Protein AF-A0A9Q1F837-F1 (afdb_monomer)

Foldseek 3Di:
DPPDDPPPVPPPPPDPPPPPDDDPVRCCVPDVDDQPEPVDDCPVVDQQDCCRAPVSHPHDLVSLCSNVVDDVVSVVCLVVSQPDFPPPPPQAPPPWDWAGDSRDIATHEDPQFAFRRSPDGHPLPCQCVPPRNLAPAHWDSPDPHIAHDDFPQWDQDSRRHDTHGNDQFAAPDQNVVVVPVVPDPDPPPPDPDPFQPQSNCQQKKFKFFQNATAAIWGAAFQFKIKDWLVSCPPGDQQRIWIWGSDGDPVDDPPRIDTFRFPDKAQDPPQDPVVRPRGMIMTTTPGGHDDDSRHHGHTQGDPVCCVNPVVPDPDWDWDDDAPSHPNHDDPDPDDDDDPDDDDDDDDDDDDDDDDDDDDDDDDDDPRTPGSHDDDDDDDDDDD

Secondary structure (DSSP, 8-state):
--SSSSSSSSS--------S---HHHHTTT--PPPSSS--TTGGGSPP-HIIIIISS---HHHHHHHHS-HHHHHHHHHHHTTS-TTSS---STTPEEEEETTEEEEEPPTTEESTTS-EE--TTSGGGTGGGG-SSEEE-SSSS-EEE--TTEEE-TTSS-EEE-SSS-TT--HHHHHTTTT--------S-SS--TTSSTTEEEEEETTEEEEEEEEEETTEEEE-STTTTT--GGGEEEEES---TTS--S--EEEEEEEEEE-TT--TTT-TT--EEEEESS----BTTB-PPPPPPHHHIIIIITT-S-------GGGSTT--PPP-PPPPP--PPPPP----------------S---SSS--S-PPPP-------

Solvent-accessible surface area (backbone atoms only — not comparable to full-atom values): 24014 Å² total; per-residue (Å²): 143,88,86,82,85,84,81,74,85,84,78,80,81,75,81,78,76,70,73,92,69,72,56,79,85,64,39,60,81,78,50,88,73,78,74,77,45,93,78,54,101,61,57,90,78,50,81,53,41,59,61,39,47,56,65,70,34,88,54,57,73,65,57,42,33,56,38,58,76,36,74,69,61,28,51,58,49,46,68,56,56,51,72,51,72,73,49,79,64,64,70,24,32,82,80,20,45,54,44,75,57,89,77,51,70,47,44,50,48,43,93,51,35,33,58,66,34,16,74,40,80,43,76,75,89,47,35,37,79,47,73,41,48,65,20,68,65,35,53,46,49,89,52,99,59,62,45,50,48,49,55,77,46,35,41,66,41,88,69,55,29,47,59,47,70,76,46,98,67,28,43,66,56,46,52,60,65,63,69,48,63,83,81,56,96,60,89,82,71,84,76,88,69,96,67,81,56,85,33,69,58,25,25,44,26,40,31,28,48,80,87,39,55,31,42,62,35,36,30,55,46,56,39,34,32,43,34,43,21,78,78,51,60,99,56,63,55,88,44,30,30,39,30,35,29,66,77,55,94,90,58,89,85,82,57,57,45,81,36,49,42,65,44,79,49,56,44,90,71,48,34,92,86,81,55,45,53,54,36,23,40,35,34,41,64,57,65,56,78,72,50,58,34,23,31,25,41,67,80,78,54,72,66,51,36,67,64,56,57,67,67,54,92,77,84,72,73,60,72,74,57,79,78,21,77,70,41,78,74,76,73,94,68,77,77,83,73,87,77,77,84,79,81,91,77,91,80,94,75,92,76,90,79,88,81,88,79,85,82,86,72,90,82,78,81,73,48,54,60,94,69,80,84,82,81,81,83,81,78,86,75,134

pLDDT: mean 73.71, std 23.47, range [21.19, 98.62]

Structure (mmCIF, N/CA/C/O backbone):
data_AF-A0A9Q1F837-F1
#
_entry.id   AF-A0A9Q1F837-F1
#
loop_
_atom_site.group_PDB
_atom_site.id
_atom_site.type_symbol
_atom_site.label_atom_id
_atom_site.label_alt_id
_atom_site.label_comp_id
_atom_site.label_asym_id
_atom_site.label_entity_id
_atom_site.label_seq_id
_atom_site.pdbx_PDB_ins_code
_atom_site.Cartn_x
_atom_site.Cartn_y
_atom_site.Cartn_z
_atom_site.occupancy
_atom_site.B_iso_or_equiv
_atom_site.auth_seq_id
_atom_site.auth_comp_id
_atom_site.auth_asym_id
_atom_site.auth_atom_id
_atom_site.pdbx_PDB_model_num
ATOM 1 N N . MET A 1 1 ? 28.807 -13.223 -107.323 1.00 49.41 1 MET A N 1
ATOM 2 C CA . MET A 1 1 ? 28.927 -12.597 -105.988 1.00 49.41 1 MET A CA 1
ATOM 3 C C . MET A 1 1 ? 27.594 -11.956 -105.612 1.00 49.41 1 MET A C 1
ATOM 5 O O . MET A 1 1 ? 27.428 -10.772 -105.844 1.00 49.41 1 MET A O 1
ATOM 9 N N . LEU A 1 2 ? 26.618 -12.739 -105.137 1.00 50.03 2 LEU A N 1
ATOM 10 C CA . LEU A 1 2 ? 25.263 -12.261 -104.789 1.00 50.03 2 LEU A CA 1
ATOM 11 C C . LEU A 1 2 ? 24.526 -13.318 -103.935 1.00 50.03 2 LEU A C 1
ATOM 13 O O . LEU A 1 2 ? 23.435 -13.759 -104.266 1.00 50.03 2 LEU A O 1
ATOM 17 N N . GLY A 1 3 ? 25.159 -13.812 -102.865 1.00 49.75 3 GLY A N 1
ATOM 18 C CA . GLY A 1 3 ? 24.591 -14.938 -102.104 1.00 49.75 3 GLY A CA 1
ATOM 19 C C . GLY A 1 3 ? 25.174 -15.179 -100.716 1.00 49.75 3 GLY A C 1
ATOM 20 O O . GLY A 1 3 ? 25.172 -16.314 -100.263 1.00 49.75 3 GLY A O 1
ATOM 21 N N . ALA A 1 4 ? 25.707 -14.151 -100.049 1.00 54.00 4 ALA A N 1
ATOM 22 C CA . ALA A 1 4 ? 26.308 -14.315 -98.718 1.00 54.00 4 ALA A CA 1
ATOM 23 C C . ALA A 1 4 ? 26.071 -13.123 -97.772 1.00 54.00 4 ALA A C 1
ATOM 25 O O . ALA A 1 4 ? 26.853 -12.906 -96.855 1.00 54.00 4 ALA A O 1
ATOM 26 N N . LEU A 1 5 ? 25.009 -12.335 -97.987 1.00 52.34 5 LEU A N 1
ATOM 27 C CA . LEU A 1 5 ? 24.703 -11.169 -97.140 1.00 52.34 5 LEU A CA 1
ATOM 28 C C . LEU A 1 5 ? 23.272 -11.145 -96.581 1.00 52.34 5 LEU A C 1
ATOM 30 O O . LEU A 1 5 ? 22.821 -10.113 -96.102 1.00 52.34 5 LEU A O 1
ATOM 34 N N . PHE A 1 6 ? 22.566 -12.281 -96.611 1.00 52.66 6 PHE A N 1
ATOM 35 C CA . PHE A 1 6 ? 21.201 -12.402 -96.071 1.00 52.66 6 PHE A CA 1
ATOM 36 C C . PHE A 1 6 ? 21.035 -13.504 -95.008 1.00 52.66 6 PHE A C 1
ATOM 38 O O . PHE A 1 6 ? 19.918 -13.821 -94.617 1.00 52.66 6 PHE A O 1
ATOM 45 N N . LEU A 1 7 ? 22.141 -14.068 -94.505 1.00 49.50 7 LEU A N 1
ATOM 46 C CA . LEU A 1 7 ? 22.149 -15.129 -93.481 1.00 49.50 7 LEU A CA 1
ATOM 47 C C . LEU A 1 7 ? 22.931 -14.755 -92.210 1.00 49.50 7 LEU A C 1
ATOM 49 O O . LEU A 1 7 ? 23.364 -15.628 -91.470 1.00 49.50 7 LEU A O 1
ATOM 53 N N . VAL A 1 8 ? 23.108 -13.458 -91.933 1.00 50.75 8 VAL A N 1
ATOM 54 C CA . VAL A 1 8 ? 23.737 -12.988 -90.677 1.00 50.75 8 VAL A CA 1
ATOM 55 C C . VAL A 1 8 ? 22.755 -12.212 -89.783 1.00 50.75 8 VAL A C 1
ATOM 57 O O . VAL A 1 8 ? 23.043 -11.978 -88.617 1.00 50.75 8 VAL A O 1
ATOM 60 N N . ILE A 1 9 ? 21.542 -11.898 -90.258 1.00 52.59 9 ILE A N 1
ATOM 61 C CA . ILE A 1 9 ? 20.534 -11.149 -89.472 1.00 52.59 9 ILE A CA 1
ATOM 62 C C . ILE A 1 9 ? 19.490 -12.075 -88.798 1.00 52.59 9 ILE A C 1
ATOM 64 O O . ILE A 1 9 ? 18.581 -11.608 -88.126 1.00 52.59 9 ILE A O 1
ATOM 68 N N . LEU A 1 10 ? 19.630 -13.405 -88.890 1.00 54.31 10 LEU A N 1
ATOM 69 C CA . LEU A 1 10 ? 18.697 -14.371 -88.271 1.00 54.31 10 LEU A CA 1
ATOM 70 C C . LEU A 1 10 ? 19.353 -15.312 -87.243 1.00 54.31 10 LEU A C 1
ATOM 72 O O . LEU A 1 10 ? 18.916 -16.447 -87.080 1.00 54.31 10 LEU A O 1
ATOM 76 N N . ALA A 1 11 ? 20.394 -14.861 -86.534 1.00 52.72 11 ALA A N 1
ATOM 77 C CA . ALA A 1 11 ? 21.032 -15.663 -85.478 1.00 52.72 11 ALA A CA 1
ATOM 78 C C . ALA A 1 11 ? 21.363 -14.890 -84.184 1.00 52.72 11 ALA A C 1
ATOM 80 O O . ALA A 1 11 ? 22.184 -15.346 -83.395 1.00 52.72 11 ALA A O 1
ATOM 81 N N . PHE A 1 12 ? 20.718 -13.744 -83.934 1.00 51.28 12 PHE A N 1
ATOM 82 C CA . PHE A 1 12 ? 20.869 -12.986 -82.679 1.00 51.28 12 PHE A CA 1
ATOM 83 C C . PHE A 1 12 ? 19.525 -12.579 -82.055 1.00 51.28 12 PHE A C 1
ATOM 85 O O . PHE A 1 12 ? 19.347 -11.469 -81.570 1.00 51.28 12 PHE A O 1
ATOM 92 N N . SER A 1 13 ? 18.573 -13.507 -82.014 1.00 51.66 13 SER A N 1
ATOM 93 C CA . SER A 1 13 ? 17.441 -13.446 -81.080 1.00 51.66 13 SER A CA 1
ATOM 94 C C . SER A 1 13 ? 17.563 -14.552 -80.031 1.00 51.66 13 SER A C 1
ATOM 96 O O . SER A 1 13 ? 16.630 -15.307 -79.768 1.00 51.66 13 SER A O 1
ATOM 98 N N . TYR A 1 14 ? 18.736 -14.648 -79.398 1.00 50.56 14 TYR A N 1
ATOM 99 C CA . TYR A 1 14 ? 18.804 -15.262 -78.077 1.00 50.56 14 TYR A CA 1
ATOM 100 C C . TYR A 1 14 ? 18.215 -14.262 -77.087 1.00 50.56 14 TYR A C 1
ATOM 102 O O . TYR A 1 14 ? 18.799 -13.215 -76.815 1.00 50.56 14 TYR A O 1
ATOM 110 N N . ASN A 1 15 ? 17.018 -14.577 -76.599 1.00 54.75 15 ASN A N 1
ATOM 111 C CA . ASN A 1 15 ? 16.369 -13.881 -75.500 1.00 54.75 15 ASN A CA 1
ATOM 112 C C . ASN A 1 15 ? 17.292 -13.904 -74.273 1.00 54.75 15 ASN A C 1
ATOM 114 O O . ASN A 1 15 ? 17.287 -14.867 -73.508 1.00 54.75 15 ASN A O 1
ATOM 118 N N . VAL A 1 16 ? 18.061 -12.839 -74.054 1.00 54.22 16 VAL A N 1
ATOM 119 C CA . VAL A 1 16 ? 18.551 -12.528 -72.711 1.00 54.22 16 VAL A CA 1
ATOM 120 C C . VAL A 1 16 ? 17.363 -11.928 -71.977 1.00 54.22 16 VAL A C 1
ATOM 122 O O . VAL A 1 16 ? 17.152 -10.719 -71.972 1.00 54.22 16 VAL A O 1
ATOM 125 N N . SER A 1 17 ? 16.536 -12.794 -71.395 1.00 55.31 17 SER A N 1
ATOM 126 C CA . SER A 1 17 ? 15.575 -12.360 -70.390 1.00 55.31 17 SER A CA 1
ATOM 127 C C . SER A 1 17 ? 16.374 -12.046 -69.130 1.00 55.31 17 SER A C 1
ATOM 129 O O . SER A 1 17 ? 16.526 -12.892 -68.253 1.00 55.31 17 SER A O 1
ATOM 131 N N . ALA A 1 18 ? 16.951 -10.846 -69.061 1.00 57.22 18 ALA A N 1
ATOM 132 C CA . ALA A 1 18 ? 17.406 -10.310 -67.791 1.00 57.22 18 ALA A CA 1
ATOM 133 C C . ALA A 1 18 ? 16.170 -10.244 -66.888 1.00 57.22 18 ALA A C 1
ATOM 135 O O . ALA A 1 18 ? 15.168 -9.623 -67.246 1.00 57.22 18 ALA A O 1
ATOM 136 N N . SER A 1 19 ? 16.194 -10.940 -65.754 1.00 58.0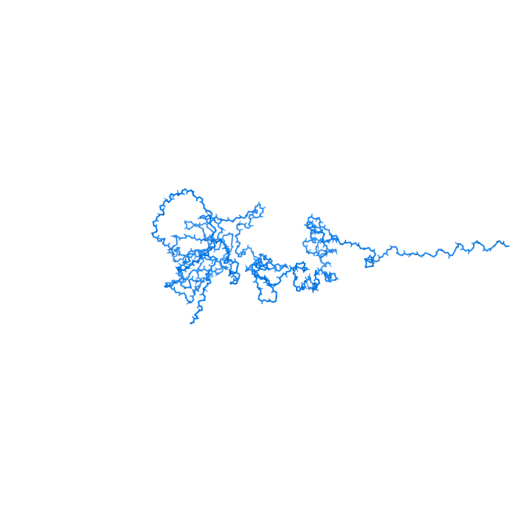3 19 SER A N 1
ATOM 137 C CA . SER A 1 19 ? 15.150 -10.789 -64.750 1.00 58.03 19 SER A CA 1
ATOM 138 C C . SER A 1 19 ? 15.141 -9.326 -64.308 1.00 58.03 19 SER A C 1
ATOM 140 O O . SER A 1 19 ? 16.048 -8.874 -63.618 1.00 58.03 19 SER A O 1
ATOM 142 N N . VAL A 1 20 ? 14.115 -8.582 -64.720 1.00 59.66 20 VAL A N 1
ATOM 143 C CA . VAL A 1 20 ? 13.872 -7.189 -64.300 1.00 59.66 20 VAL A CA 1
ATOM 144 C C . VAL A 1 20 ? 13.455 -7.124 -62.818 1.00 59.66 20 VAL A C 1
ATOM 146 O O . VAL A 1 20 ? 13.378 -6.051 -62.228 1.00 59.66 20 VAL A O 1
ATOM 149 N N . PHE A 1 21 ? 13.235 -8.281 -62.187 1.00 56.81 21 PHE A N 1
ATOM 150 C CA . PHE A 1 21 ? 12.857 -8.420 -60.788 1.00 56.81 21 PHE A CA 1
ATOM 151 C C . PHE A 1 21 ? 14.010 -9.006 -59.969 1.00 56.81 21 PHE A C 1
ATOM 153 O O . PHE A 1 21 ? 14.524 -10.081 -60.279 1.00 56.81 21 PHE A O 1
ATOM 160 N N . ILE A 1 22 ? 14.392 -8.284 -58.918 1.00 62.00 22 ILE A N 1
ATOM 161 C CA . ILE A 1 22 ? 15.369 -8.686 -57.900 1.00 62.00 22 ILE A CA 1
ATOM 162 C C . ILE A 1 22 ? 14.607 -9.338 -56.735 1.00 62.00 22 ILE A C 1
ATOM 164 O O . ILE A 1 22 ? 13.473 -8.948 -56.446 1.00 62.00 22 ILE A O 1
ATOM 168 N N . ARG A 1 23 ? 15.191 -10.351 -56.075 1.00 57.88 23 ARG A N 1
ATOM 169 C CA . ARG A 1 23 ? 14.578 -10.973 -54.885 1.00 57.88 23 ARG A CA 1
ATOM 170 C C . ARG A 1 23 ? 14.485 -9.947 -53.754 1.00 57.88 23 ARG A C 1
ATOM 172 O O . ARG A 1 23 ? 15.360 -9.100 -53.625 1.00 57.88 23 ARG A O 1
ATOM 179 N N . LYS A 1 24 ? 13.442 -10.039 -52.920 1.00 55.25 24 LYS A N 1
ATOM 180 C CA . LYS A 1 24 ? 13.195 -9.106 -51.801 1.00 55.25 24 LYS A CA 1
ATOM 181 C C . LYS A 1 24 ? 14.453 -8.887 -50.946 1.00 55.25 24 LYS A C 1
ATOM 183 O O . LYS A 1 24 ? 14.798 -7.743 -50.674 1.00 55.25 24 LYS A O 1
ATOM 188 N N . ASP A 1 25 ? 15.161 -9.970 -50.640 1.00 55.09 25 ASP A N 1
ATOM 189 C CA . ASP A 1 25 ? 16.359 -9.974 -49.793 1.00 55.09 25 ASP A CA 1
ATOM 190 C C . ASP A 1 25 ? 17.552 -9.242 -50.449 1.00 55.09 25 ASP A C 1
ATOM 192 O O . ASP A 1 25 ? 18.325 -8.568 -49.772 1.00 55.09 25 ASP A O 1
ATOM 196 N N . ASP A 1 26 ? 17.651 -9.290 -51.783 1.00 60.25 26 ASP A N 1
ATOM 197 C CA . ASP A 1 26 ? 18.734 -8.684 -52.575 1.00 60.25 26 ASP A CA 1
ATOM 198 C C . ASP A 1 26 ? 18.439 -7.217 -52.966 1.00 60.25 26 ASP A C 1
ATOM 200 O O . ASP A 1 26 ? 19.331 -6.469 -53.373 1.00 60.25 26 ASP A O 1
ATOM 204 N N . ALA A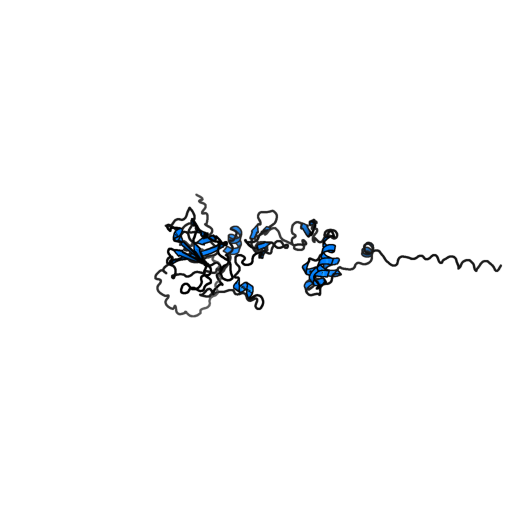 1 27 ? 17.182 -6.771 -52.847 1.00 59.31 27 ALA A N 1
ATOM 205 C CA . ALA A 1 27 ? 16.749 -5.430 -53.250 1.00 59.31 27 ALA A CA 1
ATOM 206 C C . ALA A 1 27 ? 17.224 -4.322 -52.290 1.00 59.31 27 ALA A C 1
ATOM 208 O O . ALA A 1 27 ? 17.371 -3.167 -52.702 1.00 59.31 27 ALA A O 1
ATOM 209 N N . HIS A 1 28 ? 17.523 -4.673 -51.034 1.00 56.28 28 HIS A N 1
ATOM 210 C CA . HIS A 1 28 ? 18.035 -3.752 -50.011 1.00 56.28 28 HIS A CA 1
ATOM 211 C C . HIS A 1 28 ? 19.415 -3.166 -50.349 1.00 56.28 28 HIS A C 1
ATOM 213 O O . HIS A 1 28 ? 19.787 -2.127 -49.813 1.00 56.28 28 HIS A O 1
ATOM 219 N N . VAL A 1 29 ? 20.156 -3.801 -51.267 1.00 60.59 29 VAL A N 1
ATOM 220 C CA . VAL A 1 29 ? 21.487 -3.360 -51.713 1.00 60.59 29 VAL A CA 1
ATOM 221 C C . VAL A 1 29 ? 21.408 -2.207 -52.727 1.00 60.59 29 VAL A C 1
ATOM 223 O O . VAL A 1 29 ? 22.362 -1.446 -52.869 1.00 60.59 29 VAL A O 1
ATOM 226 N N . LEU A 1 30 ? 20.277 -2.045 -53.428 1.00 58.22 30 LEU A N 1
ATOM 227 C CA . LEU A 1 30 ? 20.116 -1.051 -54.503 1.00 58.22 30 LEU A CA 1
ATOM 228 C C . LEU A 1 30 ? 19.112 0.059 -54.175 1.00 58.22 30 LEU A C 1
ATOM 230 O O . LEU A 1 30 ? 19.258 1.174 -54.673 1.00 58.22 30 LEU A O 1
ATOM 234 N N . LEU A 1 31 ? 18.103 -0.220 -53.346 1.00 53.78 31 LEU A N 1
ATOM 235 C CA . LEU A 1 31 ? 17.103 0.758 -52.923 1.00 53.78 31 LEU A CA 1
ATOM 236 C C . LEU A 1 31 ? 17.096 0.865 -51.397 1.00 53.78 31 LEU A C 1
ATOM 238 O O . LEU A 1 31 ? 16.483 0.054 -50.702 1.00 53.78 31 LEU A O 1
ATOM 242 N N . PHE A 1 32 ? 17.730 1.914 -50.872 1.00 50.75 32 PHE A N 1
ATOM 243 C CA . PHE A 1 32 ? 17.558 2.315 -49.478 1.00 50.75 32 PHE A CA 1
ATOM 244 C C . PHE A 1 32 ? 16.167 2.929 -49.303 1.00 50.75 32 PHE A C 1
ATOM 246 O O . PHE A 1 32 ? 15.968 4.129 -49.485 1.00 50.75 32 PHE A O 1
ATOM 253 N N . ARG A 1 33 ? 15.178 2.098 -48.974 1.00 56.41 33 ARG A N 1
ATOM 254 C CA . ARG A 1 33 ? 13.876 2.567 -48.496 1.00 56.41 33 ARG A CA 1
ATOM 255 C C . ARG A 1 33 ? 13.953 2.696 -46.979 1.00 56.41 33 ARG A C 1
ATOM 257 O O . ARG A 1 33 ? 14.179 1.705 -46.292 1.00 56.41 33 ARG A O 1
ATOM 264 N N . SER A 1 34 ? 13.778 3.906 -46.457 1.00 57.41 34 SER A N 1
ATOM 265 C CA . SER A 1 34 ? 13.615 4.109 -45.016 1.00 57.41 34 SER A CA 1
ATOM 266 C C . SER A 1 34 ? 12.340 3.408 -44.539 1.00 57.41 34 SER A C 1
ATOM 268 O O . SER A 1 34 ? 11.319 3.459 -45.235 1.00 57.41 34 SER A O 1
ATOM 270 N N . ARG A 1 35 ? 12.386 2.773 -43.360 1.00 58.97 35 ARG A N 1
ATOM 271 C CA . ARG A 1 35 ? 11.170 2.285 -42.695 1.00 58.97 35 ARG A CA 1
ATOM 272 C C . ARG A 1 35 ? 10.221 3.468 -42.469 1.00 58.97 35 ARG A C 1
ATOM 274 O O . ARG A 1 35 ? 10.666 4.592 -42.239 1.00 58.97 35 ARG A O 1
ATOM 281 N N . ARG A 1 36 ? 8.923 3.227 -42.643 1.00 67.31 36 ARG A N 1
ATOM 282 C CA . ARG A 1 36 ? 7.848 4.195 -42.363 1.00 67.31 36 ARG A CA 1
ATOM 283 C C . ARG A 1 36 ? 7.432 4.170 -40.899 1.00 67.31 36 ARG A C 1
ATOM 285 O O . ARG A 1 36 ? 6.783 5.115 -40.465 1.00 67.31 36 ARG A O 1
ATOM 292 N N . ALA A 1 37 ? 7.776 3.082 -40.229 1.00 59.22 37 ALA A N 1
ATOM 293 C CA . ALA A 1 37 ? 7.587 2.831 -38.819 1.00 59.22 37 ALA A CA 1
ATOM 294 C C . ALA A 1 37 ? 8.666 3.576 -37.986 1.00 59.22 37 ALA A C 1
ATOM 296 O O . ALA A 1 37 ? 9.737 3.891 -38.526 1.00 59.22 37 ALA A O 1
ATOM 297 N N . ASN A 1 38 ? 8.385 3.917 -36.724 1.00 53.75 38 ASN A N 1
ATOM 298 C CA . ASN A 1 38 ? 9.194 4.767 -35.836 1.00 53.75 38 ASN A CA 1
ATOM 299 C C . ASN A 1 38 ? 9.416 6.186 -36.404 1.00 53.75 38 ASN A C 1
ATOM 301 O O . ASN A 1 38 ? 10.490 6.783 -36.285 1.00 53.75 38 ASN A O 1
ATOM 305 N N . SER A 1 39 ? 8.396 6.741 -37.064 1.00 59.28 39 SER A N 1
ATOM 306 C CA . SER A 1 39 ? 8.467 8.026 -37.777 1.00 59.28 39 SER A CA 1
ATOM 307 C C . SER A 1 39 ? 8.285 9.271 -36.888 1.00 59.28 39 SER A C 1
ATOM 309 O O . SER A 1 39 ? 8.365 10.394 -37.396 1.00 59.28 39 SER A O 1
ATOM 311 N N . GLY A 1 40 ? 8.092 9.101 -35.572 1.00 60.16 40 GLY A N 1
ATOM 312 C CA . GLY A 1 40 ? 8.108 10.170 -34.561 1.00 60.16 40 GLY A CA 1
ATOM 313 C C . GLY A 1 40 ? 6.816 10.304 -33.736 1.00 60.16 40 GLY A C 1
ATOM 314 O O . GLY A 1 40 ? 5.962 9.429 -33.743 1.00 60.16 40 GLY A O 1
ATOM 315 N N . PHE A 1 41 ? 6.661 11.444 -33.047 1.00 50.16 41 PHE A N 1
ATOM 316 C CA . PHE A 1 41 ? 5.690 11.719 -31.960 1.00 50.16 41 PHE A CA 1
ATOM 317 C C . PHE A 1 41 ? 4.180 11.543 -32.278 1.00 50.16 41 PHE A C 1
ATOM 319 O O . PHE A 1 41 ? 3.361 11.649 -31.375 1.00 50.16 41 PHE A O 1
ATOM 326 N N . LEU A 1 42 ? 3.778 11.298 -33.531 1.00 60.62 42 LEU A N 1
ATOM 327 C CA . LEU A 1 42 ? 2.361 11.214 -33.948 1.00 60.62 42 LEU A CA 1
ATOM 328 C C . LEU A 1 42 ? 2.003 9.892 -34.647 1.00 60.62 42 LEU A C 1
ATOM 330 O O . LEU A 1 42 ? 1.006 9.825 -35.367 1.00 60.62 42 LEU A O 1
ATOM 334 N N . GLU A 1 43 ? 2.840 8.867 -34.519 1.00 64.88 43 GLU A N 1
ATOM 335 C CA . GLU A 1 43 ? 2.635 7.574 -35.179 1.00 64.88 43 GLU A CA 1
ATOM 336 C C . GLU A 1 43 ? 1.362 6.860 -34.715 1.00 64.88 43 GLU A C 1
ATOM 338 O O . GLU A 1 43 ? 0.568 6.466 -35.568 1.00 64.88 43 GLU A O 1
ATOM 343 N N . GLU A 1 44 ? 1.105 6.880 -33.407 1.00 67.19 44 GLU A N 1
ATOM 344 C CA . GLU A 1 44 ? -0.096 6.349 -32.737 1.00 67.19 44 GLU A CA 1
ATOM 345 C C . GLU A 1 44 ? -1.413 7.006 -33.189 1.00 67.19 44 GLU A C 1
ATOM 347 O O . GLU A 1 44 ? -2.500 6.475 -32.997 1.00 67.19 44 GLU A O 1
ATOM 352 N N . LEU A 1 45 ? -1.355 8.194 -33.804 1.00 73.25 45 LEU A N 1
ATOM 353 C CA . LEU A 1 45 ? -2.552 8.881 -34.307 1.00 73.25 45 LEU A CA 1
ATOM 354 C C . LEU A 1 45 ? -2.952 8.430 -35.722 1.00 73.25 45 LEU A C 1
ATOM 356 O O . LEU A 1 45 ? -3.974 8.871 -36.257 1.00 73.25 45 LEU A O 1
ATOM 360 N N . LYS A 1 46 ? -2.114 7.627 -36.385 1.00 76.25 46 LYS A N 1
ATOM 361 C CA . LYS A 1 46 ? -2.357 7.140 -37.745 1.00 76.25 46 LYS A CA 1
ATOM 362 C C . LYS A 1 46 ? -3.166 5.848 -37.677 1.00 76.25 46 LYS A C 1
ATOM 364 O O . LYS A 1 46 ? -2.939 5.010 -36.823 1.00 76.25 46 LYS A O 1
ATOM 369 N N . ARG A 1 47 ? -4.047 5.630 -38.656 1.00 78.94 47 ARG A N 1
ATOM 370 C CA . ARG A 1 47 ? -4.790 4.364 -38.776 1.00 78.94 47 ARG A CA 1
ATOM 371 C C . ARG A 1 47 ? -3.833 3.166 -38.847 1.00 78.94 47 ARG A C 1
ATOM 373 O O . ARG A 1 47 ? -2.847 3.245 -39.590 1.00 78.94 47 ARG A O 1
ATOM 380 N N . GLY A 1 48 ? -4.167 2.075 -38.156 1.00 78.69 48 GLY A N 1
ATOM 381 C CA . GLY A 1 48 ? -3.409 0.824 -38.175 1.00 78.69 48 GLY A CA 1
ATOM 382 C C . GLY A 1 48 ? -3.100 0.358 -39.601 1.00 78.69 48 GLY A C 1
ATOM 383 O O . GLY A 1 48 ? -3.946 0.392 -40.500 1.00 78.69 48 GLY A O 1
ATOM 384 N N . ASN A 1 49 ? -1.846 -0.020 -39.852 1.00 87.62 49 ASN A N 1
ATOM 385 C CA . ASN A 1 49 ? -1.407 -0.529 -41.147 1.00 87.62 49 ASN A CA 1
ATOM 386 C C . ASN A 1 49 ? -0.481 -1.729 -40.967 1.00 87.62 49 ASN A C 1
ATOM 388 O O . ASN A 1 49 ? 0.629 -1.567 -40.475 1.00 87.62 49 ASN A O 1
ATOM 392 N N . LEU A 1 50 ? -0.899 -2.894 -41.467 1.00 86.25 50 LEU A N 1
ATOM 393 C CA . LEU A 1 50 ? -0.178 -4.156 -41.283 1.00 86.25 50 LEU A CA 1
ATOM 394 C C . LEU A 1 50 ? 1.306 -4.079 -41.652 1.00 86.25 50 LEU A C 1
ATOM 396 O O . LEU A 1 50 ? 2.149 -4.601 -40.932 1.00 86.25 50 LEU A O 1
ATOM 400 N N . GLU A 1 51 ? 1.622 -3.423 -42.772 1.00 82.38 51 GLU A N 1
ATOM 401 C CA . GLU A 1 51 ? 3.001 -3.328 -43.246 1.00 82.38 51 GLU A CA 1
ATOM 402 C C . GLU A 1 51 ? 3.858 -2.462 -42.316 1.00 82.38 51 GLU A C 1
ATOM 404 O O . GLU A 1 51 ? 5.018 -2.775 -42.100 1.00 82.38 51 GLU A O 1
ATOM 409 N N . ARG A 1 52 ? 3.303 -1.384 -41.756 1.00 85.25 52 ARG A N 1
ATOM 410 C CA . ARG A 1 52 ? 4.032 -0.476 -40.864 1.00 85.25 52 ARG A CA 1
ATOM 411 C C . ARG A 1 52 ? 4.155 -1.042 -39.453 1.00 85.25 52 ARG A C 1
ATOM 413 O O . ARG A 1 52 ? 5.277 -1.153 -38.984 1.00 85.25 52 ARG A O 1
ATOM 420 N N . GLU A 1 53 ? 3.036 -1.433 -38.848 1.00 82.81 53 GLU A N 1
ATOM 421 C CA . GLU A 1 53 ? 2.991 -1.811 -37.428 1.00 82.81 53 GLU A CA 1
ATOM 422 C C . GLU A 1 53 ? 3.565 -3.217 -37.191 1.00 82.81 53 GLU A C 1
ATOM 424 O O . GLU A 1 53 ? 4.327 -3.434 -36.260 1.00 82.81 53 GLU A O 1
ATOM 429 N N . CYS A 1 54 ? 3.247 -4.189 -38.058 1.00 82.62 54 CYS A N 1
ATOM 430 C CA . CYS A 1 54 ? 3.544 -5.605 -37.795 1.00 82.62 54 CYS A CA 1
ATOM 431 C C . CYS A 1 54 ? 4.531 -6.264 -38.779 1.00 82.62 54 CYS A C 1
ATOM 433 O O . CYS A 1 54 ? 4.856 -7.441 -38.622 1.00 82.62 54 CYS A O 1
ATOM 435 N N . ILE A 1 55 ? 4.956 -5.581 -39.851 1.00 79.50 55 ILE A N 1
ATOM 436 C CA . ILE A 1 55 ? 5.937 -6.131 -40.814 1.00 79.50 55 ILE A CA 1
ATOM 437 C C . ILE A 1 55 ? 7.242 -5.333 -40.794 1.00 79.50 55 ILE A C 1
ATOM 439 O O . ILE A 1 55 ? 8.317 -5.932 -40.774 1.00 79.50 55 ILE A O 1
ATOM 443 N N . GLU A 1 56 ? 7.169 -4.001 -40.835 1.00 74.69 56 GLU A N 1
ATOM 444 C CA . GLU A 1 56 ? 8.318 -3.104 -40.659 1.00 74.69 56 GLU A CA 1
ATOM 445 C C . GLU A 1 56 ? 8.702 -2.967 -39.169 1.00 74.69 56 GLU A C 1
ATOM 447 O O . GLU A 1 56 ? 9.869 -2.675 -38.867 1.00 74.69 56 GLU A O 1
ATOM 452 N N . GLU A 1 57 ? 7.751 -3.244 -38.270 1.00 70.88 57 GLU A N 1
ATOM 453 C CA . GLU A 1 57 ? 7.882 -3.306 -36.813 1.00 70.88 57 GLU A CA 1
ATOM 454 C C . GLU A 1 57 ? 7.309 -4.589 -36.222 1.00 70.88 57 GLU A C 1
ATOM 456 O O . GLU A 1 57 ? 6.662 -5.383 -36.907 1.00 70.88 57 GLU A O 1
ATOM 461 N N . ILE A 1 58 ? 7.633 -4.815 -34.949 1.00 73.62 58 ILE A N 1
ATOM 462 C CA . ILE A 1 58 ? 7.039 -5.892 -34.176 1.00 73.62 58 ILE A CA 1
ATOM 463 C C . ILE A 1 58 ? 5.882 -5.302 -33.379 1.00 73.62 58 ILE A C 1
ATOM 465 O O . ILE A 1 58 ? 6.130 -4.592 -32.409 1.00 73.62 58 ILE A O 1
ATOM 469 N N . CYS A 1 59 ? 4.662 -5.676 -33.751 1.00 77.44 59 CYS A N 1
ATOM 470 C CA . CYS A 1 59 ? 3.456 -5.286 -33.035 1.00 77.44 59 CYS A CA 1
ATOM 471 C C . CYS A 1 59 ? 3.036 -6.291 -31.946 1.00 77.44 59 CYS A C 1
ATOM 473 O O . CYS A 1 59 ? 3.370 -7.484 -32.023 1.00 77.44 59 CYS A O 1
ATOM 475 N N . ASP A 1 60 ? 2.272 -5.828 -30.958 1.00 79.00 60 ASP A N 1
ATOM 476 C CA . ASP A 1 60 ? 1.536 -6.650 -30.003 1.00 79.00 60 ASP A CA 1
ATOM 477 C C . ASP A 1 60 ? 0.122 -7.032 -30.500 1.00 79.00 60 ASP A C 1
ATOM 479 O O . ASP A 1 60 ? -0.270 -6.752 -31.637 1.00 79.00 60 ASP A O 1
ATOM 483 N N . TYR A 1 61 ? -0.630 -7.782 -29.683 1.00 81.25 61 TYR A N 1
ATOM 484 C CA . TYR A 1 61 ? -1.950 -8.278 -30.089 1.00 81.25 61 TYR A CA 1
ATOM 485 C C . TYR A 1 61 ? -2.958 -7.142 -30.279 1.00 81.25 61 TYR A C 1
ATOM 487 O O . TYR A 1 61 ? -3.841 -7.250 -31.130 1.00 81.25 61 TYR A O 1
ATOM 495 N N . GLU A 1 62 ? -2.844 -6.081 -29.483 1.00 79.94 62 GLU A N 1
ATOM 496 C CA . GLU A 1 62 ? -3.768 -4.956 -29.503 1.00 79.94 62 GLU A CA 1
ATOM 497 C C . GLU A 1 62 ? -3.509 -4.078 -30.726 1.00 79.94 62 GLU A C 1
ATOM 499 O O . GLU A 1 62 ? -4.437 -3.777 -31.472 1.00 79.94 62 GLU A O 1
ATOM 504 N N . GLU A 1 63 ? -2.245 -3.818 -31.042 1.00 83.69 63 GLU A N 1
ATOM 505 C CA . GLU A 1 63 ? -1.847 -3.156 -32.288 1.00 83.69 63 GLU A CA 1
ATOM 506 C C . GLU A 1 63 ? -2.284 -3.968 -33.524 1.00 83.69 63 GLU A C 1
ATOM 508 O O . GLU A 1 63 ? -2.823 -3.425 -34.492 1.00 83.69 63 GLU A O 1
ATOM 513 N N . ALA A 1 64 ? -2.144 -5.301 -33.496 1.00 86.56 64 ALA A N 1
ATOM 514 C CA . ALA A 1 64 ? -2.673 -6.158 -34.558 1.00 86.56 64 ALA A CA 1
ATOM 515 C C . ALA A 1 64 ? -4.209 -6.061 -34.661 1.00 86.56 64 ALA A C 1
ATOM 517 O O . ALA A 1 64 ? -4.755 -6.036 -35.768 1.00 86.56 64 ALA A O 1
ATOM 518 N N . ARG A 1 65 ? -4.916 -5.964 -33.530 1.00 87.62 65 ARG A N 1
ATOM 519 C CA . ARG A 1 65 ? -6.375 -5.782 -33.486 1.00 87.62 65 ARG A CA 1
ATOM 520 C C . ARG A 1 65 ? -6.794 -4.457 -34.122 1.00 87.62 65 ARG A C 1
ATOM 522 O O . ARG A 1 65 ? -7.787 -4.424 -34.850 1.00 87.62 65 ARG A O 1
ATOM 529 N N . GLU A 1 66 ? -6.023 -3.395 -33.915 1.00 86.56 66 GLU A N 1
ATOM 530 C CA . GLU A 1 66 ? -6.238 -2.086 -34.543 1.00 86.56 66 GLU A CA 1
ATOM 531 C C . GLU A 1 66 ? -5.961 -2.084 -36.053 1.00 86.56 66 GLU A C 1
ATOM 533 O O . GLU A 1 66 ? -6.593 -1.340 -36.803 1.00 86.56 66 GLU A O 1
ATOM 538 N N . VAL A 1 67 ? -5.054 -2.941 -36.529 1.00 90.12 67 VAL A N 1
ATOM 539 C CA . VAL A 1 67 ? -4.774 -3.107 -37.962 1.00 90.12 67 VAL A CA 1
ATOM 540 C C . VAL A 1 67 ? -5.938 -3.765 -38.708 1.00 90.12 67 VAL A C 1
ATOM 542 O O . VAL A 1 67 ? -6.258 -3.348 -39.825 1.00 90.12 67 VAL A O 1
ATOM 545 N N . PHE A 1 68 ? -6.532 -4.818 -38.140 1.00 90.56 68 PHE A N 1
ATOM 546 C CA . PHE A 1 68 ? -7.574 -5.595 -38.822 1.00 90.56 68 PHE A CA 1
ATOM 547 C C . PHE A 1 68 ? -8.996 -5.126 -38.503 1.00 90.56 68 PHE A C 1
ATOM 549 O O . PHE A 1 68 ? -9.893 -5.411 -39.294 1.00 90.56 68 PHE A O 1
ATOM 556 N N . GLU A 1 69 ? -9.209 -4.438 -37.373 1.00 86.94 69 GLU A N 1
ATOM 557 C CA . GLU A 1 69 ? -10.530 -4.033 -36.861 1.00 86.94 69 GLU A CA 1
ATOM 558 C C . GLU A 1 69 ? -11.534 -5.223 -36.780 1.00 86.94 69 GLU A C 1
ATOM 560 O O . GLU A 1 69 ? -12.748 -5.024 -36.749 1.00 86.94 69 GLU A O 1
ATOM 565 N N . ASP A 1 70 ? -11.034 -6.471 -36.751 1.00 92.31 70 ASP A N 1
ATOM 566 C CA . ASP A 1 70 ? -11.800 -7.728 -36.788 1.00 92.31 70 ASP A CA 1
ATOM 567 C C . ASP A 1 70 ? -11.114 -8.833 -35.966 1.00 92.31 70 ASP A C 1
ATOM 569 O O . ASP A 1 70 ? -9.960 -9.200 -36.211 1.00 92.31 70 ASP A O 1
ATOM 573 N N . ASP A 1 71 ? -11.839 -9.411 -35.007 1.00 85.31 71 ASP A N 1
ATOM 574 C CA . ASP A 1 71 ? -11.277 -10.364 -34.040 1.00 85.31 71 ASP A CA 1
ATOM 575 C C . ASP A 1 71 ? -10.858 -11.702 -34.672 1.00 85.31 71 ASP A C 1
ATOM 577 O O . ASP A 1 71 ? -9.879 -12.322 -34.246 1.00 85.31 71 ASP A O 1
ATOM 581 N N . ALA A 1 72 ? -11.582 -12.176 -35.692 1.00 88.44 72 ALA A N 1
ATOM 582 C CA . ALA A 1 72 ? -11.302 -13.465 -36.321 1.00 88.44 72 ALA A CA 1
ATOM 583 C C . ALA A 1 72 ? -10.042 -13.396 -37.196 1.00 88.44 72 ALA A C 1
ATOM 585 O O . ALA A 1 72 ? -9.182 -14.279 -37.115 1.00 88.44 72 ALA A O 1
ATOM 586 N N . GLN A 1 73 ? -9.905 -12.328 -37.985 1.00 89.12 73 GLN A N 1
ATOM 587 C CA . GLN A 1 73 ? -8.724 -12.055 -38.802 1.00 89.12 73 GLN A CA 1
ATOM 588 C C . GLN A 1 73 ? -7.500 -11.767 -37.938 1.00 89.12 73 GLN A C 1
ATOM 590 O O . GLN A 1 73 ? -6.442 -12.344 -38.195 1.00 89.12 73 GLN A O 1
ATOM 595 N N . THR A 1 74 ? -7.657 -10.977 -36.871 1.00 87.44 74 THR A N 1
ATOM 596 C CA . THR A 1 74 ? -6.581 -10.715 -35.903 1.00 87.44 74 THR A CA 1
ATOM 597 C C . THR A 1 74 ? -6.064 -12.022 -35.316 1.00 87.44 74 THR A C 1
ATOM 599 O O . THR A 1 74 ? -4.865 -12.285 -35.344 1.00 87.44 74 THR A O 1
ATOM 602 N N . LYS A 1 75 ? -6.961 -12.913 -34.874 1.00 84.69 75 LYS A N 1
ATOM 603 C CA . LYS A 1 75 ? -6.577 -14.212 -34.310 1.00 84.69 75 LYS A CA 1
ATOM 604 C C . LYS A 1 75 ? -5.870 -15.108 -35.328 1.00 84.69 75 LYS A C 1
ATOM 606 O O . LYS A 1 75 ? -4.897 -15.777 -34.983 1.00 84.69 75 LYS A O 1
ATOM 611 N N . GLN A 1 76 ? -6.330 -15.133 -36.578 1.00 85.94 76 GLN A N 1
ATOM 612 C CA . GLN A 1 76 ? -5.711 -15.937 -37.634 1.00 85.94 76 GLN A CA 1
ATOM 613 C C . GLN A 1 76 ? -4.316 -15.418 -38.017 1.00 85.94 76 GLN A C 1
ATOM 615 O O . GLN A 1 76 ? -3.385 -16.213 -38.180 1.00 85.94 76 GLN A O 1
ATOM 620 N N . PHE A 1 77 ? -4.159 -14.097 -38.113 1.00 87.50 77 PHE A N 1
ATOM 621 C CA . PHE A 1 77 ? -2.863 -13.452 -38.286 1.00 87.50 77 PHE A CA 1
ATOM 622 C C . PHE A 1 77 ? -1.939 -13.771 -37.107 1.00 87.50 77 PHE A C 1
ATOM 624 O O . PHE A 1 77 ? -0.840 -14.281 -37.316 1.00 87.50 77 PHE A O 1
ATOM 631 N N . TRP A 1 78 ? -2.415 -13.579 -35.875 1.00 84.00 78 TRP A N 1
ATOM 632 C CA . TRP A 1 78 ? -1.632 -13.748 -34.653 1.00 84.00 78 TRP A CA 1
ATOM 633 C C . TRP A 1 78 ? -1.071 -15.163 -34.481 1.00 84.00 78 TRP A C 1
ATOM 635 O O . TRP A 1 78 ? 0.095 -15.337 -34.128 1.00 84.00 78 TRP A O 1
ATOM 645 N N . MET A 1 79 ? -1.864 -16.189 -34.810 1.00 78.81 79 MET A N 1
ATOM 646 C CA . MET A 1 79 ? -1.429 -17.595 -34.773 1.00 78.81 79 MET A CA 1
ATOM 647 C C . MET A 1 79 ? -0.276 -17.890 -35.743 1.00 78.81 79 MET A C 1
ATOM 649 O O . MET A 1 79 ? 0.514 -18.796 -35.499 1.00 78.81 79 MET A O 1
ATOM 653 N N . THR A 1 80 ? -0.173 -17.138 -36.842 1.00 80.44 80 THR A N 1
ATOM 654 C CA . THR A 1 80 ? 0.919 -17.277 -37.818 1.00 80.44 80 THR A CA 1
ATOM 655 C C . THR A 1 80 ? 2.102 -16.384 -37.446 1.00 80.44 80 THR A C 1
ATOM 657 O O . THR A 1 80 ? 3.256 -16.791 -37.551 1.00 80.44 80 THR A O 1
ATOM 660 N N . TYR A 1 81 ? 1.810 -15.170 -36.984 1.00 77.81 81 TYR A N 1
ATOM 661 C CA . TYR A 1 81 ? 2.773 -14.137 -36.626 1.00 77.81 81 TYR A CA 1
ATOM 662 C C . TYR A 1 81 ? 3.637 -14.522 -35.416 1.00 77.81 81 TYR A C 1
ATOM 664 O O . TYR A 1 81 ? 4.856 -14.400 -35.473 1.00 77.81 81 TYR A O 1
ATOM 672 N N . THR A 1 82 ? 3.037 -15.114 -34.379 1.00 68.31 82 THR A N 1
ATOM 673 C CA . THR A 1 82 ? 3.754 -15.637 -33.198 1.00 68.31 82 THR A CA 1
ATOM 674 C C . THR A 1 82 ? 4.683 -16.822 -33.502 1.00 68.31 82 THR A C 1
ATOM 676 O O . THR A 1 82 ? 5.550 -17.141 -32.693 1.00 68.31 82 THR A O 1
ATOM 679 N N . GLY A 1 83 ? 4.535 -17.465 -34.668 1.00 65.38 83 GLY A N 1
ATOM 680 C CA . GLY A 1 83 ? 5.419 -18.537 -35.139 1.00 65.38 83 GLY A CA 1
ATOM 681 C C . GLY A 1 83 ? 6.709 -18.055 -35.817 1.00 65.38 83 GLY A C 1
ATOM 682 O O . GLY A 1 83 ? 7.542 -18.883 -36.188 1.00 65.38 83 GLY A O 1
ATOM 683 N N . ARG A 1 84 ? 6.883 -16.742 -36.017 1.00 70.56 84 ARG A N 1
ATOM 684 C CA . ARG A 1 84 ? 8.132 -16.134 -36.497 1.00 70.56 84 ARG A CA 1
ATOM 685 C C . ARG A 1 84 ? 9.036 -15.839 -35.297 1.00 70.56 84 ARG A C 1
ATOM 687 O O . ARG A 1 84 ? 8.559 -15.281 -34.319 1.00 70.56 84 ARG A O 1
ATOM 694 N N . ASP A 1 85 ? 10.329 -16.156 -35.399 1.00 72.56 85 ASP A N 1
ATOM 695 C CA . ASP A 1 85 ? 11.329 -15.732 -34.408 1.00 72.56 85 ASP A CA 1
ATOM 696 C C . ASP A 1 85 ? 11.466 -14.189 -34.447 1.00 72.56 85 ASP A C 1
ATOM 698 O O . ASP A 1 85 ? 11.958 -13.644 -35.443 1.00 72.56 85 ASP A O 1
ATOM 702 N N . PRO A 1 86 ? 11.014 -13.464 -33.405 1.00 74.62 86 PRO A N 1
ATOM 703 C CA . PRO A 1 86 ? 11.058 -12.006 -33.332 1.00 74.62 86 PRO A CA 1
ATOM 704 C C . PRO A 1 86 ? 12.484 -11.449 -33.260 1.00 74.62 86 PRO A C 1
ATOM 706 O O . PRO A 1 86 ? 12.686 -10.268 -33.519 1.00 74.62 86 PRO A O 1
ATOM 709 N N . CYS A 1 87 ? 13.482 -12.276 -32.933 1.00 82.19 87 CYS A N 1
ATOM 710 C CA . CYS A 1 87 ? 14.880 -11.866 -32.864 1.00 82.19 87 CYS A CA 1
ATOM 711 C C . CYS A 1 87 ? 15.619 -11.957 -34.210 1.00 82.19 87 CYS A C 1
ATOM 713 O O . CYS A 1 87 ? 16.797 -11.600 -34.267 1.00 82.19 87 CYS A O 1
ATOM 715 N N . LEU A 1 88 ? 14.957 -12.393 -35.294 1.00 81.31 88 LEU A N 1
ATOM 716 C CA . LEU A 1 88 ? 15.551 -12.426 -36.640 1.00 81.31 88 LEU A CA 1
ATOM 717 C C . LEU A 1 88 ? 16.003 -11.038 -37.111 1.00 81.31 88 LEU A C 1
ATOM 719 O O . LEU A 1 88 ? 17.093 -10.900 -37.663 1.00 81.31 88 LEU A O 1
ATOM 723 N N . ASP A 1 89 ? 15.189 -10.019 -36.845 1.00 78.38 89 ASP A N 1
ATOM 724 C CA . ASP A 1 89 ? 15.537 -8.614 -37.027 1.00 78.38 89 ASP A CA 1
ATOM 725 C C . ASP A 1 89 ? 15.673 -7.996 -35.637 1.00 78.38 89 ASP A C 1
ATOM 727 O O . ASP A 1 89 ? 14.667 -7.579 -35.075 1.00 78.38 89 ASP A O 1
ATOM 731 N N . ASN A 1 90 ? 16.889 -7.977 -35.065 1.00 81.44 90 ASN A N 1
ATOM 732 C CA . ASN A 1 90 ? 17.117 -7.569 -33.670 1.00 81.44 90 ASN A CA 1
ATOM 733 C C . ASN A 1 90 ? 16.349 -6.268 -33.317 1.00 81.44 90 ASN A C 1
ATOM 735 O O . ASN A 1 90 ? 16.746 -5.188 -33.773 1.00 81.44 90 ASN A O 1
ATOM 739 N N . PRO A 1 91 ? 15.271 -6.348 -32.511 1.00 84.12 91 PRO A N 1
ATOM 740 C CA . PRO A 1 91 ? 14.434 -5.197 -32.180 1.00 84.12 91 PRO A CA 1
ATOM 741 C C . PRO A 1 91 ? 15.063 -4.291 -31.116 1.00 84.12 91 PRO A C 1
ATOM 743 O O . PRO A 1 91 ? 14.657 -3.139 -30.955 1.00 84.12 91 PRO A O 1
ATOM 746 N N . CYS A 1 92 ? 16.075 -4.786 -30.404 1.00 87.75 92 CYS A N 1
ATOM 747 C CA . CYS A 1 92 ? 16.725 -4.080 -29.315 1.00 87.75 92 CYS A CA 1
ATOM 748 C C . CYS A 1 92 ? 17.659 -2.987 -29.855 1.00 87.75 92 CYS A C 1
ATOM 750 O O . CYS A 1 92 ? 18.607 -3.249 -30.599 1.00 87.75 92 CYS A O 1
ATOM 752 N N . LYS A 1 93 ? 17.401 -1.737 -29.468 1.00 87.56 93 LYS A N 1
ATOM 753 C CA . LYS A 1 93 ? 18.224 -0.566 -29.786 1.00 87.56 93 LYS A CA 1
ATOM 754 C C . LYS A 1 93 ? 19.520 -0.571 -28.970 1.00 87.56 93 LYS A C 1
ATOM 756 O O . LYS A 1 93 ? 19.730 -1.408 -28.096 1.00 87.56 93 LYS A O 1
ATOM 761 N N . ASN A 1 94 ? 20.410 0.370 -29.290 1.00 87.75 94 ASN A N 1
ATOM 762 C CA . ASN A 1 94 ? 21.637 0.648 -28.536 1.00 87.75 94 ASN A CA 1
ATOM 763 C C . ASN A 1 94 ? 22.509 -0.588 -28.257 1.00 87.75 94 ASN A C 1
ATOM 765 O O . ASN A 1 94 ? 23.134 -0.683 -27.211 1.00 87.75 94 ASN A O 1
ATOM 769 N N . ASN A 1 95 ? 22.579 -1.518 -29.216 1.00 88.62 95 ASN A N 1
ATOM 770 C CA . ASN A 1 95 ? 23.354 -2.757 -29.106 1.00 88.62 95 ASN A CA 1
ATOM 771 C C . ASN A 1 95 ? 22.838 -3.734 -28.023 1.00 88.62 95 ASN A C 1
ATOM 773 O O . ASN A 1 95 ? 23.610 -4.525 -27.480 1.00 88.62 95 ASN A O 1
ATOM 777 N N . GLY A 1 96 ? 21.538 -3.686 -27.713 1.00 90.25 96 GLY A N 1
ATOM 778 C CA . GLY A 1 96 ? 20.865 -4.685 -26.884 1.00 90.25 96 GLY A CA 1
ATOM 779 C C . GLY A 1 96 ? 20.799 -6.063 -27.544 1.00 90.25 96 GLY A C 1
ATOM 780 O O . GLY A 1 96 ? 20.779 -6.196 -28.771 1.00 90.25 96 GLY A O 1
ATOM 781 N N . THR A 1 97 ? 20.771 -7.103 -26.712 1.00 92.19 97 THR A N 1
ATOM 782 C CA . THR A 1 97 ? 20.696 -8.502 -27.157 1.00 92.19 97 THR A CA 1
ATOM 783 C C . THR A 1 97 ? 19.254 -8.993 -27.078 1.00 92.19 97 THR A C 1
ATOM 785 O O . THR A 1 97 ? 18.660 -8.969 -26.004 1.00 92.19 97 THR A O 1
ATOM 788 N N . CYS A 1 98 ? 18.689 -9.448 -28.198 1.00 89.69 98 CYS A N 1
ATOM 789 C CA . CYS A 1 98 ? 17.350 -10.039 -28.233 1.00 89.69 98 CYS A CA 1
ATOM 790 C C . CYS A 1 98 ? 17.385 -11.509 -27.808 1.00 89.69 98 CYS A C 1
ATOM 792 O O . CYS A 1 98 ? 18.176 -12.292 -28.335 1.00 89.69 98 CYS A O 1
ATOM 794 N N . ILE A 1 99 ? 16.515 -11.882 -26.871 1.00 87.44 99 ILE A N 1
ATOM 795 C CA . ILE A 1 99 ? 16.362 -13.246 -26.362 1.00 87.44 99 ILE A CA 1
ATOM 796 C C . ILE A 1 99 ? 14.936 -13.712 -26.660 1.00 87.44 99 ILE A C 1
ATOM 798 O O . ILE A 1 99 ? 13.983 -13.188 -26.085 1.00 87.44 99 ILE A O 1
ATOM 802 N N . TYR A 1 100 ? 14.783 -14.699 -27.545 1.00 82.25 100 TYR A N 1
ATOM 803 C CA . TYR A 1 100 ? 13.482 -15.281 -27.883 1.00 82.25 100 TYR A CA 1
ATOM 804 C C . TYR A 1 100 ? 13.020 -16.282 -26.810 1.00 82.25 100 TYR A C 1
ATOM 806 O O . TYR A 1 100 ? 13.774 -17.166 -26.406 1.00 82.25 100 TYR A O 1
ATOM 814 N N . MET A 1 101 ? 11.771 -16.148 -26.359 1.00 72.62 101 MET A N 1
ATOM 815 C CA . MET A 1 101 ? 11.132 -16.928 -25.294 1.00 72.62 101 MET A CA 1
ATOM 816 C C . MET A 1 101 ? 9.822 -17.571 -25.789 1.00 72.62 101 MET A C 1
ATOM 818 O O . MET A 1 101 ? 8.751 -17.264 -25.274 1.00 72.62 101 MET A O 1
ATOM 822 N N . GLU A 1 102 ? 9.912 -18.449 -26.801 1.00 63.22 102 GLU A N 1
ATOM 823 C CA . GLU A 1 102 ? 8.850 -19.285 -27.425 1.00 63.22 102 GLU A CA 1
ATOM 824 C C . GLU A 1 102 ? 7.608 -18.568 -27.998 1.00 63.22 102 GLU A C 1
ATOM 826 O O . GLU A 1 102 ? 7.151 -18.904 -29.086 1.00 63.22 102 GLU A O 1
ATOM 831 N N . LYS A 1 103 ? 7.021 -17.611 -27.279 1.00 60.69 103 LYS A N 1
ATOM 832 C CA . LYS A 1 103 ? 5.855 -16.805 -27.673 1.00 60.69 103 LYS A CA 1
ATOM 833 C C . LYS A 1 103 ? 6.096 -15.298 -27.535 1.00 60.69 103 LYS A C 1
ATOM 835 O O . LYS A 1 103 ? 5.242 -14.519 -27.945 1.00 60.69 103 LYS A O 1
ATOM 840 N N . SER A 1 104 ? 7.226 -14.890 -26.961 1.00 67.38 104 SER A N 1
ATOM 841 C CA . SER A 1 104 ? 7.637 -13.492 -26.789 1.00 67.38 104 SER A CA 1
ATOM 842 C C . SER A 1 104 ? 9.154 -13.354 -26.936 1.00 67.38 104 SER A C 1
ATOM 844 O O . SER A 1 104 ? 9.852 -14.337 -27.176 1.00 67.38 104 SER A O 1
ATOM 846 N N . TYR A 1 105 ? 9.683 -12.140 -26.817 1.00 79.62 105 TYR A N 1
ATOM 847 C CA . TYR A 1 105 ? 11.119 -11.884 -26.740 1.00 79.62 105 TYR A CA 1
ATOM 848 C C . TYR A 1 105 ? 11.400 -10.845 -25.658 1.00 79.62 105 TYR A C 1
ATOM 850 O O . TYR A 1 105 ? 10.514 -10.087 -25.264 1.00 79.62 105 TYR A O 1
ATOM 858 N N . GLN A 1 106 ? 12.642 -10.802 -25.193 1.00 83.94 106 GLN A N 1
ATOM 859 C CA . GLN A 1 106 ? 13.115 -9.806 -24.244 1.00 83.94 106 GLN A CA 1
ATOM 860 C C . GLN A 1 106 ? 14.422 -9.193 -24.737 1.00 83.94 106 GLN A C 1
ATOM 862 O O . GLN A 1 106 ? 15.308 -9.901 -25.217 1.00 83.94 106 GLN A O 1
ATOM 867 N N . CYS A 1 107 ? 14.553 -7.878 -24.582 1.00 88.12 107 CYS A N 1
ATOM 868 C CA . CYS A 1 107 ? 15.805 -7.181 -24.817 1.00 88.12 107 CYS A CA 1
ATOM 869 C C . CYS A 1 107 ? 16.658 -7.147 -23.548 1.00 88.12 107 CYS A C 1
ATOM 871 O O . CYS A 1 107 ? 16.261 -6.592 -22.526 1.00 88.12 107 CYS A O 1
ATOM 873 N N . GLN A 1 108 ? 17.859 -7.711 -23.625 1.00 88.12 108 GLN A N 1
ATOM 874 C CA . GLN A 1 108 ? 18.901 -7.509 -22.630 1.00 88.12 108 GLN A CA 1
ATOM 875 C C . GLN A 1 108 ? 19.683 -6.241 -22.986 1.00 88.12 108 GLN A C 1
ATOM 877 O O . GLN A 1 108 ? 20.456 -6.226 -23.949 1.00 88.12 108 GLN A O 1
ATOM 882 N N . CYS A 1 109 ? 19.462 -5.176 -22.217 1.00 86.38 109 CYS A N 1
ATOM 883 C CA . CYS A 1 109 ? 20.068 -3.873 -22.473 1.00 86.38 109 CYS A CA 1
ATOM 884 C C . CYS A 1 109 ? 21.506 -3.778 -21.944 1.00 86.38 109 CYS A C 1
ATOM 886 O O . CYS A 1 109 ? 21.807 -4.329 -20.882 1.00 86.38 109 CYS A O 1
ATOM 888 N N . PRO A 1 110 ? 22.408 -3.104 -22.680 1.00 82.75 110 PRO A N 1
ATOM 889 C CA . PRO A 1 110 ? 23.754 -2.825 -22.205 1.00 82.75 110 PRO A CA 1
ATOM 890 C C . PRO A 1 110 ? 23.749 -1.750 -21.113 1.00 82.75 110 PRO A C 1
ATOM 892 O O . PRO A 1 110 ? 22.757 -1.054 -20.898 1.00 82.75 110 PRO A O 1
ATOM 895 N N . GLU A 1 111 ? 24.878 -1.622 -20.417 1.00 78.19 111 GLU A N 1
ATOM 896 C CA . GLU A 1 111 ? 25.039 -0.670 -19.317 1.00 78.19 111 GLU A CA 1
ATOM 897 C C . GLU A 1 111 ? 24.715 0.766 -19.762 1.00 78.19 111 GLU A C 1
ATOM 899 O O . GLU A 1 111 ? 25.181 1.229 -20.805 1.00 78.19 111 GLU A O 1
ATOM 904 N N . GLY A 1 112 ? 23.892 1.457 -18.968 1.00 74.50 112 GLY A N 1
ATOM 905 C CA . GLY A 1 112 ? 23.428 2.815 -19.254 1.00 74.50 112 GLY A CA 1
ATOM 906 C C . GLY A 1 112 ? 22.193 2.914 -20.156 1.00 74.50 112 GLY A C 1
ATOM 907 O O . GLY A 1 112 ? 21.787 4.030 -20.479 1.00 74.50 112 GLY A O 1
ATOM 908 N N . PHE A 1 113 ? 21.580 1.791 -20.552 1.00 81.06 113 PHE A N 1
ATOM 909 C CA . PHE A 1 113 ? 20.369 1.779 -21.378 1.00 81.06 113 PHE A CA 1
ATOM 910 C C . PHE A 1 113 ? 19.231 0.965 -20.763 1.00 81.06 113 PHE A C 1
ATOM 912 O O . PHE A 1 113 ? 19.455 -0.070 -20.136 1.00 81.06 113 PHE A O 1
ATOM 919 N N . GLU A 1 114 ? 17.996 1.409 -20.988 1.00 77.56 114 GLU A N 1
ATOM 920 C CA . GLU A 1 114 ? 16.788 0.745 -20.497 1.00 77.56 114 GLU A CA 1
ATOM 921 C C . GLU A 1 114 ? 15.574 0.906 -21.429 1.00 77.56 114 GLU A C 1
ATOM 923 O O . GLU A 1 114 ? 15.659 1.491 -22.512 1.00 77.56 114 GLU A O 1
ATOM 928 N N . GLY A 1 115 ? 14.439 0.347 -21.005 1.00 76.56 115 GLY A N 1
ATOM 929 C CA . GLY A 1 115 ? 13.194 0.290 -21.769 1.00 76.56 115 GLY A CA 1
ATOM 930 C C . GLY A 1 115 ? 13.022 -1.036 -22.513 1.00 76.56 115 GLY A C 1
ATOM 931 O O . GLY A 1 115 ? 13.977 -1.792 -22.697 1.00 76.56 115 GLY A O 1
ATOM 932 N N . LYS A 1 116 ? 11.791 -1.310 -22.968 1.00 82.06 116 LYS A N 1
ATOM 933 C CA . LYS A 1 116 ? 11.409 -2.546 -23.685 1.00 82.06 116 LYS A CA 1
ATOM 934 C C . LYS A 1 116 ? 12.337 -2.864 -24.866 1.00 82.06 116 LYS A C 1
ATOM 936 O O . LYS A 1 116 ? 12.610 -4.030 -25.136 1.00 82.06 116 LYS A O 1
ATOM 941 N N . TYR A 1 117 ? 12.858 -1.828 -25.525 1.00 84.06 117 TYR A N 1
ATOM 942 C CA . TYR A 1 117 ? 13.760 -1.926 -26.669 1.00 84.06 117 TYR A CA 1
ATOM 943 C C . TYR A 1 117 ? 15.133 -1.304 -26.400 1.00 84.06 117 TYR A C 1
ATOM 945 O O . TYR A 1 117 ? 15.842 -1.004 -27.353 1.00 84.06 117 TYR A O 1
ATOM 953 N N . CYS A 1 118 ? 15.534 -1.089 -25.144 1.00 86.06 118 CYS A N 1
ATOM 954 C CA . CYS A 1 118 ? 16.804 -0.441 -24.784 1.00 86.06 118 CYS A CA 1
ATOM 955 C C . CYS A 1 118 ? 16.980 0.968 -25.370 1.00 86.06 118 CYS A C 1
ATOM 957 O O . CYS A 1 118 ? 18.100 1.386 -25.663 1.00 86.06 118 CYS A O 1
ATOM 959 N N . GLN A 1 119 ? 15.882 1.680 -25.618 1.00 84.31 119 GLN A N 1
ATOM 960 C CA . GLN A 1 119 ? 15.877 2.978 -26.287 1.00 84.31 119 GLN A CA 1
ATOM 961 C C . GLN A 1 119 ? 16.200 4.154 -25.355 1.00 84.31 119 GLN A C 1
ATOM 963 O O . GLN A 1 119 ? 16.590 5.218 -25.833 1.00 84.31 119 GLN A O 1
ATOM 968 N N . GLU A 1 120 ? 16.039 3.976 -24.045 1.00 79.50 120 GLU A N 1
ATOM 969 C CA . GLU A 1 120 ? 16.211 5.032 -23.049 1.00 79.50 120 GLU A CA 1
ATOM 970 C C . GLU A 1 120 ? 17.646 5.028 -22.519 1.00 79.50 120 GLU A C 1
ATOM 972 O O . GLU A 1 120 ? 18.207 3.966 -22.265 1.00 79.50 120 GLU A O 1
ATOM 977 N N . VAL A 1 121 ? 18.243 6.209 -22.346 1.00 72.56 121 VAL A N 1
ATOM 978 C CA . VAL A 1 121 ? 19.539 6.371 -21.668 1.00 72.56 121 VAL A CA 1
ATOM 979 C C . VAL A 1 121 ? 19.261 6.585 -20.185 1.00 72.56 121 VAL A C 1
ATOM 981 O O . VAL A 1 121 ? 18.589 7.551 -19.824 1.00 72.56 121 VAL A O 1
ATOM 984 N N . PHE A 1 122 ? 19.782 5.709 -19.330 1.00 67.81 122 PHE A N 1
ATOM 985 C CA . PHE A 1 122 ? 19.619 5.792 -17.882 1.00 67.81 122 PHE A CA 1
ATOM 986 C C . PHE A 1 122 ? 20.973 5.992 -17.207 1.00 67.81 122 PHE A C 1
ATOM 988 O O . PHE A 1 122 ? 21.884 5.174 -17.338 1.00 67.81 122 PHE A O 1
ATOM 995 N N . GLU A 1 123 ? 21.111 7.089 -16.464 1.00 66.06 123 GLU A N 1
ATOM 996 C CA . GLU A 1 123 ? 22.311 7.359 -15.676 1.00 66.06 123 GLU A CA 1
ATOM 997 C C . GLU A 1 123 ? 22.246 6.555 -14.366 1.00 66.06 123 GLU A C 1
ATOM 999 O O . GLU A 1 123 ? 21.672 6.975 -13.360 1.00 66.06 123 GLU A O 1
ATOM 1004 N N . ASP A 1 124 ? 22.829 5.354 -14.396 1.00 64.31 124 ASP A N 1
ATOM 1005 C CA . ASP A 1 124 ? 22.755 4.348 -13.323 1.00 64.31 124 ASP A CA 1
ATOM 1006 C C . ASP A 1 124 ? 23.421 4.772 -11.995 1.00 64.31 124 ASP A C 1
ATOM 1008 O O . ASP A 1 124 ? 23.382 4.055 -10.997 1.00 64.31 124 ASP A O 1
ATOM 1012 N N . THR A 1 125 ? 24.014 5.965 -11.923 1.00 67.44 125 THR A N 1
ATOM 1013 C CA . THR A 1 125 ? 24.632 6.481 -10.693 1.00 67.44 125 THR A CA 1
ATOM 1014 C C . THR A 1 125 ? 23.608 6.860 -9.625 1.00 67.44 125 THR A C 1
ATOM 1016 O O . THR A 1 125 ? 23.917 6.764 -8.436 1.00 67.44 125 THR A O 1
ATOM 1019 N N . LEU A 1 126 ? 22.391 7.262 -10.012 1.00 76.81 126 LEU A N 1
ATOM 1020 C CA . LEU A 1 126 ? 21.370 7.709 -9.059 1.00 76.81 126 LEU A CA 1
ATOM 1021 C C . LEU A 1 126 ? 20.338 6.630 -8.699 1.00 76.81 126 LEU A C 1
ATOM 1023 O O . LEU A 1 126 ? 19.730 6.743 -7.639 1.00 76.81 126 LEU A O 1
ATOM 1027 N N . LYS A 1 127 ? 20.169 5.561 -9.491 1.00 85.88 127 LYS A N 1
ATOM 1028 C CA . LYS A 1 127 ? 19.264 4.420 -9.204 1.00 85.88 127 LYS A CA 1
ATOM 1029 C C . LYS A 1 127 ? 17.902 4.867 -8.653 1.00 85.88 127 LYS A C 1
ATOM 1031 O O . LYS A 1 127 ? 17.159 5.541 -9.351 1.00 85.88 127 LYS A O 1
ATOM 1036 N N . CYS A 1 128 ? 17.584 4.515 -7.404 1.00 89.12 128 CYS A N 1
ATOM 1037 C CA . CYS A 1 128 ? 16.334 4.886 -6.734 1.00 89.12 128 CYS A CA 1
ATOM 1038 C C . CYS A 1 128 ? 16.361 6.277 -6.075 1.00 89.12 128 CYS A C 1
ATOM 1040 O O . CYS A 1 128 ? 15.336 6.734 -5.592 1.00 89.12 128 CYS A O 1
ATOM 1042 N N . LEU A 1 129 ? 17.517 6.950 -6.013 1.00 85.81 129 LEU A N 1
ATOM 1043 C CA . LEU A 1 129 ? 17.660 8.284 -5.409 1.00 85.81 129 LEU A CA 1
ATOM 1044 C C . LEU A 1 129 ? 17.050 9.392 -6.267 1.00 85.81 129 LEU A C 1
ATOM 1046 O O . LEU A 1 129 ? 16.768 10.473 -5.758 1.00 85.81 129 LEU A O 1
ATOM 1050 N N . TYR A 1 130 ? 16.893 9.146 -7.566 1.00 84.94 130 TYR A N 1
ATOM 1051 C CA . TYR A 1 130 ? 16.298 10.093 -8.494 1.00 84.94 130 TYR A CA 1
ATOM 1052 C C . TYR A 1 130 ? 14.918 9.600 -8.916 1.00 84.94 130 TYR A C 1
ATOM 1054 O O . TYR A 1 130 ? 14.814 8.561 -9.562 1.00 84.94 130 TYR A O 1
ATOM 1062 N N . LEU A 1 131 ? 13.872 10.345 -8.542 1.00 86.25 131 LEU A N 1
ATOM 1063 C CA . LEU A 1 131 ? 12.472 10.070 -8.895 1.00 86.25 131 LEU A CA 1
ATOM 1064 C C . LEU A 1 131 ? 12.041 8.616 -8.616 1.00 86.25 131 LEU A C 1
ATOM 1066 O O . LEU A 1 131 ? 11.416 7.995 -9.472 1.00 86.25 131 LEU A O 1
ATOM 1070 N N . ASN A 1 132 ? 12.428 8.042 -7.469 1.00 89.88 132 ASN A N 1
ATOM 1071 C CA . ASN A 1 132 ? 12.184 6.630 -7.133 1.00 89.88 132 ASN A CA 1
ATOM 1072 C C . ASN A 1 132 ? 12.669 5.640 -8.219 1.00 89.88 132 ASN A C 1
ATOM 1074 O O . ASN A 1 132 ? 12.084 4.581 -8.434 1.00 89.88 132 ASN A O 1
ATOM 1078 N N . GLY A 1 133 ? 13.700 6.011 -8.985 1.00 87.06 133 GLY A N 1
ATOM 1079 C CA . GLY A 1 133 ? 14.161 5.245 -10.140 1.00 87.06 133 GLY A CA 1
ATOM 1080 C C . GLY A 1 133 ? 13.095 5.073 -11.222 1.00 87.06 133 GLY A C 1
ATOM 1081 O O . GLY A 1 133 ? 13.139 4.098 -11.952 1.00 87.06 133 GLY A O 1
ATOM 1082 N N . GLY A 1 134 ? 12.100 5.954 -11.310 1.00 88.50 134 GLY A N 1
ATOM 1083 C CA . GLY A 1 134 ? 10.986 5.819 -12.248 1.00 88.50 134 GLY A CA 1
ATOM 1084 C C . GLY A 1 134 ? 10.040 4.648 -11.957 1.00 88.50 134 GLY A C 1
ATOM 1085 O O . GLY A 1 134 ? 9.205 4.347 -12.801 1.00 88.50 134 GLY A O 1
ATOM 1086 N N . CYS A 1 135 ? 10.160 3.978 -10.808 1.00 91.81 135 CYS A N 1
ATOM 1087 C CA . CYS A 1 135 ? 9.211 2.952 -10.385 1.00 91.81 135 CYS A CA 1
ATOM 1088 C C . CYS A 1 135 ? 7.926 3.607 -9.863 1.00 91.81 135 CYS A C 1
ATOM 1090 O O . CYS A 1 135 ? 8.001 4.542 -9.062 1.00 91.81 135 CYS A O 1
ATOM 1092 N N . GLU A 1 136 ? 6.754 3.092 -10.247 1.00 93.62 136 GLU A N 1
ATOM 1093 C CA . GLU A 1 136 ? 5.472 3.628 -9.763 1.00 93.62 136 GLU A CA 1
ATOM 1094 C C . GLU A 1 136 ? 5.283 3.396 -8.256 1.00 93.62 136 GLU A C 1
ATOM 1096 O O . GLU A 1 136 ? 4.865 4.296 -7.529 1.00 93.62 136 GLU A O 1
ATOM 1101 N N . HIS A 1 137 ? 5.618 2.195 -7.775 1.00 94.69 137 HIS A N 1
ATOM 1102 C CA . HIS A 1 137 ? 5.522 1.834 -6.361 1.00 94.69 137 HIS A CA 1
ATOM 1103 C C . HIS A 1 137 ? 6.905 1.739 -5.712 1.00 94.69 137 HIS A C 1
ATOM 1105 O O . HIS A 1 137 ? 7.411 2.725 -5.189 1.00 94.69 137 HIS A O 1
ATOM 1111 N N . PHE A 1 138 ? 7.544 0.572 -5.720 1.00 95.56 138 PHE A N 1
ATOM 1112 C CA . PHE A 1 138 ? 8.763 0.336 -4.946 1.00 95.56 138 PHE A CA 1
ATOM 1113 C C . PHE A 1 138 ? 9.986 0.230 -5.856 1.00 95.56 138 PHE A C 1
ATOM 1115 O O . PHE A 1 138 ? 9.903 -0.337 -6.946 1.00 95.56 138 PHE A O 1
ATOM 1122 N N . CYS A 1 139 ? 11.127 0.750 -5.394 1.00 93.38 139 CYS A N 1
ATOM 1123 C CA . CYS A 1 139 ? 12.407 0.693 -6.095 1.00 93.38 139 CYS A CA 1
ATOM 1124 C C . CYS A 1 139 ? 13.493 0.097 -5.199 1.00 93.38 139 CYS A C 1
ATOM 1126 O O . CYS A 1 139 ? 13.784 0.622 -4.125 1.00 93.38 139 CYS A O 1
ATOM 1128 N N . ASN A 1 140 ? 14.151 -0.960 -5.675 1.00 91.62 140 ASN A N 1
ATOM 1129 C CA . ASN A 1 140 ? 15.317 -1.552 -5.032 1.00 91.62 140 ASN A CA 1
ATOM 1130 C C . ASN A 1 140 ? 16.585 -1.232 -5.833 1.00 91.62 140 ASN A C 1
ATOM 1132 O O . ASN A 1 140 ? 16.755 -1.713 -6.953 1.00 91.62 140 ASN A O 1
ATOM 1136 N N . GLY A 1 141 ? 17.483 -0.439 -5.245 1.00 87.94 141 GLY A N 1
ATOM 1137 C CA . GLY A 1 141 ? 18.736 0.008 -5.865 1.00 87.94 141 GLY A CA 1
ATOM 1138 C C . GLY A 1 141 ? 19.995 -0.671 -5.324 1.00 87.94 141 GLY A C 1
ATOM 1139 O O . GLY A 1 141 ? 21.097 -0.228 -5.636 1.00 87.94 141 GLY A O 1
ATOM 1140 N N . THR A 1 142 ? 19.853 -1.704 -4.486 1.00 86.69 142 THR A N 1
ATOM 1141 C CA . THR A 1 142 ? 20.991 -2.388 -3.839 1.00 86.69 142 THR A CA 1
ATOM 1142 C C . THR A 1 142 ? 21.792 -3.267 -4.802 1.00 86.69 142 THR A C 1
ATOM 1144 O O . THR A 1 142 ? 22.966 -3.547 -4.561 1.00 86.69 142 THR A O 1
ATOM 1147 N N . GLY A 1 143 ? 21.161 -3.694 -5.897 1.00 82.56 143 GLY A N 1
ATOM 1148 C CA . GLY A 1 143 ? 21.779 -4.493 -6.944 1.00 82.56 143 GLY A CA 1
ATOM 1149 C C . GLY A 1 143 ? 22.635 -3.681 -7.924 1.00 82.56 143 GLY A C 1
ATOM 1150 O O . GLY A 1 143 ? 22.708 -2.451 -7.842 1.00 82.56 143 GLY A O 1
ATOM 1151 N N . PRO A 1 144 ? 23.277 -4.371 -8.884 1.00 75.06 144 PRO A N 1
ATOM 1152 C CA . PRO A 1 144 ? 23.971 -3.737 -10.005 1.00 75.06 144 PRO A CA 1
ATOM 1153 C C . PRO A 1 144 ? 23.056 -2.784 -10.780 1.00 75.06 144 PRO A C 1
ATOM 1155 O O . PRO A 1 144 ? 23.467 -1.657 -11.005 1.00 75.06 144 PRO A O 1
ATOM 1158 N N . TRP A 1 145 ? 21.810 -3.178 -11.049 1.00 76.19 145 TRP A N 1
ATOM 1159 C CA . TRP A 1 145 ? 20.757 -2.325 -11.610 1.00 76.19 145 TRP A CA 1
ATOM 1160 C C . TRP A 1 145 ? 19.628 -2.111 -10.592 1.00 76.19 145 TRP A C 1
ATOM 1162 O O . TRP A 1 145 ? 19.450 -2.914 -9.668 1.00 76.19 145 TRP A O 1
ATOM 1172 N N . ARG A 1 146 ? 18.842 -1.040 -10.763 1.00 87.38 146 ARG A N 1
ATOM 1173 C CA . ARG A 1 146 ? 17.604 -0.846 -9.992 1.00 87.38 146 ARG A CA 1
ATOM 1174 C C . ARG A 1 146 ? 16.507 -1.811 -10.452 1.00 87.38 146 ARG A C 1
ATOM 1176 O O . ARG A 1 146 ? 16.402 -2.114 -11.636 1.00 87.38 146 ARG A O 1
ATOM 1183 N N . LYS A 1 147 ? 15.653 -2.258 -9.535 1.00 90.00 147 LYS A N 1
ATOM 1184 C CA . LYS A 1 147 ? 14.498 -3.114 -9.839 1.00 90.00 147 LYS A CA 1
ATOM 1185 C C . LYS A 1 147 ? 13.229 -2.520 -9.244 1.00 90.00 147 LYS A C 1
ATOM 1187 O O . LYS A 1 147 ? 13.215 -2.214 -8.054 1.00 90.00 147 LYS A O 1
ATOM 1192 N N . CYS A 1 148 ? 12.182 -2.407 -10.055 1.00 93.06 148 CYS A N 1
ATOM 1193 C CA . CYS A 1 148 ? 10.865 -2.000 -9.584 1.00 93.06 148 CYS A CA 1
ATOM 1194 C C . CYS A 1 148 ? 10.051 -3.200 -9.082 1.00 93.06 148 CYS A C 1
ATOM 1196 O O . CYS A 1 148 ? 10.189 -4.322 -9.582 1.00 93.06 148 CYS A O 1
ATOM 1198 N N . SER A 1 149 ? 9.197 -2.959 -8.093 1.00 95.94 149 SER A N 1
ATOM 1199 C CA . SER A 1 149 ? 8.208 -3.909 -7.575 1.00 95.94 149 SER A CA 1
ATOM 1200 C C . SER A 1 149 ? 6.918 -3.183 -7.197 1.00 95.94 149 SER A C 1
ATOM 1202 O O . SER A 1 149 ? 6.907 -1.969 -6.999 1.00 95.94 149 SER A O 1
ATOM 1204 N N . CYS A 1 150 ? 5.818 -3.931 -7.117 1.00 96.69 150 CYS A N 1
ATOM 1205 C CA . CYS A 1 150 ? 4.483 -3.382 -6.899 1.00 96.69 150 CYS A CA 1
ATOM 1206 C C . CYS A 1 150 ? 3.889 -3.802 -5.551 1.00 96.69 150 CYS A C 1
ATOM 1208 O O . CYS A 1 150 ? 4.251 -4.840 -4.995 1.00 96.69 150 CYS A O 1
ATOM 1210 N N . ALA A 1 151 ? 2.953 -2.993 -5.048 1.00 96.00 151 ALA A N 1
ATOM 1211 C CA . ALA A 1 151 ? 2.150 -3.311 -3.873 1.00 96.00 151 ALA A CA 1
ATOM 1212 C C . ALA A 1 151 ? 1.231 -4.527 -4.099 1.00 96.00 151 ALA A C 1
ATOM 1214 O O . ALA A 1 151 ? 0.965 -4.936 -5.231 1.00 96.00 151 ALA A O 1
ATOM 1215 N N . GLU A 1 152 ? 0.718 -5.101 -3.009 1.00 92.50 152 GLU A N 1
ATOM 1216 C CA . GLU A 1 152 ? -0.201 -6.241 -3.069 1.00 92.50 152 GLU A CA 1
ATOM 1217 C C . GLU A 1 152 ? -1.455 -5.907 -3.900 1.00 92.50 152 GLU A C 1
ATOM 1219 O O . GLU A 1 152 ? -2.070 -4.851 -3.741 1.00 92.50 152 GLU A O 1
ATOM 1224 N N . GLY A 1 153 ? -1.828 -6.813 -4.809 1.00 92.81 153 GLY A N 1
ATOM 1225 C CA . GLY A 1 153 ? -2.924 -6.600 -5.759 1.00 92.81 153 GLY A CA 1
ATOM 1226 C C . GLY A 1 153 ? -2.522 -5.901 -7.063 1.00 92.81 153 GLY A C 1
ATOM 1227 O O . GLY A 1 153 ? -3.395 -5.650 -7.892 1.00 92.81 153 GLY A O 1
ATOM 1228 N N . TYR A 1 154 ? -1.231 -5.628 -7.277 1.00 96.62 154 TYR A N 1
ATOM 1229 C CA . TYR A 1 154 ? -0.690 -5.052 -8.511 1.00 96.62 154 TYR A CA 1
ATOM 1230 C C . TYR A 1 154 ? 0.378 -5.958 -9.137 1.00 96.62 154 TYR A C 1
ATOM 1232 O O . TYR A 1 154 ? 1.110 -6.651 -8.429 1.00 96.62 154 TYR A O 1
ATOM 1240 N N . ALA A 1 155 ? 0.492 -5.920 -10.464 1.00 95.12 155 ALA A N 1
ATOM 1241 C CA . ALA A 1 155 ? 1.562 -6.564 -11.221 1.00 95.12 155 ALA A CA 1
ATOM 1242 C C . ALA A 1 155 ? 2.404 -5.514 -11.947 1.00 95.12 155 ALA A C 1
ATOM 1244 O O . ALA A 1 155 ? 1.873 -4.503 -12.404 1.00 95.12 155 ALA A O 1
ATOM 1245 N N . LEU A 1 156 ? 3.711 -5.771 -12.033 1.00 93.44 156 LEU A N 1
ATOM 1246 C CA . LEU A 1 156 ? 4.632 -4.931 -12.789 1.00 93.44 156 LEU A CA 1
ATOM 1247 C C . LEU A 1 156 ? 4.395 -5.157 -14.282 1.00 93.44 156 LEU A C 1
ATOM 1249 O O . LEU A 1 156 ? 4.348 -6.303 -14.728 1.00 93.44 156 LEU A O 1
ATOM 1253 N N . GLU A 1 157 ? 4.245 -4.073 -15.024 1.00 90.69 157 GLU A N 1
ATOM 1254 C CA . GLU A 1 157 ? 4.059 -4.098 -16.468 1.00 90.69 157 GLU A CA 1
ATOM 1255 C C . GLU A 1 157 ? 5.369 -4.435 -17.208 1.00 90.69 157 GLU A C 1
ATOM 1257 O O . GLU A 1 157 ? 6.465 -4.401 -16.640 1.00 90.69 157 GLU A O 1
ATOM 1262 N N . ASP A 1 158 ? 5.273 -4.734 -18.505 1.00 82.50 158 ASP A N 1
ATOM 1263 C CA . ASP A 1 158 ? 6.395 -5.107 -19.378 1.00 82.50 158 ASP A CA 1
ATOM 1264 C C . ASP A 1 158 ? 7.459 -4.005 -19.521 1.00 82.50 158 ASP A C 1
ATOM 1266 O O . ASP A 1 158 ? 8.618 -4.291 -19.833 1.00 82.50 158 ASP A O 1
ATOM 1270 N N . ASN A 1 159 ? 7.100 -2.742 -19.265 1.00 78.94 159 ASN A N 1
ATOM 1271 C CA . ASN A 1 159 ? 8.057 -1.633 -19.199 1.00 78.94 159 ASN A CA 1
ATOM 1272 C C . ASN A 1 159 ? 8.983 -1.710 -17.967 1.00 78.94 159 ASN A C 1
ATOM 1274 O O . ASN A 1 159 ? 9.975 -0.982 -17.895 1.00 78.94 159 ASN A O 1
ATOM 1278 N N . GLY A 1 160 ? 8.677 -2.587 -17.005 1.00 84.38 160 GLY A N 1
ATOM 1279 C CA . GLY A 1 160 ? 9.447 -2.796 -15.787 1.00 84.38 160 GLY A CA 1
ATOM 1280 C C . GLY A 1 160 ? 9.364 -1.649 -14.777 1.00 84.38 160 GLY A C 1
ATOM 1281 O O . GLY A 1 160 ? 10.219 -1.588 -13.892 1.00 84.38 160 GLY A O 1
ATOM 1282 N N . LYS A 1 161 ? 8.384 -0.745 -14.904 1.00 88.19 161 LYS A N 1
ATOM 1283 C CA . LYS A 1 161 ? 8.242 0.487 -14.106 1.00 88.19 161 LYS A CA 1
ATOM 1284 C C . LYS A 1 161 ? 6.829 0.685 -13.548 1.00 88.19 161 LYS A C 1
ATOM 1286 O O . LYS A 1 161 ? 6.698 1.036 -12.374 1.00 88.19 161 LYS A O 1
ATOM 1291 N N . GLU A 1 162 ? 5.806 0.456 -14.367 1.00 91.88 162 GLU A N 1
ATOM 1292 C CA . GLU A 1 162 ? 4.399 0.713 -14.037 1.00 91.88 162 GLU A CA 1
ATOM 1293 C C . GLU A 1 162 ? 3.739 -0.486 -13.348 1.00 91.88 162 GLU A C 1
ATOM 1295 O O . GLU A 1 162 ? 4.118 -1.642 -13.552 1.00 91.88 162 GLU A O 1
ATOM 1300 N N . CYS A 1 163 ? 2.758 -0.207 -12.495 1.00 95.44 163 CYS A N 1
ATOM 1301 C CA . CYS A 1 163 ? 2.078 -1.171 -11.647 1.00 95.44 163 CYS A CA 1
ATOM 1302 C C . CYS A 1 163 ? 0.577 -1.196 -11.941 1.00 95.44 163 CYS A C 1
ATOM 1304 O O . CYS A 1 163 ? -0.200 -0.359 -11.482 1.00 95.44 163 CYS A O 1
ATOM 1306 N N . VAL A 1 164 ? 0.134 -2.247 -12.626 1.00 94.56 164 VAL A N 1
ATOM 1307 C CA . VAL A 1 164 ? -1.259 -2.408 -13.051 1.00 94.56 164 VAL A CA 1
ATOM 1308 C C . VAL A 1 164 ? -2.029 -3.264 -12.049 1.00 94.56 164 VAL A C 1
ATOM 1310 O O . VAL A 1 164 ? -1.609 -4.371 -11.698 1.00 94.56 164 VAL A O 1
ATOM 1313 N N . ALA A 1 165 ? -3.179 -2.764 -11.591 1.00 94.44 165 ALA A N 1
ATOM 1314 C CA . ALA A 1 165 ? -4.052 -3.475 -10.658 1.00 94.44 165 ALA A CA 1
ATOM 1315 C C . ALA A 1 165 ? -4.574 -4.791 -11.262 1.00 94.44 165 ALA A C 1
ATOM 1317 O O . ALA A 1 165 ? -5.079 -4.813 -12.380 1.00 94.44 165 ALA A O 1
ATOM 1318 N N . GLN A 1 166 ? -4.483 -5.877 -10.493 1.00 95.38 166 GLN A N 1
ATOM 1319 C CA . GLN A 1 166 ? -4.896 -7.233 -10.895 1.00 95.38 166 GLN A CA 1
ATOM 1320 C C . GLN A 1 166 ? -6.159 -7.718 -10.175 1.00 95.38 166 GLN A C 1
ATOM 1322 O O . GLN A 1 166 ? -6.652 -8.816 -10.426 1.00 95.38 166 GLN A O 1
ATOM 1327 N N . VAL A 1 167 ? -6.669 -6.917 -9.243 1.00 94.00 167 VAL A N 1
ATOM 1328 C CA . VAL A 1 167 ? -7.837 -7.230 -8.419 1.00 94.00 167 VAL A CA 1
ATOM 1329 C C . VAL A 1 167 ? -8.851 -6.094 -8.507 1.00 94.00 167 VAL A C 1
ATOM 1331 O O . VAL A 1 167 ? -8.483 -4.955 -8.780 1.00 94.00 167 VAL A O 1
ATOM 1334 N N . GLU A 1 168 ? -10.129 -6.392 -8.257 1.00 93.06 168 GLU A N 1
ATOM 1335 C CA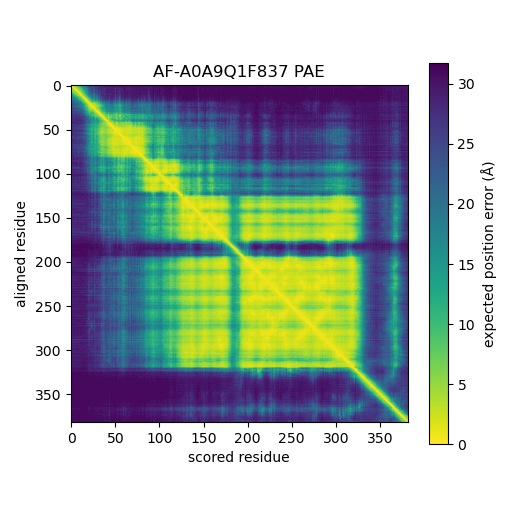 . GLU A 1 168 ? -11.221 -5.405 -8.343 1.00 93.06 168 GLU A CA 1
ATOM 1336 C C . GLU A 1 168 ? -11.071 -4.262 -7.321 1.00 93.06 168 GLU A C 1
ATOM 1338 O O . GLU A 1 168 ? -11.382 -3.109 -7.615 1.00 93.06 168 GLU A O 1
ATOM 1343 N N . TYR A 1 169 ? -10.550 -4.576 -6.132 1.00 94.44 169 TYR A N 1
ATOM 1344 C CA . TYR A 1 169 ? -10.343 -3.629 -5.033 1.00 94.44 169 TYR A CA 1
ATOM 1345 C C . TYR A 1 169 ? -8.867 -3.630 -4.611 1.00 94.44 169 TYR A C 1
ATOM 1347 O O . TYR A 1 169 ? -8.524 -4.211 -3.578 1.00 94.44 169 TYR A O 1
ATOM 1355 N N . PRO A 1 170 ? -7.967 -3.043 -5.422 1.00 95.19 170 PRO A N 1
ATOM 1356 C CA . PRO A 1 170 ? -6.550 -2.996 -5.097 1.00 95.19 170 PRO A CA 1
ATOM 1357 C C . PRO A 1 170 ? -6.311 -2.025 -3.937 1.00 95.19 170 PRO A C 1
ATOM 1359 O O . PRO A 1 170 ? -7.087 -1.087 -3.721 1.00 95.19 170 PRO A O 1
ATOM 1362 N N . CYS A 1 171 ? -5.227 -2.229 -3.189 1.00 95.38 171 CYS A N 1
ATOM 1363 C CA . CYS A 1 171 ? -4.935 -1.362 -2.057 1.00 95.38 171 CYS A CA 1
ATOM 1364 C C . CYS A 1 171 ? -4.753 0.100 -2.499 1.00 95.38 171 CYS A C 1
ATOM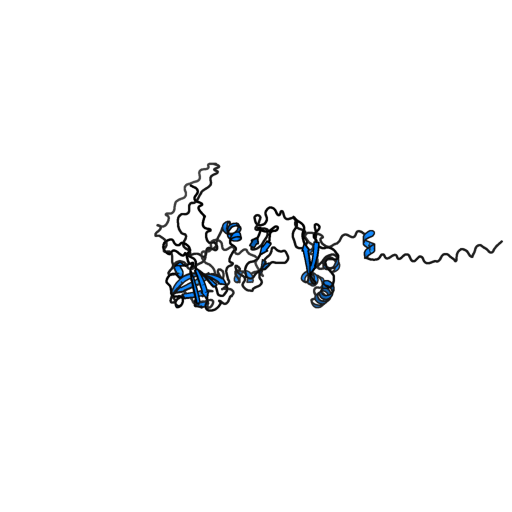 1366 O O . CYS A 1 171 ? -4.307 0.387 -3.616 1.00 95.38 171 CYS A O 1
ATOM 1368 N N . GLY A 1 172 ? -5.110 1.039 -1.620 1.00 91.62 172 GLY A N 1
ATOM 1369 C CA . GLY A 1 172 ? -4.844 2.469 -1.808 1.00 91.62 172 GLY A CA 1
ATOM 1370 C C . GLY A 1 172 ? -5.680 3.168 -2.889 1.00 91.62 172 GLY A C 1
ATOM 1371 O O . GLY A 1 172 ? -5.516 4.372 -3.082 1.00 91.62 172 GLY A O 1
ATOM 1372 N N . LYS A 1 173 ? -6.596 2.471 -3.576 1.00 90.62 173 LYS A N 1
ATOM 1373 C CA . LYS A 1 173 ? -7.556 3.095 -4.501 1.00 90.62 173 LYS A CA 1
ATOM 1374 C C . LYS A 1 173 ? -8.895 3.323 -3.810 1.00 90.62 173 LYS A C 1
ATOM 1376 O O . LYS A 1 173 ? -9.366 2.497 -3.034 1.00 90.62 173 LYS A O 1
ATOM 1381 N N . ILE A 1 174 ? -9.535 4.444 -4.136 1.00 89.25 174 ILE A N 1
ATOM 1382 C CA . ILE A 1 174 ? -10.908 4.741 -3.717 1.00 89.25 174 ILE A CA 1
ATOM 1383 C C . ILE A 1 174 ? -11.844 4.233 -4.824 1.00 89.25 174 ILE A C 1
ATOM 1385 O O . ILE A 1 174 ? -11.856 4.813 -5.919 1.00 89.25 174 ILE A O 1
ATOM 1389 N N . PRO A 1 175 ? -12.641 3.172 -4.590 1.00 85.06 175 PRO A N 1
ATOM 1390 C CA . PRO A 1 175 ? -13.423 2.552 -5.660 1.00 85.06 175 PRO A CA 1
ATOM 1391 C C . PRO A 1 175 ? -14.447 3.507 -6.282 1.00 85.06 175 PRO A C 1
ATOM 1393 O O . PRO A 1 175 ? -14.641 3.508 -7.494 1.00 85.06 175 PRO A O 1
ATOM 1396 N N . LEU A 1 176 ? -15.068 4.371 -5.470 1.00 80.56 176 LEU A N 1
ATOM 1397 C CA . LEU A 1 176 ? -16.065 5.335 -5.948 1.00 80.56 176 LEU A CA 1
ATOM 1398 C C . LEU A 1 176 ? -15.486 6.378 -6.909 1.00 80.56 176 LEU A C 1
ATOM 1400 O O . LEU A 1 176 ? -16.178 6.767 -7.845 1.00 80.56 176 LEU A O 1
ATOM 1404 N N . LEU A 1 177 ? -14.228 6.786 -6.722 1.00 76.88 177 LEU A N 1
ATOM 1405 C CA . LEU A 1 177 ? -13.560 7.725 -7.629 1.00 76.88 177 LEU A CA 1
ATOM 1406 C C . LEU A 1 177 ? -13.118 7.047 -8.932 1.00 76.88 177 LEU A C 1
ATOM 1408 O O . LEU A 1 177 ? -13.080 7.686 -9.980 1.00 76.88 177 LEU A O 1
ATOM 1412 N N . SER A 1 178 ? -12.845 5.742 -8.880 1.00 61.16 178 SER A N 1
ATOM 1413 C CA . SER A 1 178 ? -12.403 4.964 -10.042 1.00 61.16 178 SER A CA 1
ATOM 1414 C C . SER A 1 178 ? -13.536 4.738 -11.056 1.00 61.16 178 SER A C 1
ATOM 1416 O O . SER A 1 178 ? -13.284 4.685 -12.255 1.00 61.16 178 SER A O 1
ATOM 1418 N N . VAL A 1 179 ? -14.797 4.676 -10.602 1.00 57.38 179 VAL A N 1
ATOM 1419 C CA . VAL A 1 179 ? -15.986 4.501 -11.467 1.00 57.38 179 VAL A CA 1
ATOM 1420 C C . VAL A 1 179 ? -16.377 5.794 -12.203 1.00 57.38 179 VAL A C 1
ATOM 1422 O O . VAL A 1 179 ? -16.936 5.741 -13.296 1.00 57.38 179 VAL A O 1
ATOM 1425 N N . THR A 1 180 ? -16.060 6.969 -11.656 1.00 53.62 180 THR A N 1
ATOM 1426 C CA . THR A 1 180 ? -16.365 8.276 -12.277 1.00 53.62 180 THR A CA 1
ATOM 1427 C C . THR A 1 180 ? -15.440 8.667 -13.438 1.00 53.62 180 THR A C 1
ATOM 1429 O O . THR A 1 180 ? -15.695 9.662 -14.124 1.00 53.62 180 THR A O 1
ATOM 1432 N N . ASN A 1 181 ? -14.413 7.861 -13.727 1.00 43.66 181 ASN A N 1
ATOM 1433 C CA . ASN A 1 181 ? -13.413 8.125 -14.767 1.00 43.66 181 ASN A CA 1
ATOM 1434 C C . ASN A 1 181 ? -13.875 7.861 -16.215 1.00 43.66 181 ASN A C 1
ATOM 1436 O O . ASN A 1 181 ? -13.038 7.797 -17.109 1.00 43.66 181 ASN A O 1
ATOM 1440 N N . GLN A 1 182 ? -15.182 7.779 -16.493 1.00 45.97 182 GLN A N 1
ATOM 1441 C CA . GLN A 1 182 ? -15.679 7.909 -17.872 1.00 45.97 182 GLN A CA 1
ATOM 1442 C C . GLN A 1 182 ? -16.142 9.324 -18.246 1.00 45.97 182 GLN A C 1
ATOM 1444 O O . GLN A 1 182 ? -16.398 9.557 -19.424 1.00 45.97 182 GLN A O 1
ATOM 1449 N N . THR A 1 183 ? -16.194 10.299 -17.323 1.00 38.44 183 THR A N 1
ATOM 1450 C CA . THR A 1 183 ? -16.550 11.680 -17.724 1.00 38.44 183 THR A CA 1
ATOM 1451 C C . THR A 1 183 ? -15.778 12.834 -17.098 1.00 38.44 183 THR A C 1
ATOM 1453 O O . THR A 1 183 ? -15.869 13.923 -17.653 1.00 38.44 183 THR A O 1
ATOM 1456 N N . VAL A 1 184 ? -15.000 12.685 -16.021 1.00 38.06 184 VAL A N 1
ATOM 1457 C CA . VAL A 1 184 ? -14.183 13.815 -15.531 1.00 38.06 184 VAL A CA 1
ATOM 1458 C C . VAL A 1 184 ? -12.910 13.310 -14.856 1.00 38.06 184 VAL A C 1
ATOM 1460 O O . VAL A 1 184 ? -12.925 12.913 -13.696 1.00 38.06 184 VAL A O 1
ATOM 1463 N N . GLN A 1 185 ? -11.791 13.382 -15.579 1.00 36.62 185 GLN A N 1
ATOM 1464 C CA . GLN A 1 185 ? -10.451 13.408 -14.999 1.00 36.62 185 GLN A CA 1
ATOM 1465 C C . GLN A 1 185 ? -10.308 14.721 -14.220 1.00 36.62 185 GLN A C 1
ATOM 1467 O O . GLN A 1 185 ? -9.829 15.729 -14.730 1.00 36.62 185 GLN A O 1
ATOM 1472 N N . SER A 1 186 ? -10.812 14.745 -12.993 1.00 34.38 186 SER A N 1
ATOM 1473 C CA . SER A 1 186 ? -10.497 15.796 -12.035 1.00 34.38 186 SER A CA 1
ATOM 1474 C C . SER A 1 186 ? -9.767 15.149 -10.882 1.00 34.38 186 SER A C 1
ATOM 1476 O O . SER A 1 186 ? -10.334 14.287 -10.214 1.00 34.38 186 SER A O 1
ATOM 1478 N N . ASP A 1 187 ? -8.534 15.593 -10.652 1.00 38.34 187 ASP A N 1
ATOM 1479 C CA . ASP A 1 187 ? -7.837 15.488 -9.378 1.00 38.34 187 ASP A CA 1
ATOM 1480 C C . ASP A 1 187 ? -8.800 15.844 -8.239 1.00 38.34 187 ASP A C 1
ATOM 1482 O O . ASP A 1 187 ? -8.955 17.012 -7.868 1.00 38.34 187 ASP A O 1
ATOM 1486 N N . VAL A 1 188 ? -9.464 14.848 -7.650 1.00 42.66 188 VAL A N 1
ATOM 1487 C CA . VAL A 1 188 ? -10.209 15.041 -6.405 1.00 42.66 188 VAL A CA 1
ATOM 1488 C C . VAL A 1 188 ? -9.188 15.016 -5.275 1.00 42.66 188 VAL A C 1
ATOM 1490 O O . VAL A 1 188 ? -9.118 14.107 -4.453 1.00 42.66 188 VAL A O 1
ATOM 1493 N N . ARG A 1 189 ? -8.344 16.046 -5.250 1.00 41.34 189 ARG A N 1
ATOM 1494 C CA . ARG A 1 189 ? -7.490 16.346 -4.114 1.00 41.34 189 ARG A CA 1
ATOM 1495 C C . ARG A 1 189 ? -8.363 17.040 -3.074 1.00 41.34 189 ARG A C 1
ATOM 1497 O O . ARG A 1 189 ? -8.532 18.258 -3.107 1.00 41.34 189 ARG A O 1
ATOM 1504 N N . ILE A 1 190 ? -8.947 16.268 -2.157 1.00 48.59 190 ILE A N 1
ATOM 1505 C CA . ILE A 1 190 ? -9.692 16.818 -1.016 1.00 48.59 190 ILE A CA 1
ATOM 1506 C C . ILE A 1 190 ? -8.683 17.491 -0.076 1.00 48.59 190 ILE A C 1
ATOM 1508 O O . ILE A 1 190 ? -8.091 16.855 0.792 1.00 48.59 190 ILE A O 1
ATOM 1512 N N . VAL A 1 191 ? -8.449 18.790 -0.270 1.00 43.25 191 VAL A N 1
ATOM 1513 C CA . VAL A 1 191 ? -7.637 19.624 0.626 1.00 43.25 191 VAL A CA 1
ATOM 1514 C C . VAL A 1 191 ? -8.579 20.493 1.452 1.00 43.25 191 VAL A C 1
ATOM 1516 O O . VAL A 1 191 ? -9.286 21.333 0.903 1.00 43.25 191 VAL A O 1
ATOM 1519 N N . GLY A 1 192 ? -8.583 20.311 2.774 1.00 43.34 192 GLY A N 1
ATOM 1520 C CA . GLY A 1 192 ? -9.314 21.191 3.697 1.00 43.34 192 GLY A CA 1
ATOM 1521 C C . GLY A 1 192 ? -10.798 20.868 3.909 1.00 43.34 192 GLY A C 1
ATOM 1522 O O . GLY A 1 192 ? -11.513 21.693 4.472 1.00 43.34 192 GLY A O 1
ATOM 1523 N N . GLY A 1 193 ? -11.269 19.688 3.495 1.00 50.53 193 GLY A N 1
ATOM 1524 C CA . GLY A 1 193 ? -12.585 19.187 3.901 1.00 50.53 193 GLY A CA 1
ATOM 1525 C C . GLY A 1 193 ? -12.578 18.751 5.371 1.00 50.53 193 GLY A C 1
ATOM 1526 O O . GLY A 1 193 ? -11.656 18.074 5.811 1.00 50.53 193 GLY A O 1
ATOM 1527 N N . ASN A 1 194 ? -13.605 19.125 6.133 1.00 60.69 194 ASN A N 1
ATOM 1528 C CA . ASN A 1 194 ? -13.825 18.689 7.521 1.00 60.69 194 ASN A CA 1
ATOM 1529 C C . ASN A 1 194 ? -14.647 17.388 7.622 1.00 60.69 194 ASN A C 1
ATOM 1531 O O . ASN A 1 194 ? -15.036 16.994 8.719 1.00 60.69 194 ASN A O 1
ATOM 1535 N N . HIS A 1 195 ? -14.952 16.751 6.490 1.00 71.12 195 HIS A N 1
ATOM 1536 C CA . HIS A 1 195 ? -15.845 15.603 6.407 1.00 71.12 195 HIS A CA 1
ATOM 1537 C C . HIS A 1 195 ? -15.402 14.663 5.277 1.00 71.12 195 HIS A C 1
ATOM 1539 O O . HIS A 1 195 ? -15.265 15.098 4.132 1.00 71.12 195 HIS A O 1
ATOM 1545 N N . CYS A 1 196 ? -15.171 13.384 5.595 1.00 80.62 196 CYS A N 1
ATOM 1546 C CA . CYS A 1 196 ? -14.920 12.349 4.591 1.00 80.62 196 CYS A CA 1
ATOM 1547 C C . CYS A 1 196 ? -16.263 11.835 4.080 1.00 80.62 196 CYS A C 1
ATOM 1549 O O . CYS A 1 196 ? -16.969 11.163 4.821 1.00 80.62 196 CYS A O 1
ATOM 1551 N N . THR A 1 197 ? -16.618 12.151 2.836 1.00 86.50 197 THR A N 1
ATOM 1552 C CA . THR A 1 197 ? -17.844 11.664 2.194 1.00 86.50 197 THR A CA 1
ATOM 1553 C C . THR A 1 197 ? -17.900 10.138 2.192 1.00 86.50 197 THR A C 1
ATOM 1555 O O . THR A 1 197 ? -16.871 9.471 2.054 1.00 86.50 197 THR A O 1
ATOM 1558 N N . LYS A 1 198 ? -19.108 9.572 2.297 1.00 88.19 198 LYS A N 1
ATOM 1559 C CA . LYS A 1 198 ? -19.315 8.120 2.313 1.00 88.19 198 LYS A CA 1
ATOM 1560 C C . LYS A 1 198 ? -18.511 7.412 1.212 1.00 88.19 198 LYS A C 1
ATOM 1562 O O . LYS A 1 198 ? -18.555 7.800 0.043 1.00 88.19 198 LYS A O 1
ATOM 1567 N N . GLY A 1 199 ? -17.735 6.402 1.610 1.00 86.25 199 GLY A N 1
ATOM 1568 C CA . GLY A 1 199 ? -16.883 5.595 0.728 1.00 86.25 199 GLY A CA 1
ATOM 1569 C C . GLY A 1 199 ? -15.587 6.250 0.228 1.00 86.25 199 GLY A C 1
ATOM 1570 O O . GLY A 1 199 ? -14.876 5.623 -0.549 1.00 86.25 199 GLY A O 1
ATOM 1571 N N . HIS A 1 200 ? -15.239 7.468 0.661 1.00 88.19 200 HIS A N 1
ATOM 1572 C CA . HIS A 1 200 ? -13.958 8.105 0.303 1.00 88.19 200 HIS A CA 1
ATOM 1573 C C . HIS A 1 200 ? -12.797 7.724 1.234 1.00 88.19 200 HIS A C 1
ATOM 1575 O O . HIS A 1 200 ? -11.642 7.979 0.908 1.00 88.19 200 HIS A O 1
ATOM 1581 N N . CYS A 1 201 ? -13.095 7.070 2.358 1.00 91.56 201 CYS A N 1
ATOM 1582 C CA . CYS A 1 201 ? -12.118 6.514 3.293 1.00 91.56 201 CYS A CA 1
ATOM 1583 C C . CYS A 1 201 ? -12.374 5.003 3.476 1.00 91.56 201 CYS A C 1
ATOM 1585 O O . CYS A 1 201 ? -12.700 4.574 4.581 1.00 91.56 201 CYS A O 1
ATOM 1587 N N .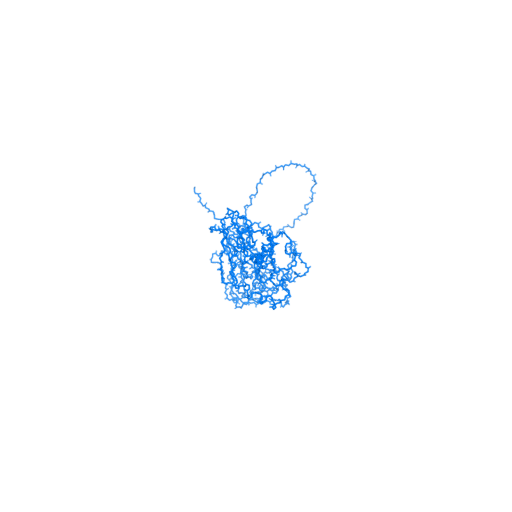 PRO A 1 202 ? -12.303 4.186 2.405 1.00 94.75 202 PRO A N 1
ATOM 1588 C CA . PRO A 1 202 ? -12.813 2.809 2.412 1.00 94.75 202 PRO A CA 1
ATOM 1589 C C . PRO A 1 202 ? -11.981 1.835 3.265 1.00 94.75 202 PRO A C 1
ATOM 1591 O O . PRO A 1 202 ? -12.438 0.738 3.572 1.00 94.75 202 PRO A O 1
ATOM 1594 N N . TRP A 1 203 ? -10.771 2.228 3.663 1.00 96.25 203 TRP A N 1
ATOM 1595 C CA . TRP A 1 203 ? -9.914 1.471 4.580 1.00 96.25 203 TRP A CA 1
ATOM 1596 C C . TRP A 1 203 ? -10.191 1.762 6.056 1.00 96.25 203 TRP A C 1
ATOM 1598 O O . TRP A 1 203 ? -9.649 1.074 6.920 1.00 96.25 203 TRP A O 1
ATOM 1608 N N . GLN A 1 204 ? -10.980 2.792 6.368 1.00 95.94 204 GLN A N 1
ATOM 1609 C CA . GLN A 1 204 ? -11.285 3.170 7.741 1.00 95.94 204 GLN A CA 1
ATOM 1610 C C . GLN A 1 204 ? -12.140 2.082 8.400 1.00 95.94 204 GLN A C 1
ATOM 1612 O O . GLN A 1 204 ? -13.171 1.681 7.861 1.00 95.94 204 GLN A O 1
ATOM 1617 N N . VAL A 1 205 ? -11.736 1.642 9.592 1.00 96.94 205 VAL A N 1
ATOM 1618 C CA . VAL A 1 205 ? -12.548 0.737 10.412 1.00 96.94 205 VAL A CA 1
ATOM 1619 C C . VAL A 1 205 ? -12.795 1.322 11.793 1.00 96.94 205 VAL A C 1
ATOM 1621 O O . VAL A 1 205 ? -11.965 2.074 12.315 1.00 96.94 205 VAL A O 1
ATOM 1624 N N . LEU A 1 206 ? -13.932 0.963 12.379 1.00 96.62 206 LEU A N 1
ATOM 1625 C CA . LEU A 1 206 ? -14.267 1.210 13.776 1.00 96.62 206 LEU A CA 1
ATOM 1626 C C . LEU A 1 206 ? -13.990 -0.065 14.579 1.00 96.62 206 LEU A C 1
ATOM 1628 O O . LEU A 1 206 ? -14.408 -1.154 14.197 1.00 96.62 206 LEU A O 1
ATOM 1632 N N . LEU A 1 207 ? -13.298 0.069 15.702 1.00 96.69 207 LEU A N 1
ATOM 1633 C CA . LEU A 1 207 ? -13.172 -0.975 16.708 1.00 96.69 207 LEU A CA 1
ATOM 1634 C C . LEU A 1 207 ? -14.245 -0.748 17.775 1.00 96.69 207 LEU A C 1
ATOM 1636 O O . LEU A 1 207 ? -14.278 0.309 18.407 1.00 96.69 207 LEU A O 1
ATOM 1640 N N . GLU A 1 208 ? -15.092 -1.745 17.991 1.00 96.06 208 GLU A N 1
ATOM 1641 C CA . GLU A 1 208 ? -16.092 -1.785 19.056 1.00 96.06 208 GLU A CA 1
ATOM 1642 C C . GLU A 1 208 ? -15.616 -2.687 20.204 1.00 96.06 208 GLU A C 1
ATOM 1644 O O . GLU A 1 208 ? -14.996 -3.729 19.979 1.00 96.06 208 GLU A O 1
ATOM 1649 N N . HIS A 1 209 ? -15.964 -2.325 21.439 1.00 95.44 209 HIS A N 1
ATOM 1650 C CA . HIS A 1 209 ? -15.780 -3.159 22.626 1.00 95.44 209 HIS A CA 1
ATOM 1651 C C . HIS A 1 209 ? -17.095 -3.247 23.399 1.00 95.44 209 HIS A C 1
ATOM 1653 O O . HIS A 1 209 ? -17.644 -2.229 23.812 1.00 95.44 209 HIS A O 1
ATOM 1659 N N . LYS A 1 210 ? -17.622 -4.465 23.575 1.00 94.50 210 LYS A N 1
ATOM 1660 C CA . LYS A 1 210 ? -18.935 -4.723 24.210 1.00 94.50 210 LYS A CA 1
ATOM 1661 C C . LYS A 1 210 ? -20.102 -3.949 23.574 1.00 94.50 210 LYS A C 1
ATOM 1663 O O . LYS A 1 210 ? -21.081 -3.643 24.245 1.00 94.50 210 LYS A O 1
ATOM 1668 N N . GLY A 1 211 ? -20.008 -3.679 22.270 1.00 90.81 211 GLY A N 1
ATOM 1669 C CA . GLY A 1 211 ? -21.024 -2.949 21.505 1.00 90.81 211 GLY A CA 1
ATOM 1670 C C . GLY A 1 211 ? -20.903 -1.425 21.573 1.00 90.81 211 GLY A C 1
ATOM 1671 O O . GLY A 1 211 ? -21.760 -0.738 21.031 1.00 90.81 211 GLY A O 1
ATOM 1672 N N . GLU A 1 212 ? -19.858 -0.892 22.211 1.00 91.06 212 GLU A N 1
ATOM 1673 C CA . GLU A 1 212 ? -19.576 0.545 22.251 1.00 91.06 212 GLU A CA 1
ATOM 1674 C C . GLU A 1 212 ? -18.391 0.908 21.347 1.00 91.06 212 GLU A C 1
ATOM 1676 O O . GLU A 1 212 ? -17.389 0.188 21.294 1.00 91.06 212 GLU A O 1
ATOM 1681 N N . SER A 1 213 ? -18.485 2.056 20.672 1.00 90.50 213 SER A N 1
ATOM 1682 C CA . SER A 1 213 ? -17.423 2.621 19.833 1.00 90.50 213 SER A CA 1
ATOM 1683 C C . SER A 1 213 ? -16.165 2.933 20.649 1.00 90.50 213 SER A C 1
ATOM 1685 O O . SER A 1 213 ? -16.168 3.820 21.508 1.00 90.50 213 SER A O 1
ATOM 1687 N N . LEU A 1 214 ? -15.059 2.242 20.361 1.00 91.00 214 LEU A N 1
ATOM 1688 C CA . LEU A 1 214 ? -13.827 2.327 21.147 1.00 91.00 214 LEU A CA 1
ATOM 1689 C C . LEU A 1 214 ? -12.719 3.127 20.455 1.00 91.00 214 LEU A C 1
ATOM 1691 O O . LEU A 1 214 ? -12.274 4.132 21.006 1.00 91.00 214 LEU A O 1
ATOM 1695 N N . CYS A 1 215 ? -12.263 2.667 19.289 1.00 92.50 215 CYS A N 1
ATOM 1696 C CA . CYS A 1 215 ? -11.117 3.220 18.559 1.00 92.50 215 CYS A CA 1
ATOM 1697 C C . CYS A 1 215 ? -11.335 3.154 17.045 1.00 92.50 215 CYS A C 1
ATOM 1699 O O . CYS A 1 215 ? -12.258 2.499 16.571 1.00 92.50 215 CYS A O 1
ATOM 1701 N N . GLY A 1 216 ? -10.463 3.807 16.279 1.00 92.94 216 GLY A N 1
ATOM 1702 C CA . GLY A 1 216 ? -10.331 3.559 14.845 1.00 92.94 216 GLY A CA 1
ATOM 1703 C C . GLY A 1 216 ? -9.253 2.517 14.538 1.00 92.94 216 GLY A C 1
ATOM 1704 O O . GLY A 1 216 ? -8.442 2.173 15.393 1.00 92.94 216 GLY A O 1
ATOM 1705 N N . GLY A 1 217 ? -9.215 2.069 13.291 1.00 95.62 217 GLY A N 1
ATOM 1706 C CA . GLY A 1 217 ? -8.123 1.286 12.724 1.00 95.62 217 GLY A CA 1
ATOM 1707 C C . GLY A 1 217 ? -8.131 1.366 11.201 1.00 95.62 217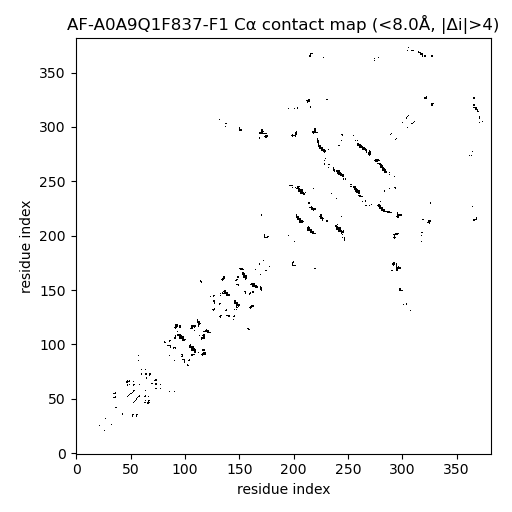 GLY A C 1
ATOM 1708 O O . GLY A 1 217 ? -8.940 2.093 10.613 1.00 95.62 217 GLY A O 1
ATOM 1709 N N . VAL A 1 218 ? -7.275 0.569 10.563 1.00 97.56 218 VAL A N 1
ATOM 1710 C CA . VAL A 1 218 ? -7.263 0.400 9.104 1.00 97.56 218 VAL A CA 1
ATOM 1711 C C . VAL A 1 218 ? -7.281 -1.052 8.683 1.00 97.56 218 VAL A C 1
ATOM 1713 O O . VAL A 1 218 ? -6.545 -1.865 9.236 1.00 97.56 218 VAL A O 1
ATOM 1716 N N . ILE A 1 219 ? -8.075 -1.368 7.664 1.00 97.88 219 ILE A N 1
ATOM 1717 C CA . ILE A 1 219 ? -8.019 -2.668 6.998 1.00 97.88 219 ILE A CA 1
ATOM 1718 C C . ILE A 1 219 ? -6.879 -2.684 5.972 1.00 97.88 219 ILE A C 1
ATOM 1720 O O . ILE A 1 219 ? -6.763 -1.791 5.133 1.00 97.88 219 ILE A O 1
ATOM 1724 N N . VAL A 1 220 ? -6.015 -3.695 6.063 1.00 96.94 220 VAL A N 1
ATOM 1725 C CA . VAL A 1 220 ? -4.837 -3.865 5.186 1.00 96.94 220 VAL A CA 1
ATOM 1726 C C . VAL A 1 220 ? -4.934 -5.117 4.322 1.00 96.94 220 VAL A C 1
ATOM 1728 O O . VAL A 1 220 ? -4.385 -5.154 3.230 1.00 96.94 220 VAL A O 1
ATOM 1731 N N . ARG A 1 221 ? -5.683 -6.125 4.781 1.00 96.50 221 ARG A N 1
ATOM 1732 C CA . ARG A 1 221 ? -6.068 -7.334 4.036 1.00 96.50 221 ARG A CA 1
ATOM 1733 C C . ARG A 1 221 ? -7.491 -7.736 4.438 1.00 96.50 221 ARG A C 1
ATOM 1735 O O . ARG A 1 221 ? -7.957 -7.244 5.465 1.00 96.50 221 ARG A O 1
ATOM 1742 N N . PRO A 1 222 ? -8.181 -8.622 3.693 1.00 97.44 222 PRO A N 1
ATOM 1743 C CA . PRO A 1 222 ? -9.556 -9.010 4.021 1.00 97.44 222 PRO A CA 1
ATOM 1744 C C . PRO A 1 222 ? -9.734 -9.468 5.473 1.00 97.44 222 PRO A C 1
ATOM 1746 O O . PRO A 1 222 ? -10.750 -9.186 6.090 1.00 97.44 222 PRO A O 1
ATOM 1749 N N . ASP A 1 223 ? -8.731 -10.133 6.039 1.00 98.00 223 ASP A N 1
ATOM 1750 C CA . ASP A 1 223 ? -8.736 -10.703 7.385 1.00 98.00 223 ASP A CA 1
ATOM 1751 C C . ASP A 1 223 ? -7.816 -9.971 8.384 1.00 98.00 223 ASP A C 1
ATOM 1753 O O . ASP A 1 223 ? -7.651 -10.458 9.503 1.00 98.00 223 ASP A O 1
ATOM 1757 N N . TRP A 1 224 ? -7.219 -8.822 8.019 1.00 98.38 224 TRP A N 1
ATOM 1758 C CA . TRP A 1 224 ? -6.266 -8.101 8.883 1.00 98.38 224 TRP A CA 1
ATOM 1759 C C . TRP A 1 224 ? -6.523 -6.608 8.993 1.00 98.38 224 TRP A C 1
ATOM 1761 O O . TRP A 1 224 ? -6.637 -5.889 7.996 1.00 98.38 224 TRP A O 1
ATOM 1771 N N . VAL A 1 225 ? -6.486 -6.145 10.240 1.00 98.56 225 VAL A N 1
ATOM 1772 C CA . VAL A 1 225 ? -6.626 -4.744 10.624 1.00 98.56 225 VAL A CA 1
ATOM 1773 C C . VAL A 1 225 ? -5.446 -4.310 11.486 1.00 98.56 225 VAL A C 1
ATOM 1775 O O . VAL A 1 225 ? -4.994 -5.054 12.354 1.00 98.56 225 VAL A O 1
ATOM 1778 N N . ILE A 1 226 ? -4.971 -3.086 11.269 1.00 98.31 226 ILE A N 1
ATOM 1779 C CA . ILE A 1 226 ? -3.999 -2.409 12.131 1.00 98.31 226 ILE A CA 1
ATOM 1780 C C . ILE A 1 226 ? -4.739 -1.419 13.032 1.00 98.31 226 ILE A C 1
ATOM 1782 O O . ILE A 1 226 ? -5.602 -0.671 12.571 1.00 98.31 226 ILE A O 1
ATOM 1786 N N . THR A 1 227 ? -4.384 -1.400 14.313 1.00 96.75 227 THR A N 1
ATOM 1787 C CA . THR A 1 227 ? -4.881 -0.448 15.316 1.00 96.75 227 THR A CA 1
ATOM 1788 C C . THR A 1 227 ? -3.767 -0.110 16.312 1.00 96.75 227 THR A C 1
ATOM 1790 O O . THR A 1 227 ? -2.682 -0.689 16.265 1.00 96.75 227 THR A O 1
ATOM 1793 N N . ALA A 1 228 ? -4.020 0.815 17.232 1.00 94.75 228 ALA A N 1
ATOM 1794 C CA . ALA A 1 228 ? -3.122 1.090 18.346 1.00 94.75 228 ALA A CA 1
ATOM 1795 C C . ALA A 1 228 ? -3.178 -0.018 19.420 1.00 94.75 228 ALA A C 1
ATOM 1797 O O . ALA A 1 228 ? -4.230 -0.626 19.655 1.00 94.75 228 ALA A O 1
ATOM 1798 N N . ALA A 1 229 ? -2.060 -0.273 20.103 1.00 94.88 229 ALA A N 1
ATOM 1799 C CA . ALA A 1 229 ? -1.985 -1.271 21.169 1.00 94.88 229 ALA A CA 1
ATOM 1800 C C . ALA A 1 229 ? -2.812 -0.864 22.397 1.00 94.88 229 ALA A C 1
ATOM 1802 O O . ALA A 1 229 ? -3.461 -1.714 23.009 1.00 94.88 229 ALA A O 1
ATOM 1803 N N . HIS A 1 230 ? -2.875 0.425 22.734 1.00 91.06 230 HIS A N 1
ATOM 1804 C CA . HIS A 1 230 ? -3.671 0.932 23.855 1.00 91.06 230 HIS A CA 1
ATOM 1805 C C . HIS A 1 230 ? -5.180 0.661 23.686 1.00 91.06 230 HIS A C 1
ATOM 1807 O O . HIS A 1 230 ? -5.906 0.497 24.676 1.00 91.06 230 HIS A O 1
ATOM 1813 N N . CYS A 1 231 ? -5.654 0.547 22.439 1.00 93.12 231 CYS A N 1
ATOM 1814 C CA . CYS A 1 231 ? -7.037 0.200 22.113 1.00 93.12 231 CYS A CA 1
ATOM 1815 C C . CYS A 1 231 ? -7.382 -1.250 22.457 1.00 93.12 231 CYS A C 1
ATOM 1817 O O . CYS A 1 231 ? -8.547 -1.567 22.652 1.00 93.12 231 CYS A O 1
ATOM 1819 N N . VAL A 1 232 ? -6.394 -2.138 22.560 1.00 94.94 232 VAL A N 1
ATOM 1820 C CA . VAL A 1 232 ? -6.613 -3.578 22.785 1.00 94.94 232 VAL A CA 1
ATOM 1821 C C . VAL A 1 232 ? -5.974 -4.076 24.081 1.00 94.94 232 VAL A C 1
ATOM 1823 O O . VAL A 1 232 ? -6.312 -5.147 24.579 1.00 94.94 232 VAL A O 1
ATOM 1826 N N . HIS A 1 233 ? -5.085 -3.283 24.677 1.00 92.06 233 HIS A N 1
ATOM 1827 C CA . HIS A 1 233 ? -4.405 -3.615 25.918 1.00 92.06 233 HIS A CA 1
ATOM 1828 C C . HIS A 1 233 ? -5.412 -3.895 27.043 1.00 92.06 233 HIS A C 1
ATOM 1830 O O . HIS A 1 233 ? -6.305 -3.085 27.299 1.00 92.06 233 HIS A O 1
ATOM 1836 N N . LYS A 1 234 ? -5.247 -5.041 27.722 1.00 90.00 234 LYS A N 1
ATOM 1837 C CA . LYS A 1 234 ? -6.114 -5.524 28.818 1.00 90.00 234 LYS A CA 1
ATOM 1838 C C . LYS A 1 234 ? -7.600 -5.652 28.440 1.00 90.00 234 LYS A C 1
ATOM 1840 O O . LYS A 1 234 ? -8.463 -5.476 29.298 1.00 90.00 234 LYS A O 1
ATOM 1845 N N . ARG A 1 235 ? -7.904 -5.948 27.174 1.00 92.69 235 ARG A N 1
ATOM 1846 C CA . ARG A 1 235 ? -9.264 -6.248 26.709 1.00 92.69 235 ARG A CA 1
ATOM 1847 C C . ARG A 1 235 ? -9.351 -7.683 26.218 1.00 92.69 235 ARG A C 1
ATOM 1849 O O . ARG A 1 235 ? -8.411 -8.197 25.617 1.00 92.69 235 ARG A O 1
ATOM 1856 N N . GLU A 1 236 ? -10.486 -8.313 26.486 1.00 94.50 236 GLU A N 1
ATOM 1857 C CA . GLU A 1 236 ? -10.753 -9.673 26.035 1.00 94.50 236 GLU A CA 1
ATOM 1858 C C . GLU A 1 236 ? -11.086 -9.679 24.545 1.00 94.50 236 GLU A C 1
ATOM 1860 O O . GLU A 1 236 ? -11.866 -8.855 24.064 1.00 94.50 236 GLU A O 1
ATOM 1865 N N . THR A 1 237 ? -10.525 -10.639 23.810 1.00 96.06 237 THR A N 1
ATOM 1866 C CA . THR A 1 237 ? -10.717 -10.730 22.351 1.00 96.06 237 THR A CA 1
ATOM 1867 C C . THR A 1 237 ? -12.191 -10.954 21.989 1.00 96.06 237 THR A C 1
ATOM 1869 O O . THR A 1 237 ? -12.683 -10.388 21.019 1.00 96.06 237 THR A O 1
ATOM 1872 N N . THR A 1 238 ? -12.932 -11.699 22.817 1.00 96.38 238 THR A N 1
ATOM 1873 C CA . THR A 1 238 ? -14.364 -11.995 22.622 1.00 96.38 238 THR A CA 1
ATOM 1874 C C . THR A 1 238 ? -15.269 -10.769 22.704 1.00 96.38 238 THR A C 1
ATOM 1876 O O . THR A 1 238 ? -16.396 -10.798 22.209 1.00 96.38 238 THR A O 1
ATOM 1879 N N . ASP A 1 239 ? -14.795 -9.700 23.343 1.00 96.69 239 ASP A N 1
ATOM 1880 C CA . ASP A 1 239 ? -15.546 -8.459 23.496 1.00 96.69 239 ASP A CA 1
ATOM 1881 C C . ASP A 1 239 ? -15.327 -7.497 22.319 1.00 96.69 239 ASP A C 1
ATOM 1883 O O . ASP A 1 239 ? -16.036 -6.491 22.228 1.00 96.69 239 ASP A O 1
ATOM 1887 N N . LEU A 1 240 ? -14.376 -7.797 21.424 1.00 97.81 240 LEU A N 1
ATOM 1888 C CA . LEU A 1 240 ? -13.971 -6.933 20.319 1.00 97.81 240 LEU A CA 1
ATOM 1889 C C . LEU A 1 240 ? -14.670 -7.297 19.005 1.00 97.81 240 LEU A C 1
ATOM 1891 O O . LEU A 1 240 ? -14.774 -8.464 18.618 1.00 97.81 240 LEU A O 1
ATOM 1895 N N . ARG A 1 241 ? -15.103 -6.264 18.282 1.00 98.25 241 ARG A N 1
ATOM 1896 C CA . ARG A 1 241 ? -15.609 -6.366 16.907 1.00 98.25 241 ARG A CA 1
ATOM 1897 C C . ARG A 1 241 ? -15.003 -5.264 16.057 1.00 98.25 241 ARG A C 1
ATOM 1899 O O . ARG A 1 241 ? -14.839 -4.142 16.525 1.00 98.25 241 ARG A O 1
ATOM 1906 N N . VAL A 1 242 ? -14.695 -5.579 14.809 1.00 98.31 242 VAL A N 1
ATOM 1907 C CA . VAL A 1 242 ? -14.319 -4.589 13.800 1.00 98.31 242 VAL A CA 1
ATOM 1908 C C . VAL A 1 242 ? -15.537 -4.298 12.939 1.00 98.31 242 VAL A C 1
ATOM 1910 O O . VAL A 1 242 ? -16.200 -5.222 12.474 1.00 98.31 242 VAL A O 1
ATOM 1913 N N . VAL A 1 243 ? -15.805 -3.019 12.699 1.00 97.94 243 VAL A N 1
ATOM 1914 C CA . VAL A 1 243 ? -16.834 -2.547 11.776 1.00 97.94 243 VAL A CA 1
ATOM 1915 C C . VAL A 1 243 ? -16.163 -1.883 10.581 1.00 97.94 243 VAL A C 1
ATOM 1917 O O . VAL A 1 243 ? -15.484 -0.865 10.727 1.00 97.94 243 VAL A O 1
ATOM 1920 N N . THR A 1 244 ? -16.328 -2.469 9.398 1.00 97.69 244 THR A N 1
ATOM 1921 C CA . THR A 1 244 ? -15.879 -1.886 8.123 1.00 97.69 244 THR A CA 1
ATOM 1922 C C . THR A 1 244 ? -17.066 -1.265 7.387 1.00 97.69 244 THR A C 1
ATOM 1924 O O . THR A 1 244 ? -18.202 -1.654 7.640 1.00 97.69 244 THR A O 1
ATOM 1927 N N . GLY A 1 245 ? -16.834 -0.298 6.492 1.00 95.81 245 GLY A N 1
ATOM 1928 C CA . GLY A 1 245 ? -17.906 0.318 5.687 1.00 95.81 245 GLY A CA 1
ATOM 1929 C C . GLY A 1 245 ? -18.842 1.261 6.457 1.00 95.81 245 GLY A C 1
ATOM 1930 O O . GLY A 1 245 ? -19.881 1.651 5.925 1.00 95.81 245 GLY A O 1
ATOM 1931 N N . GLU A 1 246 ? -18.464 1.608 7.687 1.00 94.62 246 GLU A N 1
ATOM 1932 C CA . GLU A 1 246 ? -19.110 2.591 8.561 1.00 94.62 246 GLU A CA 1
ATOM 1933 C C . GLU A 1 246 ? -18.771 4.023 8.121 1.00 94.62 246 GLU A C 1
ATOM 1935 O O . GLU A 1 246 ? -17.646 4.301 7.691 1.00 94.62 246 GLU A O 1
ATOM 1940 N N . HIS A 1 247 ? -19.725 4.944 8.238 1.00 90.81 247 HIS A N 1
ATOM 1941 C CA . HIS A 1 247 ? -19.528 6.358 7.936 1.00 90.81 247 HIS A CA 1
ATOM 1942 C C . HIS A 1 247 ? -20.265 7.253 8.942 1.00 90.81 247 HIS A C 1
ATOM 1944 O O . HIS A 1 247 ? -19.600 8.084 9.573 1.00 90.81 247 HIS A O 1
ATOM 1950 N N . ASP A 1 248 ? -21.573 7.067 9.143 1.00 90.00 248 ASP A N 1
ATOM 1951 C CA . ASP A 1 248 ? -22.362 7.786 10.153 1.00 90.00 248 ASP A CA 1
ATOM 1952 C C . ASP A 1 248 ? -22.752 6.897 11.348 1.00 90.00 248 ASP A C 1
ATOM 1954 O O . ASP A 1 248 ? -23.766 6.206 11.330 1.00 90.00 248 ASP A O 1
ATOM 1958 N N . LEU A 1 249 ? -22.015 7.052 12.456 1.00 89.44 249 LEU A N 1
ATOM 1959 C CA . LEU A 1 249 ? -22.217 6.309 13.710 1.00 89.44 249 LEU A CA 1
ATOM 1960 C C . LEU A 1 249 ? -23.626 6.433 14.321 1.00 89.44 249 LEU A C 1
ATOM 1962 O O . LEU A 1 249 ? -23.948 5.708 15.264 1.00 89.44 249 LEU A O 1
ATOM 1966 N N . SER A 1 250 ? -24.443 7.393 13.876 1.00 88.00 250 SER A N 1
ATOM 1967 C CA . SER A 1 250 ? -25.800 7.597 14.391 1.00 88.00 250 SER A CA 1
ATOM 1968 C C . SER A 1 250 ? -26.856 6.725 13.710 1.00 88.00 250 SER A C 1
ATOM 1970 O O . SER A 1 250 ? -27.971 6.603 14.229 1.00 88.00 250 SER A O 1
ATOM 1972 N N . VAL A 1 251 ? -26.528 6.109 12.572 1.00 92.00 251 VAL A N 1
ATOM 1973 C CA . VAL A 1 251 ? -27.470 5.344 11.754 1.00 92.00 251 VAL A CA 1
ATOM 1974 C C . VAL A 1 251 ? -26.842 4.053 11.239 1.00 92.00 251 VAL A C 1
ATOM 1976 O O . VAL A 1 251 ? -25.644 3.949 11.046 1.00 92.00 251 VAL A O 1
ATOM 1979 N N . GLN A 1 252 ? -27.676 3.044 10.990 1.00 91.56 252 GLN A N 1
ATOM 1980 C CA . GLN A 1 252 ? -27.256 1.859 10.249 1.00 91.56 252 GLN A CA 1
ATOM 1981 C C . GLN A 1 252 ? -27.535 2.102 8.767 1.00 91.56 252 GLN A C 1
ATOM 1983 O O . GLN A 1 252 ? -28.699 2.129 8.359 1.00 91.56 252 GLN A O 1
ATOM 1988 N N . GLU A 1 253 ? -26.500 2.270 7.954 1.00 92.94 253 GLU A N 1
ATOM 1989 C CA . GLU A 1 253 ? -26.657 2.617 6.544 1.00 92.94 253 GLU A CA 1
ATOM 1990 C C . GLU A 1 253 ? -26.738 1.391 5.620 1.00 92.94 253 GLU A C 1
ATOM 1992 O O . GLU A 1 253 ? -27.057 1.522 4.436 1.00 92.94 253 GLU A O 1
ATOM 1997 N N . GLY A 1 254 ? -26.450 0.199 6.146 1.00 93.75 254 GLY A N 1
ATOM 1998 C CA . GLY A 1 254 ? -26.482 -1.076 5.427 1.00 93.75 254 GLY A CA 1
ATOM 1999 C C . GLY A 1 254 ? -25.186 -1.406 4.685 1.00 93.75 254 GLY A C 1
ATOM 2000 O O . GLY A 1 254 ? -25.121 -2.433 4.012 1.00 93.75 254 GLY A O 1
ATOM 2001 N N . THR A 1 255 ? -24.163 -0.557 4.793 1.00 94.75 255 THR A N 1
ATOM 2002 C CA . THR A 1 255 ? -22.818 -0.801 4.244 1.00 94.75 255 THR A CA 1
ATOM 2003 C C . THR A 1 255 ? -21.864 -1.407 5.268 1.00 94.75 255 THR A C 1
ATOM 2005 O O . THR A 1 255 ? -20.785 -1.871 4.899 1.00 94.75 255 THR A O 1
ATOM 2008 N N . GLU A 1 256 ? -22.262 -1.420 6.538 1.00 96.81 256 GLU A N 1
ATOM 2009 C CA . GLU A 1 256 ? -21.431 -1.826 7.658 1.00 96.81 256 GLU A CA 1
ATOM 2010 C C . GLU A 1 256 ? -21.306 -3.348 7.741 1.00 96.81 256 GLU A C 1
ATOM 2012 O O . GLU A 1 256 ? -22.302 -4.075 7.724 1.00 96.81 256 GLU A O 1
ATOM 2017 N N . GLN A 1 257 ? -20.084 -3.839 7.930 1.00 97.88 257 GLN A N 1
ATOM 2018 C CA . GLN A 1 257 ? -19.821 -5.244 8.233 1.00 97.88 257 GLN A CA 1
ATOM 2019 C C . GLN A 1 257 ? -19.227 -5.341 9.632 1.00 97.88 257 GLN A C 1
ATOM 2021 O O . GLN A 1 257 ? -18.099 -4.907 9.852 1.00 97.88 257 GLN A O 1
ATOM 2026 N N . ARG A 1 258 ? -19.986 -5.911 10.576 1.00 97.69 258 ARG A N 1
ATOM 2027 C CA . ARG A 1 258 ? -19.530 -6.152 11.953 1.00 97.69 258 ARG A CA 1
ATOM 2028 C C . ARG A 1 258 ? -18.952 -7.552 12.072 1.00 97.69 258 ARG A C 1
ATOM 2030 O O . ARG A 1 258 ? -19.693 -8.531 12.024 1.00 97.69 258 ARG A O 1
ATOM 2037 N N . ILE A 1 259 ? -17.640 -7.634 12.246 1.00 98.44 259 ILE A N 1
ATOM 2038 C CA . ILE A 1 259 ? -16.875 -8.877 12.183 1.00 98.44 259 ILE A CA 1
ATOM 2039 C C . ILE A 1 259 ? -16.191 -9.117 13.538 1.00 98.44 259 ILE A C 1
ATOM 2041 O O . ILE A 1 259 ? -15.496 -8.224 14.034 1.00 98.44 259 ILE A O 1
ATOM 2045 N N . PRO A 1 260 ? -16.370 -10.291 14.172 1.00 98.50 260 PRO A N 1
ATOM 2046 C CA . PRO A 1 260 ? -15.653 -10.631 15.399 1.00 98.50 260 PRO A CA 1
ATOM 2047 C C . PRO A 1 260 ? -14.136 -10.712 15.187 1.00 98.50 260 PRO A C 1
ATOM 2049 O O . PRO A 1 260 ? -13.659 -11.116 14.124 1.00 98.50 260 PRO A O 1
ATOM 2052 N N . VAL A 1 261 ? -13.368 -10.371 16.222 1.00 98.50 261 VAL A N 1
ATOM 2053 C CA . VAL A 1 261 ? -11.908 -10.541 16.223 1.00 98.50 261 VAL A CA 1
ATOM 2054 C C . VAL A 1 261 ? -11.566 -11.967 16.661 1.00 98.50 261 VAL A C 1
ATOM 2056 O O . VAL A 1 261 ? -12.032 -12.424 17.701 1.00 98.50 261 VAL A O 1
ATOM 2059 N N . ALA A 1 262 ? -10.748 -12.672 15.877 1.00 98.12 262 ALA A N 1
ATOM 2060 C CA . ALA A 1 262 ? -10.259 -14.008 16.217 1.00 98.12 262 ALA A CA 1
ATOM 2061 C C . ALA A 1 262 ? -8.990 -13.967 17.073 1.00 98.12 262 ALA A C 1
ATOM 2063 O O . ALA A 1 262 ? -8.815 -14.802 17.957 1.00 98.12 262 ALA A O 1
ATOM 2064 N N . GLU A 1 263 ? -8.098 -13.013 16.804 1.00 98.25 263 GLU A N 1
ATOM 2065 C CA . GLU A 1 263 ? -6.807 -12.909 17.479 1.00 98.25 263 GLU A CA 1
ATOM 2066 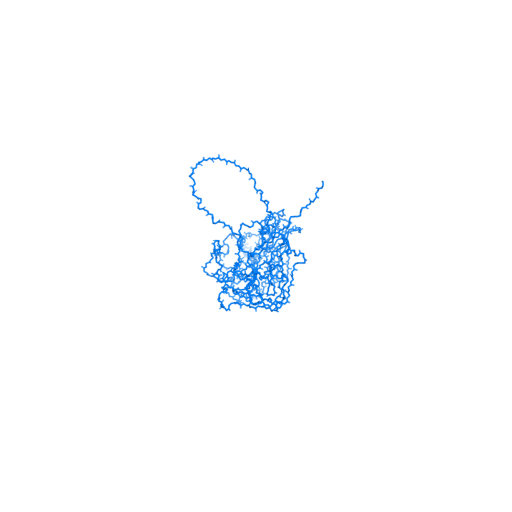C C . GLU A 1 263 ? -6.353 -11.449 17.571 1.00 98.25 263 GLU A C 1
ATOM 2068 O O . GLU A 1 263 ? -6.484 -10.679 16.615 1.00 98.25 263 GLU A O 1
ATOM 2073 N N . VAL A 1 264 ? -5.795 -11.088 18.727 1.00 98.12 264 VAL A N 1
ATOM 2074 C CA . VAL A 1 264 ? -5.173 -9.788 18.993 1.00 98.12 264 VAL A CA 1
ATOM 2075 C C . VAL A 1 264 ? -3.670 -9.996 19.156 1.00 98.12 264 VAL A C 1
ATOM 2077 O O . VAL A 1 264 ? -3.234 -10.708 20.058 1.00 98.12 264 VAL A O 1
ATOM 2080 N N . ILE A 1 265 ? -2.876 -9.321 18.328 1.00 97.69 265 ILE A N 1
ATOM 2081 C CA . ILE A 1 265 ? -1.412 -9.361 18.365 1.00 97.69 265 ILE A CA 1
ATOM 2082 C C . ILE A 1 265 ? -0.905 -7.943 18.638 1.00 97.69 265 ILE A C 1
ATOM 2084 O O . ILE A 1 265 ? -0.646 -7.164 17.721 1.00 97.69 265 ILE A O 1
ATOM 2088 N N . ALA A 1 266 ? -0.795 -7.582 19.916 1.00 95.62 266 ALA A N 1
ATOM 2089 C CA . ALA A 1 266 ? -0.168 -6.327 20.323 1.00 95.62 266 ALA A CA 1
ATOM 2090 C C . ALA A 1 266 ? 1.360 -6.442 20.254 1.00 95.62 266 ALA A C 1
ATOM 2092 O O . ALA A 1 266 ? 1.922 -7.502 20.542 1.00 95.62 266 ALA A O 1
ATOM 2093 N N . TYR A 1 267 ? 2.043 -5.354 19.899 1.00 95.06 267 TYR A N 1
ATOM 2094 C CA . TYR A 1 267 ? 3.499 -5.349 19.866 1.00 95.06 267 TYR A CA 1
ATOM 2095 C C . TYR A 1 267 ? 4.089 -5.667 21.246 1.00 95.06 267 TYR A C 1
ATOM 2097 O O . TYR A 1 267 ? 3.738 -5.058 22.255 1.00 95.06 267 TYR A O 1
ATOM 2105 N N . GLN A 1 268 ? 5.017 -6.625 21.287 1.00 94.06 268 GLN A N 1
ATOM 2106 C CA . GLN A 1 268 ? 5.542 -7.189 22.536 1.00 94.06 268 GLN A CA 1
ATOM 2107 C C . GLN A 1 268 ? 6.262 -6.172 23.438 1.00 94.06 268 GLN A C 1
ATOM 2109 O O . GLN A 1 268 ? 6.364 -6.387 24.643 1.00 94.06 268 GLN A O 1
ATOM 2114 N N . HIS A 1 269 ? 6.770 -5.075 22.866 1.00 93.06 269 HIS A N 1
ATOM 2115 C CA . HIS A 1 269 ? 7.456 -4.009 23.603 1.00 93.06 269 HIS A CA 1
ATOM 2116 C C . HIS A 1 269 ? 6.572 -2.778 23.831 1.00 93.06 269 HIS A C 1
ATOM 2118 O O . HIS A 1 269 ? 7.097 -1.713 24.148 1.00 93.06 269 HIS A O 1
ATOM 2124 N N . TYR A 1 270 ? 5.252 -2.913 23.676 1.00 91.81 270 TYR A N 1
ATOM 2125 C CA . TYR A 1 270 ? 4.323 -1.845 24.015 1.00 91.81 270 TYR A CA 1
ATOM 2126 C C . TYR A 1 270 ? 4.453 -1.455 25.493 1.00 91.81 270 TYR A C 1
ATOM 2128 O O . TYR A 1 270 ? 4.316 -2.293 26.391 1.00 91.81 270 TYR A O 1
ATOM 2136 N N . ASN A 1 271 ? 4.682 -0.170 25.747 1.00 89.62 271 ASN A N 1
ATOM 2137 C CA . ASN A 1 271 ? 4.766 0.393 27.083 1.00 89.62 271 ASN A CA 1
ATOM 2138 C C . ASN A 1 271 ? 3.610 1.369 27.319 1.00 89.62 271 ASN A C 1
ATOM 2140 O O . ASN A 1 271 ? 3.628 2.503 26.852 1.00 89.62 271 ASN A O 1
ATOM 2144 N N . ALA A 1 272 ? 2.634 0.950 28.124 1.00 89.81 272 ALA A N 1
ATOM 2145 C CA . ALA A 1 272 ? 1.458 1.758 28.446 1.00 89.81 272 ALA A CA 1
ATOM 2146 C C . ALA A 1 272 ? 1.760 3.057 29.223 1.00 89.81 272 ALA A C 1
ATOM 2148 O O . ALA A 1 272 ? 0.882 3.907 29.329 1.00 89.81 272 ALA A O 1
ATOM 2149 N N . VAL A 1 273 ? 2.959 3.207 29.798 1.00 86.88 273 VAL A N 1
ATOM 2150 C CA . VAL A 1 273 ? 3.364 4.423 30.520 1.00 86.88 273 VAL A CA 1
ATOM 2151 C C . VAL A 1 273 ? 3.988 5.446 29.574 1.00 86.88 273 VAL A C 1
ATOM 2153 O O . VAL A 1 273 ? 3.678 6.627 29.691 1.00 86.88 273 VAL A O 1
ATOM 2156 N N . SER A 1 274 ? 4.874 5.018 28.667 1.00 89.88 274 SER A N 1
ATOM 2157 C CA . SER A 1 274 ? 5.538 5.932 27.724 1.00 89.88 274 SER A CA 1
ATOM 2158 C C . SER A 1 274 ? 4.784 6.121 26.408 1.00 89.88 274 SER A C 1
ATOM 2160 O O . SER A 1 274 ? 5.044 7.099 25.716 1.00 89.88 274 SER A O 1
ATOM 2162 N N . GLY A 1 275 ? 3.877 5.205 26.058 1.00 84.69 275 GLY A N 1
ATOM 2163 C CA . GLY A 1 275 ? 3.253 5.140 24.734 1.00 84.69 275 GLY A CA 1
ATOM 2164 C C . GLY A 1 275 ? 4.147 4.487 23.672 1.00 84.69 275 GLY A C 1
ATOM 2165 O O . GLY A 1 275 ? 3.751 4.377 22.514 1.00 84.69 275 GLY A O 1
ATOM 2166 N N . ASP A 1 276 ? 5.347 4.019 24.035 1.00 86.56 276 ASP A N 1
ATOM 2167 C CA . ASP A 1 276 ? 6.256 3.406 23.066 1.00 86.56 276 ASP A CA 1
ATOM 2168 C C . ASP A 1 276 ? 5.683 2.099 22.521 1.00 86.56 276 ASP A C 1
ATOM 2170 O O . ASP A 1 276 ? 5.174 1.263 23.270 1.00 86.56 276 ASP A O 1
ATOM 2174 N N . GLY A 1 277 ? 5.822 1.897 21.209 1.00 89.75 277 GLY A N 1
ATOM 2175 C CA . GLY A 1 277 ? 5.390 0.665 20.555 1.00 89.75 277 GLY A CA 1
ATOM 2176 C C . GLY A 1 277 ? 3.871 0.491 20.502 1.00 89.75 277 GLY A C 1
ATOM 2177 O O . GLY A 1 277 ? 3.396 -0.641 20.565 1.00 89.75 277 GLY A O 1
ATOM 2178 N N . ASP A 1 278 ? 3.112 1.587 20.416 1.00 93.38 278 ASP A N 1
ATOM 2179 C CA . ASP A 1 278 ? 1.646 1.597 20.404 1.00 93.38 278 ASP A CA 1
ATOM 2180 C C . ASP A 1 278 ? 1.030 1.112 19.076 1.00 93.38 278 ASP A C 1
ATOM 2182 O O . ASP A 1 278 ? 0.349 1.841 18.360 1.00 93.38 278 ASP A O 1
ATOM 2186 N N . ILE A 1 279 ? 1.274 -0.152 18.731 1.00 95.44 279 ILE A N 1
ATOM 2187 C CA . ILE A 1 279 ? 0.754 -0.793 17.520 1.00 95.44 279 ILE A CA 1
ATOM 2188 C C . ILE A 1 279 ? 0.282 -2.220 17.804 1.00 95.44 279 ILE A C 1
ATOM 2190 O O . ILE A 1 279 ? 0.909 -2.977 18.551 1.00 95.44 279 ILE A O 1
ATOM 2194 N N . ALA A 1 280 ? -0.836 -2.599 17.194 1.00 97.00 280 ALA A N 1
ATOM 2195 C CA . ALA A 1 280 ? -1.403 -3.934 17.268 1.00 97.00 280 ALA A CA 1
ATOM 2196 C C . ALA A 1 280 ? -2.015 -4.365 15.932 1.00 97.00 280 ALA A C 1
ATOM 2198 O O . ALA A 1 280 ? -2.523 -3.553 15.156 1.00 97.00 280 ALA A O 1
ATOM 2199 N N . LEU A 1 281 ? -1.994 -5.675 15.702 1.00 98.19 281 LEU A N 1
ATOM 2200 C CA . LEU A 1 281 ? -2.686 -6.335 14.607 1.00 98.19 281 LEU A CA 1
ATOM 2201 C C . LEU A 1 281 ? -3.899 -7.088 15.143 1.00 98.19 281 LEU A C 1
ATOM 2203 O O . LEU A 1 281 ? -3.829 -7.756 16.175 1.00 98.19 281 LEU A O 1
ATOM 2207 N N . LEU A 1 282 ? -5.000 -6.997 14.410 1.00 98.56 282 LEU A N 1
ATOM 2208 C CA . LEU A 1 282 ? -6.215 -7.758 14.645 1.00 98.56 282 LEU A CA 1
ATOM 2209 C C . LEU A 1 282 ? -6.426 -8.702 13.471 1.00 98.56 282 LEU A C 1
ATOM 2211 O O . LEU A 1 282 ? -6.514 -8.253 12.325 1.00 98.56 282 LEU A O 1
ATOM 2215 N N . ARG A 1 283 ? -6.547 -9.995 13.764 1.00 98.62 283 ARG A N 1
ATOM 2216 C CA . ARG A 1 283 ? -6.998 -10.988 12.793 1.00 98.62 283 ARG A CA 1
ATOM 2217 C C . ARG A 1 283 ? -8.498 -11.183 12.949 1.00 98.62 283 ARG A C 1
ATOM 2219 O O . ARG A 1 283 ? -8.978 -11.470 14.048 1.00 98.62 283 ARG A O 1
ATOM 2226 N N . LEU A 1 284 ? -9.234 -11.029 11.859 1.00 98.62 284 LEU A N 1
ATOM 2227 C CA . LEU A 1 284 ? -10.686 -11.179 11.843 1.00 98.62 284 LEU A CA 1
ATOM 2228 C C . LEU A 1 284 ? -11.089 -12.660 11.836 1.00 98.62 284 LEU A C 1
ATOM 2230 O O . LEU A 1 284 ? -10.349 -13.510 11.338 1.00 98.62 284 LEU A O 1
ATOM 2234 N N . GLN A 1 285 ? -12.257 -12.968 12.403 1.00 98.25 285 GLN A N 1
ATOM 2235 C CA . GLN A 1 285 ? -12.818 -14.321 12.378 1.00 98.25 285 GLN A CA 1
ATOM 2236 C C . GLN A 1 285 ? -13.238 -14.744 10.969 1.00 98.25 285 GLN A C 1
ATOM 2238 O O . GLN A 1 285 ? -12.935 -15.862 10.558 1.00 98.25 285 GLN A O 1
ATOM 2243 N N . ASP A 1 286 ? -13.862 -13.827 10.233 1.00 98.12 286 ASP A N 1
ATOM 2244 C CA . ASP A 1 286 ? -14.245 -13.989 8.836 1.00 98.12 286 ASP A CA 1
ATOM 2245 C C . ASP A 1 286 ? -13.626 -12.851 8.007 1.00 98.12 286 ASP A C 1
ATOM 2247 O O . ASP A 1 286 ? -13.490 -11.732 8.511 1.00 98.12 286 ASP A O 1
ATOM 2251 N N . PRO A 1 287 ? -13.223 -13.095 6.748 1.00 98.25 287 PRO A N 1
ATOM 2252 C CA . PRO A 1 287 ? -12.690 -12.039 5.899 1.00 98.25 287 PRO A CA 1
ATOM 2253 C C . PRO A 1 287 ? -13.778 -11.009 5.569 1.00 98.25 287 PRO A C 1
ATOM 2255 O O . PRO A 1 287 ? -14.897 -11.363 5.197 1.00 98.25 287 PRO A O 1
ATOM 2258 N N . ALA A 1 288 ? -13.434 -9.726 5.655 1.00 98.00 288 ALA A N 1
ATOM 2259 C CA . ALA A 1 288 ? -14.282 -8.639 5.197 1.00 98.00 288 ALA A CA 1
ATOM 2260 C C . ALA A 1 288 ? -14.508 -8.729 3.683 1.00 98.00 288 ALA A C 1
ATOM 2262 O O . ALA A 1 288 ? -13.586 -8.987 2.905 1.00 98.00 288 ALA A O 1
ATOM 2263 N N . VAL A 1 289 ? -15.740 -8.460 3.258 1.00 97.94 2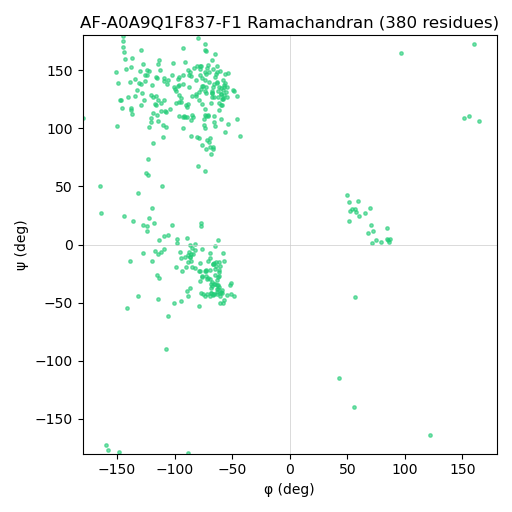89 VAL A N 1
ATOM 2264 C CA . VAL A 1 289 ? -16.111 -8.422 1.845 1.00 97.94 289 VAL A CA 1
ATOM 2265 C C . VAL A 1 289 ? -15.782 -7.041 1.297 1.00 97.94 289 VAL A C 1
ATOM 2267 O O . VAL A 1 289 ? -16.411 -6.044 1.665 1.00 97.94 289 VAL A O 1
ATOM 2270 N N . PHE A 1 290 ? -14.789 -6.964 0.416 1.00 96.69 290 PHE A N 1
ATOM 2271 C CA . PHE A 1 290 ? -14.470 -5.709 -0.256 1.00 96.69 290 PHE A CA 1
ATOM 2272 C C . PHE A 1 290 ? -15.608 -5.260 -1.170 1.00 96.69 290 PHE A C 1
ATOM 2274 O O . PHE A 1 290 ? -16.334 -6.057 -1.762 1.00 96.69 290 PHE A O 1
ATOM 2281 N N . SER A 1 291 ? -15.799 -3.948 -1.214 1.00 95.25 291 SER A N 1
ATOM 2282 C CA . SER A 1 291 ? -16.886 -3.290 -1.923 1.00 95.25 291 SER A CA 1
ATOM 2283 C C . SER A 1 291 ? -16.497 -1.848 -2.226 1.00 95.25 291 SER A C 1
ATOM 2285 O O . SER A 1 291 ? -15.423 -1.372 -1.861 1.00 95.25 291 SER A O 1
ATOM 2287 N N . ARG A 1 292 ? -17.416 -1.079 -2.812 1.00 92.69 292 ARG A N 1
ATOM 2288 C CA . ARG A 1 292 ? -17.184 0.352 -3.049 1.00 92.69 292 ARG A CA 1
ATOM 2289 C C . ARG A 1 292 ? -16.972 1.179 -1.773 1.00 92.69 292 ARG A C 1
ATOM 2291 O O . ARG A 1 292 ? -16.503 2.309 -1.868 1.00 92.69 292 ARG A O 1
ATOM 2298 N N . PHE A 1 293 ? -17.313 0.624 -0.609 1.00 94.81 293 PHE A N 1
ATOM 2299 C CA . PHE A 1 293 ? -17.189 1.266 0.700 1.00 94.81 293 PHE A CA 1
ATOM 2300 C C . PHE A 1 293 ? -16.128 0.611 1.594 1.00 94.81 293 PHE A C 1
ATOM 2302 O O . PHE A 1 293 ? -15.848 1.141 2.664 1.00 94.81 293 PHE A O 1
ATOM 2309 N N . VAL A 1 294 ? -15.546 -0.518 1.168 1.00 96.75 294 VAL A N 1
ATOM 2310 C CA . VAL A 1 294 ? -14.554 -1.282 1.938 1.00 96.75 294 VAL A CA 1
ATOM 2311 C C . VAL A 1 294 ? -13.426 -1.721 1.013 1.00 96.75 294 VAL A C 1
ATOM 2313 O O . VAL A 1 294 ? -13.640 -2.557 0.139 1.00 96.75 294 VAL A O 1
ATOM 2316 N N . ALA A 1 295 ? -12.231 -1.172 1.206 1.00 95.94 295 ALA A N 1
ATOM 2317 C CA . ALA A 1 295 ? -11.042 -1.493 0.418 1.00 95.94 295 ALA A CA 1
ATOM 2318 C C . ALA A 1 295 ? -9.778 -1.293 1.270 1.00 95.94 295 ALA A C 1
ATOM 2320 O O . ALA A 1 295 ? -9.780 -0.427 2.145 1.00 95.94 295 ALA A O 1
ATOM 2321 N N . PRO A 1 296 ? -8.702 -2.065 1.046 1.00 97.12 296 PRO A N 1
ATOM 2322 C CA . PRO A 1 296 ? -7.527 -2.017 1.906 1.00 97.12 296 PRO A CA 1
ATOM 2323 C C . PRO A 1 296 ? -6.641 -0.795 1.633 1.00 97.12 296 PRO A C 1
ATOM 2325 O O . PRO A 1 296 ? -6.583 -0.274 0.517 1.00 97.12 296 PRO A O 1
ATOM 2328 N N . VAL A 1 297 ? -5.894 -0.354 2.647 1.00 96.06 297 VAL A N 1
ATOM 2329 C CA . VAL A 1 297 ? -4.793 0.608 2.469 1.00 96.06 297 VAL A CA 1
ATOM 2330 C C . VAL A 1 297 ? -3.499 -0.125 2.106 1.00 96.06 297 VAL A C 1
ATOM 2332 O O . VAL A 1 297 ? -3.261 -1.234 2.582 1.00 96.06 297 VAL A O 1
ATOM 2335 N N . CYS A 1 298 ? -2.657 0.472 1.257 1.00 95.75 298 CYS A N 1
ATOM 2336 C CA . CYS A 1 298 ? -1.357 -0.115 0.929 1.00 95.75 298 CYS A CA 1
ATOM 2337 C C . CYS A 1 298 ? -0.375 0.023 2.094 1.00 95.75 298 CYS A C 1
ATOM 2339 O O . CYS A 1 298 ? -0.301 1.071 2.737 1.00 95.75 298 CYS A O 1
ATOM 2341 N N . LEU A 1 299 ? 0.430 -1.016 2.311 1.00 93.62 299 LEU A N 1
ATOM 2342 C CA . LEU A 1 299 ? 1.562 -0.973 3.228 1.00 93.62 299 LEU A CA 1
ATOM 2343 C C . LEU A 1 299 ? 2.845 -0.662 2.447 1.00 93.62 299 LEU A C 1
ATOM 2345 O O . LEU A 1 299 ? 3.163 -1.396 1.509 1.00 93.62 299 LEU A O 1
ATOM 2349 N N . PRO A 1 300 ? 3.573 0.414 2.791 1.00 92.50 300 PRO A N 1
ATOM 2350 C CA . PRO A 1 300 ? 4.811 0.753 2.107 1.00 92.50 300 PRO A CA 1
ATOM 2351 C C . PRO A 1 300 ? 5.988 -0.086 2.611 1.00 92.50 300 PRO A C 1
ATOM 2353 O O . PRO A 1 300 ? 6.039 -0.488 3.776 1.00 92.50 300 PRO A O 1
ATOM 2356 N N . GLU A 1 301 ? 6.989 -0.275 1.754 1.00 90.81 301 GLU A N 1
ATOM 2357 C CA . GLU A 1 301 ? 8.300 -0.762 2.182 1.00 90.81 301 GLU A CA 1
ATOM 2358 C C . GLU A 1 301 ? 9.040 0.310 2.999 1.00 90.81 301 GLU A C 1
ATOM 2360 O O . GLU A 1 301 ? 8.903 1.511 2.753 1.00 90.81 301 GLU A O 1
ATOM 2365 N N . SER A 1 302 ? 9.863 -0.113 3.966 1.00 88.06 302 SER A N 1
ATOM 2366 C CA . SER A 1 302 ? 10.550 0.811 4.882 1.00 88.06 302 SER A CA 1
ATOM 2367 C C . SER A 1 302 ? 11.447 1.818 4.158 1.00 88.06 302 SER A C 1
ATOM 2369 O O . SER A 1 302 ? 11.520 2.976 4.568 1.00 88.06 302 SER A O 1
ATOM 2371 N N . GLU A 1 303 ? 12.152 1.392 3.108 1.00 85.50 303 GLU A N 1
ATOM 2372 C CA . GLU A 1 303 ? 13.045 2.277 2.354 1.00 85.50 303 GLU A CA 1
ATOM 2373 C C . GLU A 1 303 ? 12.260 3.283 1.511 1.00 85.50 303 GLU A C 1
ATOM 2375 O O . GLU A 1 303 ? 12.592 4.469 1.509 1.00 85.50 303 GLU A O 1
ATOM 2380 N N . PHE A 1 304 ? 11.188 2.827 0.857 1.00 88.12 304 PHE A N 1
ATOM 2381 C CA . PHE A 1 304 ? 10.284 3.689 0.100 1.00 88.12 304 PHE A CA 1
ATOM 2382 C C . PHE A 1 304 ? 9.630 4.734 1.008 1.00 88.12 304 PHE A C 1
ATOM 2384 O O . PHE A 1 304 ? 9.615 5.919 0.683 1.00 88.12 304 PHE A O 1
ATOM 2391 N N . PHE A 1 305 ? 9.170 4.329 2.196 1.00 87.81 305 PHE A N 1
ATOM 2392 C CA . PHE A 1 305 ? 8.628 5.264 3.177 1.00 87.81 305 PHE A CA 1
ATOM 2393 C C . PHE A 1 305 ? 9.651 6.338 3.560 1.00 87.81 305 PHE A C 1
ATOM 2395 O O . PHE A 1 305 ? 9.350 7.529 3.511 1.00 87.81 305 PHE A O 1
ATOM 2402 N N . ALA A 1 306 ? 10.870 5.925 3.914 1.00 86.81 306 ALA A N 1
ATOM 2403 C CA . ALA A 1 306 ? 11.907 6.839 4.376 1.00 86.81 306 ALA A CA 1
ATOM 2404 C C . ALA A 1 306 ? 12.339 7.853 3.306 1.00 86.81 306 ALA A C 1
ATOM 2406 O O . ALA A 1 306 ? 12.733 8.961 3.667 1.00 86.81 306 ALA A O 1
ATOM 2407 N N . ARG A 1 307 ? 12.277 7.493 2.020 1.00 83.81 307 ARG A N 1
ATOM 2408 C CA . ARG A 1 307 ? 12.739 8.336 0.906 1.00 83.81 307 ARG A CA 1
ATOM 2409 C C . ARG A 1 307 ? 11.629 9.164 0.274 1.00 83.81 307 ARG A C 1
ATOM 2411 O O . ARG A 1 307 ? 11.807 10.361 0.084 1.00 83.81 307 ARG A O 1
ATOM 2418 N N . GLU A 1 308 ? 10.507 8.525 -0.030 1.00 85.81 308 GLU A N 1
ATOM 2419 C CA . GLU A 1 308 ? 9.453 9.111 -0.856 1.00 85.81 308 GLU A CA 1
ATOM 2420 C C . GLU A 1 308 ? 8.308 9.641 0.008 1.00 85.81 308 GLU A C 1
ATOM 2422 O O . GLU A 1 308 ? 7.926 10.805 -0.105 1.00 85.81 308 GLU A O 1
ATOM 2427 N N . LEU A 1 309 ? 7.786 8.826 0.933 1.00 84.44 309 LEU A N 1
ATOM 2428 C CA . LEU A 1 309 ? 6.606 9.215 1.718 1.00 84.44 309 LEU A CA 1
ATOM 2429 C C . LEU A 1 309 ? 6.927 10.183 2.861 1.00 84.44 309 LEU A C 1
ATOM 2431 O O . LEU A 1 309 ? 6.104 11.038 3.178 1.00 84.44 309 LEU A O 1
ATOM 2435 N N . SER A 1 310 ? 8.121 10.105 3.451 1.00 82.44 310 SER A N 1
ATOM 2436 C CA . SER A 1 310 ? 8.559 11.022 4.515 1.00 82.44 310 SER A CA 1
ATOM 2437 C C . SER A 1 310 ? 8.694 12.473 4.031 1.00 82.44 310 SER A C 1
ATOM 2439 O O . SER A 1 310 ? 8.553 13.409 4.817 1.00 82.44 310 SER A O 1
ATOM 2441 N N . ALA A 1 311 ? 8.938 12.660 2.729 1.00 80.19 311 ALA A N 1
ATOM 2442 C CA . ALA A 1 311 ? 9.078 13.959 2.085 1.00 80.19 311 ALA A CA 1
ATOM 2443 C C . ALA A 1 311 ? 7.733 14.546 1.615 1.00 80.19 311 ALA A C 1
ATOM 2445 O O . ALA A 1 311 ? 7.681 15.695 1.158 1.00 80.19 311 ALA A O 1
ATOM 2446 N N . VAL A 1 312 ? 6.634 13.787 1.715 1.00 79.81 312 VAL A N 1
ATOM 2447 C CA . VAL A 1 312 ? 5.310 14.246 1.291 1.00 79.81 312 VAL A CA 1
ATOM 2448 C C . VAL A 1 312 ? 4.848 15.402 2.175 1.00 79.81 312 VAL A C 1
ATOM 2450 O O . VAL A 1 312 ? 4.791 15.322 3.398 1.00 79.81 312 VAL A O 1
ATOM 2453 N N . ARG A 1 313 ? 4.465 16.507 1.529 1.00 78.69 313 ARG A N 1
ATOM 2454 C CA . ARG A 1 313 ? 4.089 17.752 2.214 1.00 78.69 313 ARG A CA 1
ATOM 2455 C C . ARG A 1 313 ? 2.736 17.691 2.930 1.00 78.69 313 ARG A C 1
ATOM 2457 O O . ARG A 1 313 ? 2.498 18.479 3.842 1.00 78.69 313 ARG A O 1
ATOM 2464 N N . PHE A 1 314 ? 1.820 16.845 2.465 1.00 78.06 314 PHE A N 1
ATOM 2465 C CA . PHE A 1 314 ? 0.446 16.801 2.958 1.00 78.06 314 PHE A CA 1
ATOM 2466 C C . PHE A 1 314 ? 0.009 15.365 3.199 1.00 78.06 314 PHE A C 1
ATOM 2468 O O . PHE A 1 314 ? 0.046 14.554 2.279 1.00 78.06 314 PHE A O 1
ATOM 2475 N N . SER A 1 315 ? -0.490 15.106 4.402 1.00 81.06 315 SER A N 1
ATOM 2476 C CA . SER A 1 315 ? -1.083 13.827 4.779 1.00 81.06 315 SER A CA 1
ATOM 2477 C C . SER A 1 315 ? -2.576 13.995 5.029 1.00 81.06 315 SER A C 1
ATOM 2479 O O . SER A 1 315 ? -3.036 15.059 5.454 1.00 81.06 315 SER A O 1
ATOM 2481 N N . THR A 1 316 ? -3.334 12.935 4.774 1.00 81.06 316 THR A N 1
ATOM 2482 C CA . THR A 1 316 ? -4.765 12.872 5.077 1.00 81.06 316 THR A CA 1
ATOM 2483 C C . THR A 1 316 ? -4.967 12.169 6.409 1.00 81.06 316 THR A C 1
ATOM 2485 O O . THR A 1 316 ? -4.343 11.145 6.670 1.00 81.06 316 THR A O 1
ATOM 2488 N N . LEU A 1 317 ? -5.852 12.718 7.239 1.00 83.62 317 LEU A N 1
ATOM 2489 C CA . LEU A 1 317 ? -6.242 12.144 8.521 1.00 83.62 317 LEU A CA 1
ATOM 2490 C C . LEU A 1 317 ? -7.748 11.878 8.499 1.00 83.62 317 LEU A C 1
ATOM 2492 O O . LEU A 1 317 ? -8.524 12.777 8.172 1.00 83.62 317 LEU A O 1
ATOM 2496 N N . SER A 1 318 ? -8.155 10.661 8.853 1.00 85.69 318 SER A N 1
ATOM 2497 C CA . SER A 1 318 ? -9.560 10.252 8.962 1.00 85.69 318 SER A CA 1
ATOM 2498 C C . SER A 1 318 ? -9.831 9.553 10.294 1.00 85.69 318 SER A C 1
ATOM 2500 O O . SER A 1 318 ? -8.941 8.927 10.873 1.00 85.69 318 SER A O 1
ATOM 2502 N N . GLY A 1 319 ? -11.061 9.696 10.789 1.00 87.00 319 GLY A N 1
ATOM 2503 C CA . GLY A 1 319 ? -11.535 9.092 12.032 1.00 87.00 319 GLY A CA 1
ATOM 2504 C C . GLY A 1 319 ? -12.777 9.801 12.577 1.00 87.00 319 GLY A C 1
ATOM 2505 O O . GLY A 1 319 ? -13.169 10.856 12.078 1.00 87.00 319 GLY A O 1
ATOM 2506 N N . TRP A 1 320 ? -13.381 9.232 13.622 1.00 85.56 320 TRP A N 1
ATOM 2507 C CA . TRP A 1 320 ? -14.611 9.752 14.245 1.00 85.56 320 TRP A CA 1
ATOM 2508 C C . TRP A 1 320 ? -14.378 10.604 15.507 1.00 85.56 320 TRP A C 1
ATOM 2510 O O . TRP A 1 320 ? -15.330 11.098 16.110 1.00 85.56 320 TRP A O 1
ATOM 2520 N N . GLY A 1 321 ? -13.121 10.821 15.913 1.00 75.50 321 GLY A N 1
ATOM 2521 C CA . GLY A 1 321 ? -12.761 11.724 17.014 1.00 75.50 321 GLY A CA 1
ATOM 2522 C C . GLY A 1 321 ? -13.458 11.407 18.349 1.00 75.50 321 GLY A C 1
ATOM 2523 O O . GLY A 1 321 ? -13.630 10.247 18.717 1.00 75.50 321 GLY A O 1
ATOM 2524 N N . GLY A 1 322 ? -13.877 12.449 19.082 1.00 60.59 322 GLY A N 1
ATOM 2525 C CA . GLY A 1 322 ? -14.477 12.356 20.427 1.00 60.59 322 GLY A CA 1
ATOM 2526 C C . GLY A 1 322 ? -15.802 11.580 20.544 1.00 60.59 322 GLY A C 1
ATOM 2527 O O . GLY A 1 322 ? -16.375 11.542 21.627 1.00 60.59 322 GLY A O 1
ATOM 2528 N N . HIS A 1 323 ? -16.287 10.966 19.460 1.00 59.78 323 HIS A N 1
ATOM 2529 C CA . HIS A 1 323 ? -17.407 10.017 19.458 1.00 59.78 323 HIS A CA 1
ATOM 2530 C C . HIS A 1 323 ? -16.980 8.573 19.778 1.00 59.78 323 HIS A C 1
ATOM 2532 O O . HIS A 1 323 ? -17.824 7.688 19.887 1.00 59.78 323 HIS A O 1
ATOM 2538 N N . THR A 1 324 ? -15.678 8.335 19.948 1.00 57.53 324 THR A N 1
ATOM 2539 C CA . THR A 1 324 ? -15.119 7.065 20.425 1.00 57.53 324 THR A CA 1
ATOM 2540 C C . THR A 1 324 ? -14.560 7.226 21.838 1.00 57.53 324 THR A C 1
ATOM 2542 O O . THR A 1 324 ? -13.947 8.251 22.144 1.00 57.53 324 THR A O 1
ATOM 2545 N N . VAL A 1 325 ? -14.748 6.224 22.704 1.00 54.31 325 VAL A N 1
ATOM 2546 C CA . VAL A 1 325 ? -14.351 6.290 24.128 1.00 54.31 325 VAL A CA 1
ATOM 2547 C C . VAL A 1 325 ? -12.821 6.354 24.315 1.00 54.31 325 VAL A C 1
ATOM 2549 O O . VAL A 1 325 ? -12.349 6.806 25.353 1.00 54.31 325 VAL A O 1
ATOM 2552 N N . GLY A 1 326 ? -12.026 6.009 23.295 1.00 49.12 326 GLY A N 1
ATOM 2553 C CA . GLY A 1 326 ? -10.578 6.260 23.242 1.00 49.12 326 GLY A CA 1
ATOM 2554 C C . GLY A 1 326 ? -10.179 7.708 22.910 1.00 49.12 326 GLY A C 1
ATOM 2555 O O . GLY A 1 326 ? -9.059 7.944 22.480 1.00 49.12 326 GLY A O 1
ATOM 2556 N N . GLY A 1 327 ? -11.098 8.675 23.007 1.00 43.34 327 GLY A N 1
ATOM 2557 C CA . GLY A 1 327 ? -10.906 10.097 22.694 1.00 43.34 327 GLY A CA 1
ATOM 2558 C C . GLY A 1 327 ? -9.830 10.814 23.514 1.00 43.34 327 GLY A C 1
ATOM 2559 O O . GLY A 1 327 ? -9.907 10.852 24.739 1.00 43.34 327 GLY A O 1
ATOM 2560 N N . ASN A 1 328 ? -8.920 11.523 22.844 1.00 41.09 328 ASN A N 1
ATOM 2561 C CA . ASN A 1 328 ? -8.192 12.640 23.436 1.00 41.09 328 ASN A CA 1
ATOM 2562 C C . ASN A 1 328 ? -9.194 13.761 23.749 1.00 41.09 328 ASN A C 1
ATOM 2564 O O . ASN A 1 328 ? -9.657 14.467 22.849 1.00 41.09 328 ASN A O 1
ATOM 2568 N N . ALA A 1 329 ? -9.539 13.951 25.026 1.00 41.34 329 ALA A N 1
ATOM 2569 C CA . ALA A 1 329 ? -10.159 15.202 25.444 1.00 41.34 329 ALA A CA 1
ATOM 2570 C C . ALA A 1 329 ? -9.186 16.338 25.075 1.00 41.34 329 ALA A C 1
ATOM 2572 O O . ALA A 1 329 ? -8.019 16.273 25.476 1.00 41.34 329 ALA A O 1
ATOM 2573 N N . PRO A 1 330 ? -9.600 17.366 24.309 1.00 40.09 330 PRO A N 1
ATOM 2574 C CA . PRO A 1 330 ? -8.716 18.491 24.055 1.00 40.09 330 PRO A CA 1
ATOM 2575 C C . PRO A 1 330 ? -8.302 19.081 25.412 1.00 40.09 330 PRO A C 1
ATOM 2577 O O . PRO A 1 330 ? -9.169 19.256 26.278 1.00 40.09 330 PRO A O 1
ATOM 2580 N N . PRO A 1 331 ? -7.013 19.409 25.630 1.00 38.72 331 PRO A N 1
ATOM 2581 C CA . PRO A 1 331 ? -6.637 20.189 26.799 1.00 38.72 331 PRO A CA 1
ATOM 2582 C C . PRO A 1 331 ? -7.496 21.461 26.819 1.00 38.72 331 PRO A C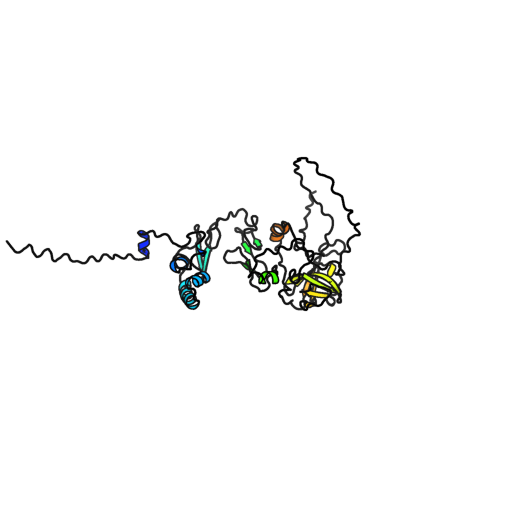 1
ATOM 2584 O O . PRO A 1 331 ? -7.841 21.964 25.741 1.00 38.72 331 PRO A O 1
ATOM 2587 N N . PRO A 1 332 ? -7.859 22.004 27.994 1.00 35.12 332 PRO A N 1
ATOM 2588 C CA . PRO A 1 332 ? -8.623 23.241 28.084 1.00 35.12 332 PRO A CA 1
ATOM 2589 C C . PRO A 1 332 ? -7.757 24.415 27.606 1.00 35.12 332 PRO A C 1
ATOM 2591 O O . PRO A 1 332 ? -7.208 25.174 28.398 1.00 35.12 332 PRO A O 1
ATOM 2594 N N . TRP A 1 333 ? -7.607 24.569 26.293 1.00 33.38 333 TRP A N 1
ATOM 2595 C CA . TRP A 1 333 ? -6.996 25.743 25.700 1.00 33.38 333 TRP A CA 1
ATOM 2596 C C . TRP A 1 333 ? -8.038 26.866 25.696 1.00 33.38 333 TRP A C 1
ATOM 2598 O O . TRP A 1 333 ? -9.135 26.689 25.152 1.00 33.38 333 TRP A O 1
ATOM 2608 N N . PRO A 1 334 ? -7.742 28.035 26.287 1.00 36.84 334 PRO A N 1
ATOM 2609 C CA . PRO A 1 334 ? -8.598 29.195 26.121 1.00 36.84 334 PRO A CA 1
ATOM 2610 C C . PRO A 1 334 ? -8.633 29.571 24.635 1.00 36.84 334 PRO A C 1
ATOM 2612 O O . PRO A 1 334 ? -7.606 29.581 23.955 1.00 36.84 334 PRO A O 1
ATOM 2615 N N . ARG A 1 335 ? -9.833 29.868 24.121 1.00 33.12 335 ARG A N 1
ATOM 2616 C CA . ARG A 1 335 ? -10.041 30.311 22.733 1.00 33.12 335 ARG A CA 1
ATOM 2617 C C . ARG A 1 335 ? -9.051 31.440 22.401 1.00 33.12 335 ARG A C 1
ATOM 2619 O O . ARG A 1 335 ? -8.980 32.388 23.189 1.00 33.12 335 ARG A O 1
ATOM 2626 N N . PRO A 1 336 ? -8.335 31.408 21.261 1.00 36.59 336 PRO A N 1
ATOM 2627 C CA . PRO A 1 336 ? -7.464 32.512 20.903 1.00 36.59 336 PRO A CA 1
ATOM 2628 C C . PRO A 1 336 ? -8.306 33.778 20.736 1.00 36.59 336 PRO A C 1
ATOM 2630 O O . PRO A 1 336 ? -9.252 33.823 19.943 1.00 36.59 336 PRO A O 1
ATOM 2633 N N . ALA A 1 337 ? -7.973 34.809 21.511 1.00 37.78 337 ALA A N 1
ATOM 2634 C CA . ALA A 1 337 ? -8.490 36.145 21.285 1.00 37.78 337 ALA A CA 1
ATOM 2635 C C . ALA A 1 337 ? -8.127 36.570 19.854 1.00 37.78 337 ALA A C 1
ATOM 2637 O O . ALA A 1 337 ? -7.009 36.340 19.393 1.00 37.78 337 ALA A O 1
ATOM 2638 N N . ARG A 1 338 ? -9.081 37.187 19.147 1.00 36.38 338 ARG A N 1
ATOM 2639 C CA . ARG A 1 338 ? -8.841 37.816 17.843 1.00 36.38 338 ARG A CA 1
ATOM 2640 C C . ARG A 1 338 ? -7.681 38.807 17.978 1.00 36.38 338 ARG A C 1
ATOM 2642 O O . ARG A 1 338 ? -7.870 39.903 18.497 1.00 36.38 338 ARG A O 1
ATOM 2649 N N . LEU A 1 339 ? -6.500 38.430 17.496 1.00 34.34 339 LEU A N 1
ATOM 2650 C CA . LEU A 1 339 ? -5.396 39.361 17.306 1.00 34.34 339 LEU A CA 1
ATOM 2651 C C . LEU A 1 339 ? -5.729 40.238 16.098 1.00 34.34 339 LEU A C 1
ATOM 2653 O O . LEU A 1 339 ? -5.798 39.772 14.959 1.00 34.34 339 LEU A O 1
ATOM 2657 N N . ALA A 1 340 ? -5.997 41.512 16.372 1.00 33.12 340 ALA A N 1
ATOM 2658 C CA . ALA A 1 340 ? -6.103 42.546 15.358 1.00 33.12 340 ALA A CA 1
ATOM 2659 C C . ALA A 1 340 ? -4.771 42.655 14.597 1.00 33.12 340 ALA A C 1
ATOM 2661 O O . ALA A 1 340 ? -3.700 42.666 15.202 1.00 33.12 340 ALA A O 1
ATOM 2662 N N . ARG A 1 341 ? -4.845 42.738 13.264 1.00 29.77 341 ARG A N 1
ATOM 2663 C CA . ARG A 1 341 ? -3.687 42.983 12.393 1.00 29.77 341 ARG A CA 1
ATOM 2664 C C . ARG A 1 341 ? -3.068 44.353 12.707 1.00 29.77 341 ARG A C 1
ATOM 2666 O O . ARG A 1 341 ? -3.795 45.342 12.601 1.00 29.77 341 ARG A O 1
ATOM 2673 N N . PRO A 1 342 ? -1.755 44.462 12.973 1.00 30.11 342 PRO A N 1
ATOM 2674 C CA . PRO A 1 342 ? -1.043 45.713 12.789 1.00 30.11 342 PRO A CA 1
ATOM 2675 C C . PRO A 1 342 ? -0.627 45.879 11.322 1.00 30.11 342 PRO A C 1
ATOM 2677 O O . PRO A 1 342 ? -0.456 44.913 10.576 1.00 30.11 342 PRO A O 1
ATOM 2680 N N . ALA A 1 343 ? -0.522 47.144 10.927 1.00 30.75 343 ALA A N 1
ATOM 2681 C CA . ALA A 1 343 ? -0.290 47.628 9.578 1.00 30.75 343 ALA A CA 1
ATOM 2682 C C . ALA A 1 343 ? 1.104 47.295 9.016 1.00 30.75 343 ALA A C 1
ATOM 2684 O O . ALA A 1 343 ? 2.062 47.064 9.749 1.00 30.75 343 ALA A O 1
ATOM 2685 N N . GLN A 1 344 ? 1.181 47.318 7.684 1.00 39.19 344 GLN A N 1
ATOM 2686 C CA . GLN A 1 344 ? 2.398 47.180 6.887 1.00 39.19 344 GLN A CA 1
ATOM 2687 C C . GLN A 1 344 ? 3.475 48.196 7.293 1.00 39.19 344 GLN A C 1
ATOM 2689 O O . GLN A 1 344 ? 3.205 49.393 7.371 1.00 39.19 344 GLN A O 1
ATOM 2694 N N . ALA A 1 345 ? 4.714 47.725 7.420 1.00 29.31 345 ALA A N 1
ATOM 2695 C CA . ALA A 1 345 ? 5.913 48.528 7.220 1.00 29.31 345 ALA A CA 1
ATOM 2696 C C . ALA A 1 345 ? 6.952 47.661 6.495 1.00 29.31 345 ALA A C 1
ATOM 2698 O O . ALA A 1 345 ? 7.209 46.525 6.891 1.00 29.31 345 ALA A O 1
ATOM 2699 N N . GLY A 1 346 ? 7.475 48.180 5.384 1.00 33.09 346 GLY A N 1
ATOM 2700 C CA . GLY A 1 346 ? 8.457 47.507 4.543 1.00 33.09 346 GLY A CA 1
ATOM 2701 C C . GLY A 1 346 ? 9.842 47.430 5.184 1.00 33.09 346 GLY A C 1
ATOM 2702 O O . GLY A 1 346 ? 10.239 48.296 5.958 1.00 33.09 346 GLY A O 1
ATOM 2703 N N . GLY A 1 347 ? 10.584 46.393 4.807 1.00 25.69 347 GLY A N 1
ATOM 2704 C CA . GLY A 1 347 ? 11.987 46.211 5.151 1.00 25.69 347 GLY A CA 1
ATOM 2705 C C . GLY A 1 347 ? 12.515 44.916 4.545 1.00 25.69 347 GLY A C 1
ATOM 2706 O O . GLY A 1 347 ? 12.129 43.827 4.955 1.00 25.69 347 GLY A O 1
ATOM 2707 N N . SER A 1 348 ? 13.372 45.038 3.538 1.00 33.47 348 SER A N 1
ATOM 2708 C CA . SER A 1 348 ? 14.153 43.950 2.955 1.00 33.47 348 SER A CA 1
ATOM 2709 C C . SER A 1 348 ? 15.211 43.460 3.946 1.00 33.47 348 SER A C 1
ATOM 2711 O O . SER A 1 348 ? 16.076 44.240 4.344 1.00 33.47 348 SER A O 1
ATOM 2713 N N . ALA A 1 349 ? 15.179 42.173 4.295 1.00 25.67 349 ALA A N 1
ATOM 2714 C CA . ALA A 1 349 ? 16.282 41.483 4.955 1.00 25.67 349 ALA A CA 1
ATOM 2715 C C . ALA A 1 349 ? 16.339 40.022 4.486 1.00 25.67 349 ALA A C 1
ATOM 2717 O O . ALA A 1 349 ? 15.404 39.251 4.696 1.00 25.67 349 ALA A O 1
ATOM 2718 N N . SER A 1 350 ? 17.447 39.656 3.844 1.00 29.83 350 SER A N 1
ATOM 2719 C CA . SER A 1 350 ? 17.855 38.265 3.656 1.00 29.83 350 SER A CA 1
ATOM 2720 C C . SER A 1 350 ? 18.228 37.665 5.008 1.00 29.83 350 SER A C 1
ATOM 2722 O O . SER A 1 350 ? 19.049 38.245 5.713 1.00 29.83 350 SER A O 1
ATOM 2724 N N . PHE A 1 351 ? 17.698 36.487 5.333 1.00 23.39 351 PHE A N 1
ATOM 2725 C CA . PHE A 1 351 ? 18.242 35.635 6.387 1.00 23.39 351 PHE A CA 1
ATOM 2726 C C . PHE A 1 351 ? 18.245 34.177 5.930 1.00 23.39 351 PHE A C 1
ATOM 2728 O O . PHE A 1 351 ? 17.205 33.573 5.681 1.00 23.39 351 PHE A O 1
ATOM 2735 N N . ALA A 1 352 ? 19.458 33.636 5.824 1.00 25.55 352 ALA A N 1
ATOM 2736 C CA . ALA A 1 352 ? 19.731 32.221 5.987 1.00 25.55 352 ALA A CA 1
ATOM 2737 C C . ALA A 1 352 ? 19.543 31.861 7.470 1.00 25.55 352 ALA A C 1
ATOM 2739 O O . ALA A 1 352 ? 19.952 32.624 8.346 1.00 25.55 352 ALA A O 1
ATOM 2740 N N . GLY A 1 353 ? 18.944 30.707 7.750 1.00 21.55 353 GLY A N 1
ATOM 2741 C CA . GLY A 1 353 ? 18.787 30.212 9.114 1.00 21.55 353 GLY A CA 1
ATOM 2742 C C . GLY A 1 353 ? 17.752 29.102 9.186 1.00 21.55 353 GLY A C 1
ATOM 2743 O O . GLY A 1 353 ? 16.558 29.357 9.067 1.00 21.55 353 GLY A O 1
ATOM 2744 N N . GLY A 1 354 ? 18.235 27.870 9.348 1.00 25.34 354 GLY A N 1
ATOM 2745 C CA . GLY A 1 354 ? 17.409 26.710 9.646 1.00 25.34 354 GLY A CA 1
ATOM 2746 C C . GLY A 1 354 ? 16.708 26.846 10.994 1.00 25.34 354 GLY A C 1
ATOM 2747 O O . GLY A 1 354 ? 17.191 27.522 11.902 1.00 25.34 354 GLY A O 1
ATOM 2748 N N . VAL A 1 355 ? 15.574 26.165 11.119 1.00 21.19 355 VAL A N 1
ATOM 2749 C CA . VAL A 1 355 ? 14.884 25.978 12.391 1.00 21.19 355 VAL A CA 1
ATOM 2750 C C . VAL A 1 355 ? 14.806 24.482 12.643 1.00 21.19 355 VAL A C 1
ATOM 2752 O O . VAL A 1 355 ? 14.103 23.751 11.951 1.00 21.19 355 VAL A O 1
ATOM 2755 N N . SER A 1 356 ? 15.600 24.061 13.623 1.00 23.22 356 SER A N 1
ATOM 2756 C CA . SER A 1 356 ? 15.471 22.792 14.324 1.00 23.22 356 SER A CA 1
ATOM 2757 C C . SER A 1 356 ? 14.178 22.834 15.138 1.00 23.22 356 SER A C 1
ATOM 2759 O O . SER A 1 356 ? 13.977 23.775 15.908 1.00 23.22 356 SER A O 1
ATOM 2761 N N . ALA A 1 357 ? 13.314 21.838 14.974 1.00 22.94 357 ALA A N 1
ATOM 2762 C CA . ALA A 1 357 ? 12.228 21.569 15.903 1.00 22.94 357 ALA A CA 1
ATOM 2763 C C . ALA A 1 357 ? 12.562 20.261 16.623 1.00 22.94 357 ALA A C 1
ATOM 2765 O O . ALA A 1 357 ? 12.476 19.177 16.055 1.00 22.94 357 ALA A O 1
ATOM 2766 N N . GLU A 1 358 ? 13.020 20.392 17.865 1.00 23.58 358 GLU A N 1
ATOM 2767 C CA . GLU A 1 358 ? 13.094 19.293 18.819 1.00 23.58 358 GLU A CA 1
ATOM 2768 C C . GLU A 1 358 ? 11.663 18.984 19.278 1.00 23.58 358 GLU A C 1
ATOM 2770 O O . GLU A 1 358 ? 11.102 19.702 20.104 1.00 23.58 358 GLU A O 1
ATOM 2775 N N . GLU A 1 359 ? 11.049 17.938 18.723 1.00 25.39 359 GLU A N 1
ATOM 2776 C CA . GLU A 1 359 ? 9.808 17.377 19.261 1.00 25.39 359 GLU A CA 1
ATOM 2777 C C . GLU A 1 359 ? 10.145 16.361 20.358 1.00 25.39 359 GLU A C 1
ATOM 2779 O O . GLU A 1 359 ? 10.378 15.177 20.121 1.00 25.39 359 GLU A O 1
ATOM 2784 N N . ARG A 1 360 ? 10.165 16.848 21.603 1.00 25.20 360 ARG A N 1
ATOM 2785 C CA . ARG A 1 360 ? 9.794 16.039 22.768 1.00 25.20 360 ARG A CA 1
ATOM 2786 C C . ARG A 1 360 ? 8.295 16.199 22.981 1.00 25.20 360 ARG A C 1
ATOM 2788 O O . ARG A 1 360 ? 7.854 17.257 23.422 1.00 25.20 360 ARG A O 1
ATOM 2795 N N . GLY A 1 361 ? 7.531 15.147 22.721 1.00 26.97 361 GLY A N 1
ATOM 2796 C CA . GLY A 1 361 ? 6.113 15.080 23.067 1.00 26.97 361 GLY A CA 1
ATOM 2797 C C . GLY A 1 361 ? 5.383 14.089 22.177 1.00 26.97 361 GLY A C 1
ATOM 2798 O O . GLY A 1 361 ? 5.249 14.334 20.986 1.00 26.97 361 GLY A O 1
ATOM 2799 N N . GLY A 1 362 ? 4.958 12.965 22.756 1.00 30.44 362 GLY A N 1
ATOM 2800 C CA . GLY A 1 362 ? 4.254 11.889 22.063 1.00 30.44 362 GLY A CA 1
ATOM 2801 C C . GLY A 1 362 ? 3.014 12.380 21.315 1.00 30.44 362 GLY A C 1
ATOM 2802 O O . GLY A 1 362 ? 2.152 13.050 21.884 1.00 30.44 362 GLY A O 1
ATOM 2803 N N . ALA A 1 363 ? 2.946 12.042 20.030 1.00 26.67 363 ALA A N 1
ATOM 2804 C CA . ALA A 1 363 ? 1.748 12.166 19.218 1.00 26.67 363 ALA A CA 1
ATOM 2805 C C . ALA A 1 363 ? 1.001 10.824 19.269 1.00 26.67 363 ALA A C 1
ATOM 2807 O O . ALA A 1 363 ? 1.388 9.869 18.599 1.00 26.67 363 ALA A O 1
ATOM 2808 N N . ASP A 1 364 ? -0.042 10.757 20.099 1.00 31.83 364 ASP A N 1
ATOM 2809 C CA . ASP A 1 364 ? -0.891 9.575 20.263 1.00 31.83 364 ASP A CA 1
ATOM 2810 C C . ASP A 1 364 ? -1.826 9.370 19.055 1.00 31.83 364 ASP A C 1
ATOM 2812 O O . ASP A 1 364 ? -2.508 10.286 18.576 1.00 31.83 364 ASP A O 1
ATOM 2816 N N . LEU A 1 365 ? -1.846 8.125 18.572 1.00 34.56 365 LEU A N 1
ATOM 2817 C CA . LEU A 1 365 ? -2.560 7.610 17.401 1.00 34.56 365 LEU A CA 1
ATOM 2818 C C . LEU A 1 365 ? -4.087 7.641 17.585 1.00 34.56 365 LEU A C 1
ATOM 2820 O O . LEU A 1 365 ? -4.712 6.633 17.901 1.00 34.56 365 LEU A O 1
ATOM 2824 N N . GLN A 1 366 ? -4.714 8.786 17.322 1.00 37.97 366 GLN A N 1
ATOM 2825 C CA . GLN A 1 366 ? -6.163 8.855 17.053 1.00 37.97 366 GLN A CA 1
ATOM 2826 C C . GLN A 1 366 ? -6.496 9.273 15.618 1.00 37.97 366 GLN A C 1
ATOM 2828 O O . GLN A 1 366 ? -7.656 9.402 15.223 1.00 37.97 366 GLN A O 1
ATOM 2833 N N . TYR A 1 367 ? -5.451 9.427 14.819 1.00 32.19 367 TYR A N 1
ATOM 2834 C CA . TYR A 1 367 ? -5.527 9.623 13.393 1.00 32.19 367 TYR A CA 1
ATOM 2835 C C . TYR A 1 367 ? -4.777 8.478 12.733 1.00 32.19 367 TYR A C 1
ATOM 2837 O O . TYR A 1 367 ? -3.685 8.113 13.172 1.00 32.19 367 TYR A O 1
ATOM 2845 N N . VAL A 1 368 ? -5.337 7.930 11.660 1.00 32.12 368 VAL A N 1
ATOM 2846 C CA . VAL A 1 368 ? -4.555 7.094 10.754 1.00 32.12 368 VAL A CA 1
ATOM 2847 C C . VAL A 1 368 ? -3.586 8.024 10.026 1.00 32.12 368 VAL A C 1
ATOM 2849 O O . VAL A 1 368 ? -3.894 8.569 8.971 1.00 32.12 368 VAL A O 1
ATOM 2852 N N . LEU A 1 369 ? -2.414 8.242 10.615 1.00 31.75 369 LEU A N 1
ATOM 2853 C CA . LEU A 1 369 ? -1.251 8.678 9.863 1.00 31.75 369 LEU A CA 1
ATOM 2854 C C . LEU A 1 369 ? -0.766 7.457 9.081 1.00 31.75 369 LEU A C 1
ATOM 2856 O O . LEU A 1 369 ? -0.276 6.491 9.662 1.00 31.75 369 LEU A O 1
ATOM 2860 N N . CYS A 1 370 ? -0.896 7.486 7.755 1.00 30.08 370 CYS A N 1
ATOM 2861 C CA . CYS A 1 370 ? -0.086 6.614 6.909 1.00 30.08 370 CYS A CA 1
ATOM 2862 C C . CYS A 1 370 ? 1.366 7.111 6.991 1.00 30.08 370 CYS A C 1
ATOM 2864 O O . CYS A 1 370 ? 1.801 7.935 6.192 1.00 30.08 370 CYS A O 1
ATOM 2866 N N . GLY A 1 371 ? 2.072 6.663 8.029 1.00 25.20 371 GLY A N 1
ATOM 2867 C CA . GLY A 1 371 ? 3.469 6.969 8.314 1.00 25.20 371 GLY A CA 1
ATOM 2868 C C . GLY A 1 371 ? 3.760 6.928 9.810 1.00 25.20 371 GLY A C 1
ATOM 2869 O O . GLY A 1 371 ? 3.314 7.798 10.551 1.00 25.20 371 GLY A O 1
ATOM 2870 N N . VAL A 1 372 ? 4.499 5.907 10.250 1.00 25.59 372 VAL A N 1
ATOM 2871 C CA . VAL A 1 372 ? 4.973 5.753 11.637 1.00 25.59 372 VAL A CA 1
ATOM 2872 C C . VAL A 1 372 ? 6.407 6.303 11.733 1.00 25.59 372 VAL A C 1
ATOM 2874 O O . VAL A 1 372 ? 7.165 6.158 10.769 1.00 25.59 372 VAL A O 1
ATOM 2877 N N . PRO A 1 373 ? 6.816 6.937 12.850 1.00 25.34 373 PRO A N 1
ATOM 2878 C CA . PRO A 1 373 ? 8.122 7.578 12.963 1.00 25.34 373 PRO A CA 1
ATOM 2879 C C . PRO A 1 373 ? 9.250 6.541 12.948 1.00 25.34 373 PRO A C 1
ATOM 2881 O O . PRO A 1 373 ? 9.222 5.564 13.698 1.00 25.34 373 PRO A O 1
ATOM 2884 N N . ALA A 1 374 ? 10.284 6.775 12.138 1.00 29.52 374 ALA A N 1
ATOM 2885 C CA . ALA A 1 374 ? 11.547 6.060 12.266 1.00 29.52 374 ALA A CA 1
ATOM 2886 C C . ALA A 1 374 ? 12.286 6.580 13.509 1.00 29.52 374 ALA A C 1
ATOM 2888 O O . ALA A 1 374 ? 12.653 7.753 13.581 1.00 29.52 374 ALA A O 1
ATOM 2889 N N . GLY A 1 375 ? 12.493 5.706 14.496 1.00 26.36 375 GLY A N 1
ATOM 2890 C CA . GLY A 1 375 ? 13.275 6.013 15.688 1.00 26.36 375 GLY A CA 1
ATOM 2891 C C . GLY A 1 375 ? 14.702 6.438 15.333 1.00 26.36 375 GLY A C 1
ATOM 2892 O O . GLY A 1 375 ? 15.434 5.729 14.643 1.00 26.36 375 GLY A O 1
ATOM 2893 N N . THR A 1 376 ? 15.120 7.597 15.831 1.00 26.94 376 THR A N 1
ATOM 2894 C CA . THR A 1 376 ? 16.513 8.040 15.780 1.00 26.94 376 THR A CA 1
ATOM 2895 C C . THR A 1 376 ? 17.353 7.208 16.745 1.00 26.94 376 THR A C 1
ATOM 2897 O O . THR A 1 376 ? 17.235 7.334 17.962 1.00 26.94 376 THR A O 1
ATOM 2900 N N . SER A 1 377 ? 18.239 6.380 16.194 1.00 25.61 377 SER A N 1
ATOM 2901 C CA . SER A 1 377 ? 19.351 5.754 16.911 1.00 25.61 377 SER A CA 1
ATOM 2902 C C . SER A 1 377 ? 20.335 6.830 17.391 1.00 25.61 377 SER A C 1
ATOM 2904 O O . SER A 1 377 ? 21.173 7.299 16.618 1.00 25.61 377 SER A O 1
ATOM 2906 N N . THR A 1 378 ? 20.298 7.193 18.672 1.00 27.14 378 THR A N 1
ATOM 2907 C CA . THR A 1 378 ? 21.388 7.929 19.325 1.00 27.14 378 THR A CA 1
ATOM 2908 C C . THR A 1 378 ? 22.561 6.985 19.584 1.00 27.14 378 THR A C 1
ATOM 2910 O O . THR A 1 378 ? 22.571 6.175 20.508 1.00 27.14 378 THR A O 1
ATOM 2913 N N . ARG A 1 379 ? 23.590 7.103 18.740 1.00 24.16 379 ARG A N 1
ATOM 2914 C CA . ARG A 1 379 ? 24.922 6.553 18.995 1.00 24.16 379 ARG A CA 1
ATOM 2915 C C . ARG A 1 379 ? 25.565 7.378 20.116 1.00 24.16 379 ARG A C 1
ATOM 2917 O O . ARG A 1 379 ? 25.907 8.537 19.910 1.00 24.16 379 ARG A O 1
ATOM 2924 N N . LEU A 1 380 ? 25.734 6.766 21.287 1.00 25.14 380 LEU A N 1
ATOM 2925 C CA . LEU A 1 380 ? 26.674 7.224 22.310 1.00 25.14 380 LEU A CA 1
ATOM 2926 C C . LEU A 1 380 ? 28.090 7.206 21.712 1.00 25.14 380 LEU A C 1
ATOM 2928 O O . LEU A 1 380 ? 28.576 6.154 21.296 1.00 25.14 380 LEU A O 1
ATOM 2932 N N . GLN A 1 381 ? 28.747 8.360 21.672 1.00 26.45 381 GLN A N 1
ATOM 2933 C CA . GLN A 1 381 ? 30.205 8.454 21.674 1.00 26.45 381 GLN A CA 1
ATOM 2934 C C . GLN A 1 381 ? 30.599 9.178 22.959 1.00 26.45 381 GLN A C 1
ATOM 2936 O O . GLN A 1 381 ? 29.998 10.200 23.296 1.00 26.45 381 GLN A O 1
ATOM 2941 N N . GLY A 1 382 ? 31.517 8.556 23.703 1.00 28.22 382 GLY A N 1
ATOM 2942 C CA . GLY A 1 382 ? 32.156 9.137 24.881 1.00 28.22 382 GLY A CA 1
ATOM 2943 C C . GLY A 1 382 ? 33.301 10.071 24.537 1.00 28.22 382 GLY A C 1
ATOM 2944 O O . GLY A 1 382 ? 33.563 10.276 23.329 1.00 28.22 382 GLY A O 1
#

Radius of gyration: 33.72 Å; Cα contacts (8 Å, |Δi|>4): 542; chains: 1; bounding box: 60×68×136 Å

Sequence (382 aa):
MLGALFLVILAFSYNVSASVFIRKDDAHVLLFRSRRANSGFLEELKRGNLERECIEEICDYEEAREVFEDDAQTKQFWMTYTGRDPCLDNPCKNNGTCIYMEKSYQCQCPEGFEGKYCQEVFEDTLKCLYLNGGCEHFCNGTGPWRKCSCAEGYALEDNGKECVAQVEYPCGKIPLLSVTNQTVQSDVRIVGGNHCTKGHCPWQVLLEHKGESLCGGVIVRPDWVITAAHCVHKRETTDLRVVTGEHDLSVQEGTEQRIPVAEVIAYQHYNAVSGDGDIALLRLQDPAVFSRFVAPVCLPESEFFARELSAVRFSTLSGWGGHTVGGNAPPPWPRPARLARPAQAGGSASFAGGVSAEERGGADLQYVLCGVPAGTSTRLQG

Mean predicted aligned error: 18.0 Å

InterPro domains:
  IPR000294 Gamma-carboxyglutamic acid-rich (GLA) domain [PF00594] (42-82)
  IPR000294 Gamma-carboxyglutamic acid-rich (GLA) domain [PR00001] (41-54)
  IPR000294 Gamma-carboxyglutamic acid-rich (GLA) domain [PR00001] (55-68)
  IPR000294 Gamma-carboxyglutamic acid-rich (GLA) domain [PR00001] (69-83)
  IPR000294 Gamma-carboxyglutamic acid-rich (GLA) domain [PS00011] (53-78)
  IPR000294 Gamma-carboxyglutamic acid-rich (GLA) domain [PS50998] (37-83)
  IPR000294 Gamma-carboxyglutamic acid-rich (GLA) domain [SM00069] (18-82)
  IPR000742 EGF-like domain [PF00008] (87-117)
  IPR000742 EGF-like domain [PS00022] (107-118)
  IPR000742 EGF-like domain [PS01186] (107-118)
  IPR000742 EGF-like domain [PS50026] (83-119)
  IPR000742 EGF-like domain [SM00181] (86-119)
  IPR000742 EGF-like domain [SM00181] (127-164)
  IPR001254 Serine proteases, trypsin domain [PF00089] (190-324)
  IPR001254 Serine proteases, trypsin domain [PS50240] (190-382)
  IPR001254 Serine proteases, trypsin domain [SM00020] (189-381)
  IPR001254 Serine proteases, trypsin domain [cd00190] (190-321)
  IPR001314 Peptidase S1A, chymotrypsin family [PR00722] (216-231)
  IPR001314 Peptidase S1A, chymotrypsin family [PR00722] (274-288)
  IPR001881 EGF-like calcium-binding domain [SM00179] (83-119)

Organism: Synaphobranchus kaupii (NCBI:txid118154)

Nearest PDB structures (foldseek):
  1ym0-assembly1_A  TM=9.424E-01  e=2.623E-11  Eisenia fetida
  4q7y-assembly1_A  TM=9.424E-01  e=7.265E-11  Homo sapiens
  2xwb-assembly1_J  TM=9.112E-01  e=1.739E-09  Homo sapiens
  4zma-assembly1_L  TM=3.761E-01  e=2.429E-15  Homo sapiens
  1fdp-assembly1_A  TM=8.754E-01  e=2.347E-09  Homo sapiens